Protein AF-A0A1Y2HLM2-F1 (afdb_monomer)

Secondary structure (DSSP, 8-state):
-HHHHGGGSHHHHHHHHHTT----HHHHHHHHHHTT-HHHHHIIIIIS-PPPPPGGG-SSGGG-HHHHHHHTT-HHHHHHHHSTTSGGG-S---BHHHHHHHHHH--HHHHHHHHHHHHTTPPPBS-TTHHHHHHHHHT-HHHHHHHHHHS-----HHHHHHHHHHHHHSSS-HHHHHHHHHHTT---TTHHHHHHHHT-HHHHHHHHHHHHHHHHHHHHHHTTTGGGS-TT-------HHHHSSS---HHHHHHHTT-HHHHHHHHH-GGG---TTHHHHHHHHHHHT-HHHHHHHHHHH---SSPEE-HHHHHHHHHTT-HHHHHHHHHTS---EE--HHHHHHHHHH-STTTHHHHHHIIIIIS-----GGGGTHHHHT---HHHHHHHHHTTS-S---HHHHHHHHHHTT-HHHHHHHHHH-HHHHHHHHTT--HHHHHHHHTT-HHHHHHHHHHHHHHT------THHHHTTTSS-SS-TTHHHHHHHHHHHS-S-----HHHHHHHHHHS-HHHHHHHHHTT---EEEHHHHHHHHHHH-THHHHHHHHT--EEE------------

Solvent-accessible surface area (backbone atoms only — not comparable to full-atom values): 31705 Å² total; per-residue (Å²): 112,75,74,61,58,67,67,68,33,52,78,51,51,49,56,42,48,76,70,68,56,82,76,58,52,53,66,55,49,31,53,39,34,35,65,42,32,45,68,43,51,50,37,37,49,78,70,66,60,52,75,68,53,49,58,86,73,54,96,51,85,84,70,36,42,64,60,47,11,60,77,53,67,12,56,61,22,50,52,53,42,31,42,75,86,39,46,89,48,42,77,64,68,59,40,28,64,61,49,16,50,38,45,67,72,42,56,76,65,45,38,51,48,52,10,42,37,30,36,34,46,52,69,50,60,67,79,74,49,51,34,52,36,26,22,29,18,48,30,37,48,61,36,54,50,13,37,59,69,27,44,93,81,81,76,56,68,69,60,42,36,52,38,51,47,31,19,69,74,31,88,27,58,38,65,66,39,52,55,50,36,57,74,68,65,51,39,56,75,58,53,62,38,50,26,24,48,74,46,39,59,70,54,45,54,51,44,65,75,44,40,74,60,45,56,51,35,32,50,60,72,52,52,77,68,55,76,82,57,69,93,81,61,88,64,73,93,63,58,62,78,70,70,71,58,88,60,77,34,43,58,52,39,6,55,77,64,65,22,63,74,45,38,54,48,45,72,74,42,48,64,74,51,73,64,68,65,48,64,65,53,45,23,51,30,27,33,73,48,40,53,69,57,54,56,49,50,56,57,31,70,49,97,66,96,62,68,42,84,37,44,65,24,51,34,34,12,37,30,62,44,21,58,70,41,54,50,35,54,77,73,69,58,84,60,51,80,38,67,57,68,48,57,44,53,41,26,11,47,60,19,65,82,82,41,25,62,62,38,39,50,33,58,74,72,66,63,82,61,87,77,64,42,80,76,33,20,58,50,62,26,68,48,90,48,62,65,36,54,55,48,39,52,74,64,68,53,74,56,51,69,53,66,69,57,21,52,40,44,24,27,32,73,35,37,54,66,50,50,46,49,42,54,75,76,42,44,68,60,54,48,62,59,39,62,88,31,29,62,57,53,20,46,9,40,46,53,37,12,49,62,24,54,54,48,54,54,52,48,26,62,74,72,71,48,69,88,40,65,48,40,57,26,48,29,50,54,57,78,84,66,104,67,64,65,65,55,42,49,54,35,52,48,47,51,74,70,64,78,59,85,86,46,59,49,45,58,26,56,55,39,40,66,75,64,48,53,75,67,56,48,51,55,53,59,71,69,65,60,80,51,47,43,32,66,69,52,50,52,56,48,33,74,77,72,38,67,65,59,59,58,52,45,64,76,62,68,56,56,83,44,97,56,88,88,76,81,79,76,84,75,91,123

Mean predicted aligned error: 15.72 Å

pLDDT: mean 78.57, std 15.57, range [25.48, 96.0]

Structure (mmCIF, N/CA/C/O backbone):
data_AF-A0A1Y2HLM2-F1
#
_entry.id   AF-A0A1Y2HLM2-F1
#
loop_
_atom_site.group_PDB
_atom_site.id
_atom_site.type_symbol
_atom_site.label_atom_id
_atom_site.label_alt_id
_atom_site.label_comp_id
_atom_site.label_asym_id
_atom_site.label_entity_id
_atom_site.label_seq_id
_atom_site.pdbx_PDB_ins_code
_atom_site.Cartn_x
_atom_site.Cartn_y
_atom_site.Cartn_z
_atom_site.occupancy
_atom_site.B_iso_or_equiv
_atom_site.auth_seq_id
_atom_site.auth_comp_id
_atom_site.auth_asym_id
_atom_site.auth_atom_id
_atom_site.pdbx_PDB_model_num
ATOM 1 N N . MET A 1 1 ? 30.822 10.020 -63.846 1.00 36.78 1 MET A N 1
ATOM 2 C CA . MET A 1 1 ? 31.088 10.535 -62.481 1.00 36.78 1 MET A CA 1
ATOM 3 C C . MET A 1 1 ? 32.554 10.895 -62.212 1.00 36.78 1 MET A C 1
ATOM 5 O O . MET A 1 1 ? 32.789 12.028 -61.815 1.00 36.78 1 MET A O 1
ATOM 9 N N . MET A 1 2 ? 33.554 10.031 -62.458 1.00 31.08 2 MET A N 1
ATOM 10 C CA . MET A 1 2 ? 34.974 10.340 -62.141 1.00 31.08 2 MET A CA 1
ATOM 11 C C . MET A 1 2 ? 35.539 11.618 -62.803 1.00 31.08 2 MET A C 1
ATOM 13 O O . MET A 1 2 ? 36.292 12.355 -62.174 1.00 31.08 2 MET A O 1
ATOM 17 N N . VAL A 1 3 ? 35.135 11.928 -64.041 1.00 37.78 3 VAL A N 1
ATOM 18 C CA . VAL A 1 3 ? 35.636 13.101 -64.792 1.00 37.78 3 VAL A CA 1
ATOM 19 C C . VAL A 1 3 ? 35.112 14.438 -64.240 1.00 37.78 3 VAL A C 1
ATOM 21 O O . VAL A 1 3 ? 35.795 15.453 -64.349 1.00 37.78 3 VAL A O 1
ATOM 24 N N . GLN A 1 4 ? 33.930 14.460 -63.609 1.00 48.47 4 GLN A N 1
ATOM 25 C CA . GLN A 1 4 ? 33.418 15.672 -62.954 1.00 48.47 4 GLN A CA 1
ATOM 26 C C . GLN A 1 4 ? 34.039 15.888 -61.566 1.00 48.47 4 GLN A C 1
ATOM 28 O O . GLN A 1 4 ? 34.384 17.023 -61.247 1.00 48.47 4 GLN A O 1
ATOM 33 N N . LYS A 1 5 ? 34.310 14.818 -60.795 1.00 48.88 5 LYS A N 1
ATOM 34 C CA . LYS A 1 5 ? 34.998 14.917 -59.489 1.00 48.88 5 LYS A CA 1
ATOM 35 C C . LYS A 1 5 ? 36.389 15.567 -59.602 1.00 48.88 5 LYS A C 1
ATOM 37 O O . LYS A 1 5 ? 36.749 16.389 -58.764 1.00 48.88 5 LYS A O 1
ATOM 42 N N . GLN A 1 6 ? 37.147 15.287 -60.668 1.00 50.09 6 GLN A N 1
ATOM 43 C CA . GLN A 1 6 ? 38.465 15.908 -60.893 1.00 50.09 6 GLN A CA 1
ATOM 44 C C . GLN A 1 6 ? 38.417 17.401 -61.262 1.00 50.09 6 GLN A C 1
ATOM 46 O O . GLN A 1 6 ? 39.395 18.108 -61.031 1.00 50.09 6 GLN A O 1
ATOM 51 N N . ARG A 1 7 ? 37.305 17.907 -61.817 1.00 56.66 7 ARG A N 1
ATOM 52 C CA . ARG A 1 7 ? 37.171 19.334 -62.170 1.00 56.66 7 ARG A CA 1
ATOM 53 C C . ARG A 1 7 ? 36.885 20.229 -60.964 1.00 56.66 7 ARG A C 1
ATOM 55 O O . ARG A 1 7 ? 37.097 21.425 -61.061 1.00 56.66 7 ARG A O 1
ATOM 62 N N . PHE A 1 8 ? 36.453 19.660 -59.844 1.00 62.75 8 PHE A N 1
ATOM 63 C CA . PHE A 1 8 ? 36.076 20.380 -58.624 1.00 62.75 8 PHE A CA 1
ATOM 64 C C . PHE A 1 8 ? 37.033 20.035 -57.466 1.00 62.75 8 PHE A C 1
ATOM 66 O O . PHE A 1 8 ? 36.611 19.672 -56.377 1.00 62.75 8 PHE A O 1
ATOM 73 N N . GLY A 1 9 ? 38.344 20.015 -57.733 1.00 75.75 9 GLY A N 1
ATOM 74 C CA . GLY A 1 9 ? 39.374 19.751 -56.720 1.00 75.75 9 GLY A CA 1
ATOM 75 C C . GLY A 1 9 ? 39.960 21.032 -56.110 1.00 75.75 9 GLY A C 1
ATOM 76 O O . GLY A 1 9 ? 39.905 22.081 -56.762 1.00 75.75 9 GLY A O 1
ATOM 77 N N . PRO A 1 10 ? 40.600 20.956 -54.925 1.00 81.00 10 PRO A N 1
ATOM 78 C CA . PRO A 1 10 ? 41.182 22.119 -54.241 1.00 81.00 10 PRO A CA 1
ATOM 79 C C . PRO A 1 10 ? 42.117 22.958 -55.125 1.00 81.00 10 PRO A C 1
ATOM 81 O O . PRO A 1 10 ? 42.065 24.182 -55.122 1.00 81.00 10 PRO A O 1
ATOM 84 N N . SER A 1 11 ? 42.924 22.309 -55.970 1.00 82.50 11 SER A N 1
ATOM 85 C CA . SER A 1 11 ? 43.868 22.980 -56.877 1.00 82.50 11 SER A CA 1
ATOM 86 C C . SER A 1 11 ? 43.202 23.788 -57.997 1.00 82.50 11 SER A C 1
ATOM 88 O O . SER A 1 11 ? 43.788 24.749 -58.496 1.00 82.50 11 SER A O 1
ATOM 90 N N . TYR A 1 12 ? 41.994 23.408 -58.416 1.00 83.25 12 TYR A N 1
ATOM 91 C CA . TYR A 1 12 ? 41.211 24.160 -59.396 1.00 83.25 12 TYR A CA 1
ATOM 92 C C . TYR A 1 12 ? 40.427 25.288 -58.722 1.00 83.25 12 TYR A C 1
ATOM 94 O O . TYR A 1 12 ? 40.421 26.411 -59.227 1.00 83.25 12 TYR A O 1
ATOM 102 N N . LEU A 1 13 ? 39.842 25.012 -57.553 1.00 83.62 13 LEU A N 1
ATOM 103 C CA . LEU A 1 13 ? 39.146 26.014 -56.748 1.00 83.62 13 LEU A CA 1
ATOM 104 C C . LEU A 1 13 ? 40.085 27.142 -56.305 1.00 83.62 13 LEU A C 1
ATOM 106 O O . LEU A 1 13 ? 39.709 28.306 -56.416 1.00 83.62 13 LEU A O 1
ATOM 110 N N . GLN A 1 14 ? 41.336 26.827 -55.948 1.00 84.81 14 GLN A N 1
ATOM 111 C CA . GLN A 1 14 ? 42.365 27.825 -55.644 1.00 84.81 14 GLN A CA 1
ATOM 112 C C . GLN A 1 14 ? 42.617 28.772 -56.821 1.00 84.81 14 GLN A C 1
ATOM 114 O O . GLN A 1 14 ? 42.636 29.982 -56.640 1.00 84.81 14 GLN A O 1
ATOM 119 N N . LYS A 1 15 ? 42.736 28.248 -58.049 1.00 85.50 15 LYS A N 1
ATOM 120 C CA . LYS A 1 15 ? 42.945 29.085 -59.243 1.00 85.50 15 LYS A CA 1
ATOM 121 C C . LYS A 1 15 ? 41.773 30.029 -59.501 1.00 85.50 15 LYS A C 1
ATOM 123 O O . LYS A 1 15 ? 41.987 31.164 -59.916 1.00 85.50 15 LYS A O 1
ATOM 128 N N . LEU A 1 16 ? 40.543 29.561 -59.281 1.00 84.06 16 LEU A N 1
ATOM 129 C CA . LEU A 1 16 ? 39.350 30.399 -59.400 1.00 84.06 16 LEU A CA 1
ATOM 130 C C . LEU A 1 16 ? 39.318 31.470 -58.305 1.00 84.06 16 LEU A C 1
ATOM 132 O O . LEU A 1 16 ? 39.086 32.640 -58.609 1.00 84.06 16 LEU A O 1
ATOM 136 N N . TYR A 1 17 ? 39.619 31.094 -57.064 1.00 84.81 17 TYR A N 1
ATOM 137 C CA . TYR A 1 17 ? 39.700 32.014 -55.934 1.00 84.81 17 TYR A CA 1
ATOM 138 C C . TYR A 1 17 ? 40.748 33.116 -56.166 1.00 84.81 17 TYR A C 1
ATOM 140 O O . TYR A 1 17 ? 40.424 34.300 -56.084 1.00 84.81 17 TYR A O 1
ATOM 148 N N . ASP A 1 18 ? 41.959 32.744 -56.590 1.00 86.50 18 ASP A N 1
ATOM 149 C CA . ASP A 1 18 ? 43.055 33.675 -56.898 1.00 86.50 18 ASP A CA 1
ATOM 150 C C . ASP A 1 18 ? 42.721 34.617 -58.070 1.00 86.50 18 ASP A C 1
ATOM 152 O O . ASP A 1 18 ? 43.225 35.737 -58.140 1.00 86.50 18 ASP A O 1
ATOM 156 N N . SER A 1 19 ? 41.841 34.192 -58.988 1.00 87.88 19 SER A N 1
ATOM 157 C CA . SER A 1 19 ? 41.355 35.023 -60.101 1.00 87.88 19 SER A CA 1
ATOM 158 C C . SER A 1 19 ? 40.288 36.054 -59.701 1.00 87.88 19 SER A C 1
ATOM 160 O O . SER A 1 19 ? 39.839 36.833 -60.542 1.00 87.88 19 SER A O 1
ATOM 162 N N . GLY A 1 20 ? 39.874 36.072 -58.429 1.00 83.62 20 GLY A N 1
ATOM 163 C CA . GLY A 1 20 ? 38.831 36.959 -57.910 1.00 83.62 20 GLY A CA 1
ATOM 164 C C . GLY A 1 20 ? 37.402 36.460 -58.150 1.00 83.62 20 GLY A C 1
ATOM 165 O O . GLY A 1 20 ? 36.456 37.244 -58.032 1.00 83.62 20 GLY A O 1
ATOM 166 N N . TYR A 1 21 ? 37.221 35.177 -58.491 1.00 83.06 21 TYR A N 1
ATOM 167 C CA . TYR A 1 21 ? 35.896 34.582 -58.660 1.00 83.06 21 TYR A CA 1
ATOM 168 C C . TYR A 1 21 ? 35.133 34.568 -57.328 1.00 83.06 21 TYR A C 1
ATOM 170 O O . TYR A 1 21 ? 35.653 34.126 -56.304 1.00 83.06 21 TYR A O 1
ATOM 178 N N . ARG A 1 22 ? 33.878 35.032 -57.338 1.00 79.81 22 ARG A N 1
ATOM 179 C CA . ARG A 1 22 ? 33.008 35.020 -56.155 1.00 79.81 22 ARG A CA 1
ATOM 180 C C . ARG A 1 22 ? 32.118 33.785 -56.172 1.00 79.81 22 ARG A C 1
ATOM 182 O O . ARG A 1 22 ? 31.247 33.663 -57.029 1.00 79.81 22 ARG A O 1
ATOM 189 N N . PHE A 1 23 ? 32.326 32.897 -55.207 1.00 80.62 23 PHE A N 1
ATOM 190 C CA . PHE A 1 23 ? 31.490 31.716 -55.023 1.00 80.62 23 PHE A CA 1
ATOM 191 C C . PHE A 1 23 ? 30.129 32.099 -54.433 1.00 80.62 23 PHE A C 1
ATOM 193 O O . PHE A 1 23 ? 30.050 32.901 -53.501 1.00 80.62 23 PHE A O 1
ATOM 200 N N . CYS A 1 24 ? 29.057 31.501 -54.956 1.00 78.50 24 CYS A N 1
ATOM 201 C CA . CYS A 1 24 ? 27.765 31.505 -54.278 1.00 78.50 24 CYS A CA 1
ATOM 202 C C . CYS A 1 24 ? 27.861 30.538 -53.094 1.00 78.50 24 CYS A C 1
ATOM 204 O O . CYS A 1 24 ? 27.893 29.326 -53.299 1.00 78.50 24 CYS A O 1
ATOM 206 N N . ILE A 1 25 ? 27.983 31.084 -51.881 1.00 75.88 25 ILE A N 1
ATOM 207 C CA . ILE A 1 25 ? 28.346 30.328 -50.674 1.00 75.88 25 ILE A CA 1
ATOM 208 C C . ILE A 1 25 ? 27.383 29.153 -50.438 1.00 75.88 25 ILE A C 1
ATOM 210 O O . ILE A 1 25 ? 27.857 28.030 -50.321 1.00 75.88 25 ILE A O 1
ATOM 214 N N . GLY A 1 26 ? 26.062 29.378 -50.489 1.00 72.19 26 GLY A N 1
ATOM 215 C CA . GLY A 1 26 ? 25.042 28.332 -50.304 1.00 72.19 26 GLY A CA 1
ATOM 216 C C . GLY A 1 26 ? 25.152 27.177 -51.304 1.00 72.19 26 GLY A C 1
ATOM 217 O O . GLY A 1 26 ? 25.399 26.035 -50.924 1.00 72.19 26 GLY A O 1
ATOM 218 N N . SER A 1 27 ? 25.030 27.464 -52.603 1.00 75.19 27 SER A N 1
ATOM 219 C CA . SER A 1 27 ? 25.010 26.420 -53.639 1.00 75.19 27 SER A CA 1
ATOM 220 C C . SER A 1 27 ? 26.347 25.691 -53.793 1.00 75.19 27 SER A C 1
ATOM 222 O O . SER A 1 27 ? 26.367 24.492 -54.058 1.00 75.19 27 SER A O 1
ATOM 224 N N . ALA A 1 28 ? 27.475 26.391 -53.647 1.00 78.31 28 ALA A N 1
ATOM 225 C CA . ALA A 1 28 ? 28.792 25.774 -53.793 1.00 78.31 28 ALA A CA 1
ATOM 226 C C . ALA A 1 28 ? 29.191 24.952 -52.559 1.00 78.31 28 ALA A C 1
ATOM 228 O O . ALA A 1 28 ? 29.819 23.907 -52.724 1.00 78.31 28 ALA A O 1
ATOM 229 N N . PHE A 1 29 ? 28.776 25.366 -51.356 1.00 79.38 29 PHE A N 1
ATOM 230 C CA . PHE A 1 29 ? 28.901 24.544 -50.155 1.00 79.38 29 PHE A CA 1
ATOM 231 C C . PHE A 1 29 ? 28.022 23.291 -50.260 1.00 79.38 29 PHE A C 1
ATOM 233 O O . PHE A 1 29 ? 28.541 22.183 -50.144 1.00 79.38 29 PHE A O 1
ATOM 240 N N . SER A 1 30 ? 26.736 23.439 -50.606 1.00 78.56 30 SER A N 1
ATOM 241 C CA . SER A 1 30 ? 25.818 22.305 -50.805 1.00 78.56 30 SER A CA 1
ATOM 242 C C . SER A 1 30 ? 26.346 21.306 -51.843 1.00 78.56 30 SER A C 1
ATOM 244 O O . SER A 1 30 ? 26.387 20.102 -51.592 1.00 78.56 30 SER A O 1
ATOM 246 N N . ALA A 1 31 ? 26.890 21.789 -52.964 1.00 81.19 31 ALA A N 1
ATOM 247 C CA . ALA A 1 31 ? 27.519 20.937 -53.974 1.00 81.19 31 ALA A CA 1
ATOM 248 C C . ALA A 1 31 ? 28.765 20.187 -53.460 1.00 81.19 31 ALA A C 1
ATOM 250 O O . ALA A 1 31 ? 29.015 19.056 -53.882 1.00 81.19 31 ALA A O 1
ATOM 251 N N . ALA A 1 32 ? 29.562 20.796 -52.576 1.00 81.81 32 ALA A N 1
ATOM 252 C CA . ALA A 1 32 ? 30.749 20.164 -52.000 1.00 81.81 32 ALA A CA 1
ATOM 253 C C . ALA A 1 32 ? 30.381 19.058 -50.999 1.00 81.81 32 ALA A C 1
ATOM 255 O O . ALA A 1 32 ? 30.968 17.975 -51.060 1.00 81.81 32 ALA A O 1
ATOM 256 N N . VAL A 1 33 ? 29.385 19.311 -50.141 1.00 82.19 33 VAL A N 1
ATOM 257 C CA . VAL A 1 33 ? 28.874 18.337 -49.164 1.00 82.19 33 VAL A CA 1
ATOM 258 C C . VAL A 1 33 ? 28.207 17.156 -49.884 1.00 82.19 33 VAL A C 1
ATOM 260 O O . VAL A 1 33 ? 28.621 16.017 -49.702 1.00 82.19 33 VAL A O 1
ATOM 263 N N . THR A 1 34 ? 27.259 17.411 -50.790 1.00 84.00 34 THR A N 1
ATOM 264 C CA . THR A 1 34 ? 26.536 16.360 -51.545 1.00 84.00 34 THR A CA 1
ATOM 265 C C . THR A 1 34 ? 27.439 15.533 -52.467 1.00 84.00 34 THR A C 1
ATOM 267 O O . THR A 1 34 ? 27.149 14.378 -52.767 1.00 84.00 34 THR A O 1
ATOM 270 N N . SER A 1 35 ? 28.577 16.083 -52.907 1.00 85.50 35 SER A N 1
ATOM 271 C CA . SER A 1 35 ? 29.555 15.351 -53.727 1.00 85.50 35 SER A CA 1
ATOM 272 C C . SER A 1 35 ? 30.485 14.425 -52.929 1.00 85.50 35 SER A C 1
ATOM 274 O O . SER A 1 35 ? 31.334 13.761 -53.545 1.00 85.50 35 SER A O 1
ATOM 276 N N . ASN A 1 36 ? 30.347 14.381 -51.598 1.00 86.94 36 ASN A N 1
ATOM 277 C CA . ASN A 1 36 ? 31.182 13.616 -50.674 1.00 86.94 36 ASN A CA 1
ATOM 278 C C . ASN A 1 36 ? 32.683 13.958 -50.811 1.00 86.94 36 ASN A C 1
ATOM 280 O O . ASN A 1 36 ? 33.512 13.110 -51.157 1.00 86.94 36 ASN A O 1
ATOM 284 N N . ARG A 1 37 ? 33.029 15.246 -50.677 1.00 84.94 37 ARG A N 1
ATOM 285 C CA . ARG A 1 37 ? 34.383 15.791 -50.903 1.00 84.94 37 ARG A CA 1
ATOM 286 C C . ARG A 1 37 ? 34.930 16.526 -49.680 1.00 84.94 37 ARG A C 1
ATOM 288 O O . ARG A 1 37 ? 35.036 17.750 -49.682 1.00 84.94 37 ARG A O 1
ATOM 295 N N . GLY A 1 38 ? 35.349 15.771 -48.663 1.00 81.19 38 GLY A N 1
ATOM 296 C CA . GLY A 1 38 ? 36.007 16.320 -47.467 1.00 81.19 38 GLY A CA 1
ATOM 297 C C . GLY A 1 38 ? 37.244 17.180 -47.770 1.00 81.19 38 GLY A C 1
ATOM 298 O O . GLY A 1 38 ? 37.432 18.220 -47.155 1.00 81.19 38 GLY A O 1
ATOM 299 N N . ASP A 1 39 ? 38.024 16.839 -48.801 1.00 83.69 39 ASP A N 1
ATOM 300 C CA . ASP A 1 39 ? 39.208 17.606 -49.227 1.00 83.69 39 ASP A CA 1
ATOM 301 C C . ASP A 1 39 ? 38.878 19.015 -49.753 1.00 83.69 39 ASP A C 1
ATOM 303 O O . ASP A 1 39 ? 39.675 19.947 -49.628 1.00 83.69 39 ASP A O 1
ATOM 307 N N . VAL A 1 40 ? 37.700 19.180 -50.358 1.00 85.00 40 VAL A N 1
ATOM 308 C CA . VAL A 1 40 ? 37.194 20.485 -50.801 1.00 85.00 40 VAL A CA 1
ATOM 309 C C . VAL A 1 40 ? 36.685 21.294 -49.613 1.00 85.00 40 VAL A C 1
ATOM 311 O O . VAL A 1 40 ? 36.894 22.505 -49.588 1.00 85.00 40 VAL A O 1
ATOM 314 N N . LEU A 1 41 ? 36.058 20.638 -48.634 1.00 83.88 41 LEU A N 1
ATOM 315 C CA . LEU A 1 41 ? 35.576 21.271 -47.406 1.00 83.88 41 LEU A CA 1
ATOM 316 C C . LEU A 1 41 ? 36.743 21.750 -46.520 1.00 83.88 41 LEU A C 1
ATOM 318 O O . LEU A 1 41 ? 36.715 22.888 -46.050 1.00 83.88 41 LEU A O 1
ATOM 322 N N . ASP A 1 42 ? 37.820 20.964 -46.406 1.00 84.75 42 ASP A N 1
ATOM 323 C CA . ASP A 1 42 ? 39.074 21.383 -45.759 1.00 84.75 42 ASP A CA 1
ATOM 324 C C . ASP A 1 42 ? 39.643 22.644 -46.427 1.00 84.75 42 ASP A C 1
ATOM 326 O O . ASP A 1 42 ? 39.943 23.639 -45.768 1.00 84.75 42 ASP A O 1
ATOM 330 N N . TRP A 1 43 ? 39.737 22.650 -47.762 1.00 87.56 43 TRP A N 1
ATOM 331 C CA . TRP A 1 43 ? 40.187 23.829 -48.507 1.00 87.56 43 TRP A CA 1
ATOM 332 C C . TRP A 1 43 ? 39.266 25.043 -48.292 1.00 87.56 43 TRP A C 1
ATOM 334 O O . TRP A 1 43 ? 39.751 26.164 -48.124 1.00 87.56 43 TRP A O 1
ATOM 344 N N . TRP A 1 44 ? 37.948 24.830 -48.277 1.00 86.00 44 TRP A N 1
ATOM 345 C CA . TRP A 1 44 ? 36.934 25.876 -48.114 1.00 86.00 44 TRP A CA 1
ATOM 346 C C . TRP A 1 44 ? 37.112 26.650 -46.805 1.00 86.00 44 TRP A C 1
ATOM 348 O O . TRP A 1 44 ? 37.081 27.886 -46.800 1.00 86.00 44 TRP A O 1
ATOM 358 N N . ILE A 1 45 ? 37.341 25.924 -45.709 1.00 81.12 45 ILE A N 1
ATOM 359 C CA . ILE A 1 45 ? 37.479 26.499 -44.371 1.00 81.12 45 ILE A CA 1
ATOM 360 C C . ILE A 1 45 ? 38.908 26.958 -44.089 1.00 81.12 45 ILE A C 1
ATOM 362 O O . ILE A 1 45 ? 39.116 28.117 -43.725 1.00 81.12 45 ILE A O 1
ATOM 366 N N . ASP A 1 46 ? 39.898 26.086 -44.274 1.00 82.44 46 ASP A N 1
ATOM 367 C CA . ASP A 1 46 ? 41.252 26.341 -43.776 1.00 82.44 46 ASP A CA 1
ATOM 368 C C . ASP A 1 46 ? 42.048 27.268 -44.701 1.00 82.44 46 ASP A C 1
ATOM 370 O O . ASP A 1 46 ? 42.874 28.064 -44.239 1.00 82.44 46 ASP A O 1
ATOM 374 N N . VAL A 1 47 ? 41.792 27.195 -46.011 1.00 83.50 47 VAL A N 1
ATOM 375 C CA . VAL A 1 47 ? 42.549 27.938 -47.028 1.00 83.50 47 VAL A CA 1
ATOM 376 C C . VAL A 1 47 ? 41.772 29.156 -47.511 1.00 83.50 47 VAL A C 1
ATOM 378 O O . VAL A 1 47 ? 42.271 30.279 -47.429 1.00 83.50 47 VAL A O 1
ATOM 381 N N . ALA A 1 48 ? 40.546 28.950 -47.997 1.00 82.94 48 ALA A N 1
ATOM 382 C CA . ALA A 1 48 ? 39.734 30.017 -48.574 1.00 82.94 48 ALA A CA 1
ATOM 383 C C . ALA A 1 48 ? 39.023 30.874 -47.511 1.00 82.94 48 ALA A C 1
ATOM 385 O O . ALA A 1 48 ? 38.635 32.004 -47.810 1.00 82.94 48 ALA A O 1
ATOM 386 N N . LYS A 1 49 ? 38.884 30.367 -46.273 1.00 83.69 49 LYS A N 1
ATOM 387 C CA . LYS A 1 49 ? 38.194 31.030 -45.148 1.00 83.69 49 LYS A CA 1
ATOM 388 C C . LYS A 1 49 ? 36.807 31.549 -45.532 1.00 83.69 49 LYS A C 1
ATOM 390 O O . LYS A 1 49 ? 36.391 32.631 -45.112 1.00 83.69 49 LYS A O 1
ATOM 395 N N . LEU A 1 50 ? 36.114 30.791 -46.377 1.00 80.94 50 LEU A N 1
ATOM 396 C CA . LEU A 1 50 ? 34.768 31.116 -46.820 1.00 80.94 50 LEU A CA 1
ATOM 397 C C . LEU A 1 50 ? 33.776 30.815 -45.690 1.00 80.94 50 LEU A C 1
ATOM 399 O O . LEU A 1 50 ? 33.968 29.886 -44.907 1.00 80.94 50 LEU A O 1
ATOM 403 N N . GLY A 1 51 ? 32.716 31.621 -45.594 1.00 70.94 51 GLY A N 1
ATOM 404 C CA . GLY A 1 51 ? 31.655 31.390 -44.615 1.00 70.94 51 GLY A CA 1
ATOM 405 C C . GLY A 1 51 ? 30.936 30.061 -44.861 1.00 70.94 51 GLY A C 1
ATOM 406 O O . GLY A 1 51 ? 30.875 29.585 -45.998 1.00 70.94 51 GLY A O 1
ATOM 407 N N . VAL A 1 52 ? 30.382 29.487 -43.795 1.00 72.12 52 VAL A N 1
ATOM 408 C CA . VAL A 1 52 ? 29.402 28.399 -43.890 1.00 72.12 52 VAL A CA 1
ATOM 409 C C . VAL A 1 52 ? 28.014 29.039 -43.989 1.00 72.12 52 VAL A C 1
ATOM 411 O O . VAL A 1 52 ? 27.767 30.025 -43.282 1.00 72.12 52 VAL A O 1
ATOM 414 N N . PRO A 1 53 ? 27.143 28.580 -44.904 1.00 68.56 53 PRO A N 1
ATOM 415 C CA . PRO A 1 53 ? 25.827 29.183 -45.070 1.00 68.56 53 PRO A CA 1
ATOM 416 C C . PRO A 1 53 ? 24.957 28.943 -43.828 1.00 68.56 53 PRO A C 1
ATOM 418 O O . PRO A 1 53 ? 25.017 27.871 -43.225 1.00 68.56 53 PRO A O 1
ATOM 421 N N . ARG A 1 54 ? 24.139 29.931 -43.455 1.00 63.09 54 ARG A N 1
ATOM 422 C CA . ARG A 1 54 ? 23.178 29.816 -42.346 1.00 63.09 54 ARG A CA 1
ATOM 423 C C . ARG A 1 54 ? 21.841 29.289 -42.855 1.00 63.09 54 ARG A C 1
ATOM 425 O O . ARG A 1 54 ? 21.519 29.445 -44.027 1.00 63.09 54 ARG A O 1
ATOM 432 N N . PHE A 1 55 ? 21.019 28.744 -41.961 1.00 54.56 55 PHE A N 1
ATOM 433 C CA . PHE A 1 55 ? 19.712 28.164 -42.298 1.00 54.56 55 PHE A CA 1
ATOM 434 C C . PHE A 1 55 ? 18.794 29.129 -43.085 1.00 54.56 55 PHE A C 1
ATOM 436 O O . PHE A 1 55 ? 18.089 28.730 -44.004 1.00 54.56 55 PHE A O 1
ATOM 443 N N . ARG A 1 56 ? 18.863 30.438 -42.802 1.00 53.06 56 ARG A N 1
ATOM 444 C CA . ARG A 1 56 ? 18.078 31.476 -43.506 1.00 53.06 56 ARG A CA 1
ATOM 445 C C . ARG A 1 56 ? 18.536 31.779 -44.941 1.00 53.06 56 ARG A C 1
ATOM 447 O O . ARG A 1 56 ? 17.896 32.594 -45.602 1.00 53.06 56 ARG A O 1
ATOM 454 N N . ASP A 1 57 ? 19.631 31.178 -45.401 1.00 55.53 57 ASP A N 1
ATOM 455 C CA . ASP A 1 57 ? 20.191 31.408 -46.737 1.00 55.53 57 ASP A CA 1
ATOM 456 C C . ASP A 1 57 ? 19.601 30.460 -47.806 1.00 55.53 57 ASP A C 1
ATOM 458 O O . ASP A 1 57 ? 19.960 30.573 -48.982 1.00 55.53 57 ASP A O 1
ATOM 462 N N . TYR A 1 58 ? 18.691 29.554 -47.421 1.00 61.62 58 TYR A N 1
ATOM 463 C CA . TYR A 1 58 ? 18.011 28.603 -48.309 1.00 61.62 58 TYR A CA 1
ATOM 464 C C . TYR A 1 58 ? 16.542 28.991 -48.530 1.00 61.62 58 TYR A C 1
ATOM 466 O O . TYR A 1 58 ? 15.897 29.563 -47.651 1.00 61.62 58 TYR A O 1
ATOM 474 N N . TYR A 1 59 ? 16.027 28.730 -49.736 1.00 54.88 59 TYR A N 1
ATOM 475 C CA . TYR A 1 59 ? 14.670 29.125 -50.137 1.00 54.88 59 TYR A CA 1
ATOM 476 C C . TYR A 1 59 ? 13.584 28.162 -49.628 1.00 54.88 59 TYR A C 1
ATOM 478 O O . TYR A 1 59 ? 12.439 28.595 -49.497 1.00 54.88 59 TYR A O 1
ATOM 486 N N . ASP A 1 60 ? 13.940 26.905 -49.335 1.00 61.44 60 ASP A N 1
ATOM 487 C CA . ASP A 1 60 ? 13.037 25.841 -48.882 1.00 61.44 60 ASP A CA 1
ATOM 488 C C . ASP A 1 60 ? 13.727 24.921 -47.850 1.00 61.44 60 ASP A C 1
ATOM 490 O O . ASP A 1 60 ? 14.952 24.780 -47.865 1.00 61.44 60 ASP A O 1
ATOM 494 N N . TRP A 1 61 ? 12.951 24.296 -46.959 1.00 57.44 61 TRP A N 1
ATOM 495 C CA . TRP A 1 61 ? 13.436 23.374 -45.912 1.00 57.44 61 TRP A CA 1
ATOM 496 C C . TRP A 1 61 ? 14.092 22.110 -46.505 1.00 57.44 61 TRP A C 1
ATOM 498 O O . TRP A 1 61 ? 15.042 21.559 -45.937 1.00 57.44 61 TRP A O 1
ATOM 508 N N . ASP A 1 62 ? 13.628 21.702 -47.688 1.00 61.91 62 ASP A N 1
ATOM 509 C CA . ASP A 1 62 ? 14.107 20.533 -48.434 1.00 61.91 62 ASP A CA 1
ATOM 510 C C . ASP A 1 62 ? 15.453 20.764 -49.151 1.00 61.91 62 ASP A C 1
ATOM 512 O O . ASP A 1 62 ? 16.116 19.806 -49.550 1.00 61.91 62 ASP A O 1
ATOM 516 N N . ASP A 1 63 ? 15.914 22.016 -49.265 1.00 67.38 63 ASP A N 1
ATOM 517 C CA . ASP A 1 63 ? 17.204 22.365 -49.884 1.00 67.38 63 ASP A CA 1
ATOM 518 C C . ASP A 1 63 ? 18.391 22.284 -48.899 1.00 67.38 63 ASP A C 1
ATOM 520 O O . ASP A 1 63 ? 19.514 22.699 -49.220 1.00 67.38 63 ASP A O 1
ATOM 524 N N . SER A 1 64 ? 18.160 21.739 -47.699 1.00 74.69 64 SER A N 1
ATOM 525 C CA . SER A 1 64 ? 19.186 21.516 -46.679 1.00 74.69 64 SER A CA 1
ATOM 526 C C . SER A 1 64 ? 20.379 20.729 -47.246 1.00 74.69 64 SER A C 1
ATOM 528 O O . SER A 1 64 ? 20.223 19.580 -47.676 1.00 74.69 64 SER A O 1
ATOM 530 N N . PRO A 1 65 ? 21.612 21.275 -47.194 1.00 76.38 65 PRO A N 1
ATOM 531 C CA . PRO A 1 65 ? 22.813 20.545 -47.594 1.00 76.38 65 PRO A CA 1
ATOM 532 C C . PRO A 1 65 ? 23.026 19.248 -46.819 1.00 76.38 65 PRO A C 1
ATOM 534 O O . PRO A 1 65 ? 23.646 18.331 -47.350 1.00 76.38 65 PRO A O 1
ATOM 537 N N . ILE A 1 66 ? 22.553 19.187 -45.569 1.00 80.19 66 ILE A N 1
ATOM 538 C CA . ILE A 1 66 ? 22.698 18.020 -44.698 1.00 80.19 66 ILE A CA 1
ATOM 539 C C . ILE A 1 66 ? 21.734 16.928 -45.162 1.00 80.19 66 ILE A C 1
ATOM 541 O O . ILE A 1 66 ? 22.181 15.815 -45.431 1.00 80.19 66 ILE A O 1
ATOM 545 N N . ARG A 1 67 ? 20.447 17.245 -45.368 1.00 80.12 67 ARG A N 1
ATOM 546 C CA . ARG A 1 67 ? 19.461 16.273 -45.881 1.00 80.12 67 ARG A CA 1
ATOM 547 C C . ARG A 1 67 ? 19.827 15.758 -47.266 1.00 80.12 67 ARG A C 1
ATOM 549 O O . ARG A 1 67 ? 19.815 14.553 -47.504 1.00 80.12 67 ARG A O 1
ATOM 556 N N . LEU A 1 68 ? 20.231 16.656 -48.165 1.00 80.81 68 LEU A N 1
ATOM 557 C CA . LEU A 1 68 ? 20.689 16.278 -49.501 1.00 80.81 68 LEU A CA 1
ATOM 558 C C . LEU A 1 68 ? 21.940 15.391 -49.444 1.00 80.81 68 LEU A C 1
ATOM 560 O O . LEU A 1 68 ? 22.104 14.503 -50.277 1.00 80.81 68 LEU A O 1
ATOM 564 N N . ALA A 1 69 ? 22.825 15.607 -48.469 1.00 85.06 69 ALA A N 1
ATOM 565 C CA . ALA A 1 69 ? 24.000 14.769 -48.266 1.00 85.06 69 ALA A CA 1
ATOM 566 C C . ALA A 1 69 ? 23.656 13.391 -47.688 1.00 85.06 69 ALA A C 1
ATOM 568 O O . ALA A 1 69 ? 24.265 12.412 -48.113 1.00 85.06 69 ALA A O 1
ATOM 569 N N . VAL A 1 70 ? 22.665 13.295 -46.794 1.00 85.12 70 VAL A N 1
ATOM 570 C CA . VAL A 1 70 ? 22.118 12.011 -46.318 1.00 85.12 70 VAL A CA 1
ATOM 571 C C . VAL A 1 70 ? 21.485 11.245 -47.484 1.00 85.12 70 VAL A C 1
ATOM 573 O O . VAL A 1 70 ? 21.849 10.097 -47.723 1.00 85.12 70 VAL A O 1
ATOM 576 N N . GLN A 1 71 ? 20.636 11.897 -48.288 1.00 83.75 71 GLN A N 1
ATOM 577 C CA . GLN A 1 71 ? 20.033 11.302 -49.493 1.00 83.75 71 GLN A CA 1
ATOM 578 C C . GLN A 1 71 ? 21.077 10.867 -50.534 1.00 83.75 71 GLN A C 1
ATOM 580 O O . GLN A 1 71 ? 20.864 9.904 -51.269 1.00 83.75 71 GLN A O 1
ATOM 585 N N . ALA A 1 72 ? 22.203 11.579 -50.616 1.00 85.31 72 ALA A N 1
ATOM 586 C CA . ALA A 1 72 ? 23.307 11.267 -51.520 1.00 85.31 72 ALA A CA 1
ATOM 587 C C . ALA A 1 72 ? 24.326 10.266 -50.940 1.00 85.31 72 ALA A C 1
ATOM 589 O O . ALA A 1 72 ? 25.336 10.005 -51.600 1.00 85.31 72 ALA A O 1
ATOM 590 N N . GLU A 1 73 ? 24.102 9.738 -49.729 1.00 87.12 73 GLU A N 1
ATOM 591 C CA . GLU A 1 73 ? 25.030 8.853 -49.006 1.00 87.12 73 GLU A CA 1
ATOM 592 C C . GLU A 1 73 ? 26.454 9.442 -48.890 1.00 87.12 73 GLU A C 1
ATOM 594 O O . GLU A 1 73 ? 27.474 8.752 -48.990 1.00 87.12 73 GLU A O 1
ATOM 599 N N . ALA A 1 74 ? 26.549 10.761 -48.706 1.00 87.00 74 ALA A N 1
ATOM 600 C CA . ALA A 1 74 ? 27.805 11.503 -48.661 1.00 87.00 74 ALA A CA 1
ATOM 601 C C . ALA A 1 74 ? 28.458 11.466 -47.265 1.00 87.00 74 ALA A C 1
ATOM 603 O O . ALA A 1 74 ? 28.761 12.499 -46.662 1.00 87.00 74 ALA A O 1
ATOM 604 N N . TRP A 1 75 ? 28.683 10.254 -46.750 1.00 86.56 75 TRP A N 1
ATOM 605 C CA . TRP A 1 75 ? 29.078 10.012 -45.361 1.00 86.56 75 TRP A CA 1
ATOM 606 C C . TRP A 1 75 ? 30.428 10.620 -44.954 1.00 86.56 75 TRP A C 1
ATOM 608 O O . TRP A 1 75 ? 30.591 10.988 -43.801 1.00 86.56 75 TRP A O 1
ATOM 618 N N . ASP A 1 76 ? 31.402 10.768 -45.859 1.00 84.50 76 ASP A N 1
ATOM 619 C CA . ASP A 1 76 ? 32.704 11.365 -45.505 1.00 84.50 76 ASP A CA 1
ATOM 620 C C . ASP A 1 76 ? 32.585 12.878 -45.288 1.00 84.50 76 ASP A C 1
ATOM 622 O O . ASP A 1 76 ? 33.259 13.447 -44.430 1.00 84.50 76 ASP A O 1
ATOM 626 N N . SER A 1 77 ? 31.720 13.538 -46.063 1.00 85.38 77 SER A N 1
ATOM 627 C CA . SER A 1 77 ? 31.380 14.949 -45.877 1.00 85.38 77 SER A CA 1
ATOM 628 C C . SER A 1 77 ? 30.524 15.170 -44.630 1.00 85.38 77 SER A C 1
ATOM 630 O O . SER A 1 77 ? 30.714 16.167 -43.936 1.00 85.38 77 SER A O 1
ATOM 632 N N . LEU A 1 78 ? 29.625 14.237 -44.320 1.00 84.50 78 LEU A N 1
ATOM 633 C CA . LEU A 1 78 ? 28.822 14.256 -43.099 1.00 84.50 78 LEU A CA 1
ATOM 634 C C . LEU A 1 78 ? 29.673 14.006 -41.839 1.00 84.50 78 LEU A C 1
ATOM 636 O O . LEU A 1 78 ? 29.600 14.783 -40.890 1.00 84.50 78 LEU A O 1
ATOM 640 N N . ASP A 1 79 ? 30.573 13.021 -41.857 1.00 84.44 79 ASP A N 1
ATOM 641 C CA . ASP A 1 79 ? 31.563 12.810 -40.793 1.00 84.44 79 ASP A CA 1
ATOM 642 C C . ASP A 1 79 ? 32.487 14.022 -40.640 1.00 84.44 79 ASP A C 1
ATOM 644 O O . ASP A 1 79 ? 32.919 14.350 -39.538 1.00 84.44 79 ASP A O 1
ATOM 648 N N . TRP A 1 80 ? 32.839 14.681 -41.750 1.00 83.88 80 TRP A N 1
ATOM 649 C CA . TRP A 1 80 ? 33.632 15.905 -41.713 1.00 83.88 80 TRP A CA 1
ATOM 650 C C . TRP A 1 80 ? 32.900 17.016 -40.951 1.00 83.88 80 TRP A C 1
ATOM 652 O O . TRP A 1 80 ? 33.524 17.669 -40.117 1.00 83.88 80 TRP A O 1
ATOM 662 N N . LEU A 1 81 ? 31.587 17.173 -41.162 1.00 78.00 81 LEU A N 1
ATOM 663 C CA . LEU A 1 81 ? 30.749 18.104 -40.396 1.00 78.00 81 LEU A CA 1
ATOM 664 C C . LEU A 1 81 ? 30.669 17.712 -38.913 1.00 78.00 81 LEU A C 1
ATOM 666 O O . LEU A 1 81 ? 30.774 18.584 -38.050 1.00 78.00 81 LEU A O 1
ATOM 670 N N . ALA A 1 82 ? 30.563 16.411 -38.626 1.00 74.75 82 ALA A N 1
ATOM 671 C CA . ALA A 1 82 ? 30.524 15.862 -37.272 1.00 74.75 82 ALA A CA 1
ATOM 672 C C . ALA A 1 82 ? 31.842 16.027 -36.488 1.00 74.75 82 ALA A C 1
ATOM 674 O O . ALA A 1 82 ? 31.876 15.923 -35.265 1.00 74.75 82 ALA A O 1
ATOM 675 N N . ARG A 1 83 ? 32.970 16.343 -37.137 1.00 74.81 83 ARG A N 1
ATOM 676 C CA . ARG A 1 83 ? 34.222 16.626 -36.414 1.00 74.81 83 ARG A CA 1
ATOM 677 C C . ARG A 1 83 ? 34.053 17.921 -35.615 1.00 74.81 83 ARG A C 1
ATOM 679 O O . ARG A 1 83 ? 33.891 18.992 -36.193 1.00 74.81 83 ARG A O 1
ATOM 686 N N . GLY A 1 84 ? 34.154 17.822 -34.284 1.00 57.84 84 GLY A N 1
ATOM 687 C CA . GLY A 1 84 ? 33.709 18.792 -33.261 1.00 57.84 84 GLY A CA 1
ATOM 688 C C . GLY A 1 84 ? 34.122 20.273 -33.364 1.00 57.84 84 GLY A C 1
ATOM 689 O O . GLY A 1 84 ? 33.743 21.066 -32.507 1.00 57.84 84 GLY A O 1
ATOM 690 N N . LYS A 1 85 ? 34.842 20.701 -34.404 1.00 62.78 85 LYS A N 1
ATOM 691 C CA . LYS A 1 85 ? 35.104 22.115 -34.717 1.00 62.78 85 LYS A CA 1
ATOM 692 C C . LYS A 1 85 ? 33.992 22.786 -35.530 1.00 62.78 85 LYS A C 1
ATOM 694 O O . LYS A 1 85 ? 33.956 24.014 -35.557 1.00 62.78 85 LYS A O 1
ATOM 699 N N . TYR A 1 86 ? 33.118 22.016 -36.184 1.00 64.38 86 TYR A N 1
ATOM 700 C CA . TYR A 1 86 ? 32.208 22.545 -37.208 1.00 64.38 86 TYR A CA 1
ATOM 701 C C . TYR A 1 86 ? 30.713 22.436 -36.862 1.00 64.38 86 TYR A C 1
ATOM 703 O O . TYR A 1 86 ? 29.890 23.001 -37.579 1.00 64.38 86 TYR A O 1
ATOM 711 N N . HIS A 1 87 ? 30.357 21.824 -35.725 1.00 59.19 87 HIS A N 1
ATOM 712 C CA . HIS A 1 87 ? 28.960 21.640 -35.300 1.00 59.19 87 HIS A CA 1
ATOM 713 C C . HIS A 1 87 ? 28.177 22.953 -35.123 1.00 59.19 87 HIS A C 1
ATOM 715 O O . HIS A 1 87 ? 27.011 23.028 -35.479 1.00 59.19 87 HIS A O 1
ATOM 721 N N . LYS A 1 88 ? 28.830 24.036 -34.672 1.00 59.94 88 LYS A N 1
ATOM 722 C CA . LYS A 1 88 ? 28.207 25.374 -34.534 1.00 59.94 88 LYS A CA 1
ATOM 723 C C . LYS A 1 88 ? 28.133 26.171 -35.839 1.00 59.94 88 LYS A C 1
ATOM 725 O O . LYS A 1 88 ? 27.777 27.347 -35.809 1.00 59.94 88 LYS A O 1
ATOM 730 N N . MET A 1 89 ? 28.594 25.605 -36.955 1.00 59.72 89 MET A N 1
ATOM 731 C CA . MET A 1 89 ? 28.687 26.334 -38.223 1.00 59.72 89 MET A CA 1
ATOM 732 C C . MET A 1 89 ? 27.440 26.193 -39.090 1.00 59.72 89 MET A C 1
ATOM 734 O O . MET A 1 89 ? 27.223 27.052 -39.942 1.00 59.72 89 MET A O 1
ATOM 738 N N . CYS A 1 90 ? 26.640 25.147 -38.876 1.00 61.41 90 CYS A N 1
ATOM 739 C CA . CYS A 1 90 ? 25.349 24.969 -39.527 1.00 61.41 90 CYS A CA 1
ATOM 740 C C . CYS A 1 90 ? 24.246 25.248 -38.500 1.00 61.41 90 CYS A C 1
ATOM 742 O O . CYS A 1 90 ? 24.224 24.629 -37.444 1.00 61.41 90 CYS A O 1
ATOM 744 N N . ASP A 1 91 ? 23.328 26.161 -38.823 1.00 58.66 91 ASP A N 1
ATOM 745 C CA . ASP A 1 91 ? 22.093 26.391 -38.047 1.00 58.66 91 ASP A CA 1
ATOM 746 C C . ASP A 1 91 ? 21.004 25.340 -38.386 1.00 58.66 91 ASP A C 1
ATOM 748 O O . ASP A 1 91 ? 19.838 25.517 -38.047 1.00 58.66 91 ASP A O 1
ATOM 752 N N . ASP A 1 9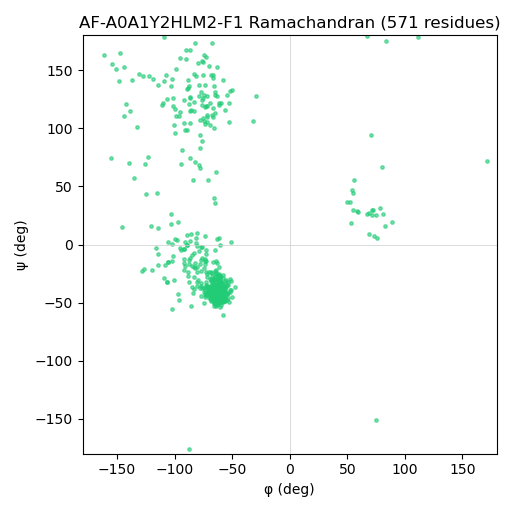2 ? 21.374 24.292 -39.126 1.00 65.75 92 ASP A N 1
ATOM 753 C CA . ASP A 1 92 ? 20.503 23.272 -39.706 1.00 65.75 92 ASP A CA 1
ATOM 754 C C . ASP A 1 92 ? 20.878 21.898 -39.139 1.00 65.75 92 ASP A C 1
ATOM 756 O O . ASP A 1 92 ? 22.063 21.619 -38.929 1.00 65.75 92 ASP A O 1
ATOM 760 N N . GLY A 1 93 ? 19.881 21.055 -38.891 1.00 73.56 93 GLY A N 1
ATOM 761 C CA . GLY A 1 93 ? 20.027 19.771 -38.211 1.00 73.56 93 GLY A CA 1
ATOM 762 C C . GLY A 1 93 ? 19.031 18.739 -38.729 1.00 73.56 93 GLY A C 1
ATOM 763 O O . GLY A 1 93 ? 18.066 19.073 -39.422 1.00 73.56 93 GLY A O 1
ATOM 764 N N . LEU A 1 94 ? 19.289 17.476 -38.398 1.00 80.00 94 LEU A N 1
ATOM 765 C CA . LEU A 1 94 ? 18.353 16.381 -38.646 1.00 80.00 94 LEU A CA 1
ATOM 766 C C . LEU A 1 94 ? 17.297 16.352 -37.535 1.00 80.00 94 LEU A C 1
ATOM 768 O O . LEU A 1 94 ? 17.601 16.681 -36.382 1.00 80.00 94 LEU A O 1
ATOM 772 N N . THR A 1 95 ? 16.064 16.000 -37.890 1.00 83.94 95 THR A N 1
ATOM 773 C CA . THR A 1 95 ? 14.995 15.790 -36.907 1.00 83.94 95 THR A CA 1
ATOM 774 C C . THR A 1 95 ? 15.199 14.473 -36.161 1.00 83.94 95 THR A C 1
ATOM 776 O O . THR A 1 95 ? 15.949 13.597 -36.603 1.00 83.94 95 THR A O 1
ATOM 779 N N . ASP A 1 96 ? 14.525 14.330 -35.021 1.00 86.12 96 ASP A N 1
ATOM 780 C CA . ASP A 1 96 ? 14.519 13.084 -34.250 1.00 86.12 96 ASP A CA 1
ATOM 781 C C . ASP A 1 96 ? 14.013 11.896 -35.094 1.00 86.12 96 ASP A C 1
ATOM 783 O O . ASP A 1 96 ? 14.657 10.849 -35.133 1.00 86.12 96 ASP A O 1
ATOM 787 N N . GLU A 1 97 ? 12.937 12.089 -35.868 1.00 86.12 97 GLU A N 1
ATOM 788 C CA . GLU A 1 97 ? 12.400 11.074 -36.789 1.00 86.12 97 GLU A CA 1
ATOM 789 C C . GLU A 1 97 ? 13.396 10.683 -37.893 1.00 86.12 97 GLU A C 1
ATOM 791 O O . GLU A 1 97 ? 13.585 9.497 -38.160 1.00 86.12 97 GLU A O 1
ATOM 796 N N . GLU A 1 98 ? 14.086 11.656 -38.505 1.00 87.38 98 GLU A N 1
ATOM 797 C CA . GLU A 1 98 ? 15.082 11.393 -39.555 1.00 87.38 98 GLU A CA 1
ATOM 798 C C . GLU A 1 98 ? 16.247 10.543 -39.025 1.00 87.38 98 GLU A C 1
ATOM 800 O O . GLU A 1 98 ? 16.727 9.632 -39.705 1.00 87.38 98 GLU A O 1
ATOM 805 N N . LEU A 1 99 ? 16.704 10.821 -37.801 1.00 89.31 99 LEU A N 1
ATOM 806 C CA . LEU A 1 99 ? 17.747 10.033 -37.148 1.00 89.31 99 LEU A CA 1
ATOM 807 C C . LEU A 1 99 ? 17.233 8.649 -36.733 1.00 89.31 99 LEU A C 1
ATOM 809 O O . LEU A 1 99 ? 17.936 7.659 -36.935 1.00 89.31 99 LEU A O 1
ATOM 813 N N . ALA A 1 100 ? 16.013 8.558 -36.203 1.00 90.69 100 ALA A N 1
ATOM 814 C CA . ALA A 1 100 ? 15.394 7.293 -35.822 1.00 90.69 100 ALA A CA 1
ATOM 815 C C . ALA A 1 100 ? 15.224 6.351 -37.027 1.00 90.69 100 ALA A C 1
ATOM 817 O O . ALA A 1 100 ? 15.551 5.166 -36.941 1.00 90.69 100 ALA A O 1
ATOM 818 N N . ASP A 1 101 ? 14.794 6.873 -38.177 1.00 90.56 101 ASP A N 1
ATOM 819 C CA . ASP A 1 101 ? 14.661 6.104 -39.417 1.00 90.56 101 ASP A CA 1
ATOM 820 C C . ASP A 1 101 ? 16.012 5.582 -39.917 1.00 90.56 101 ASP A C 1
ATOM 822 O O . ASP A 1 101 ? 16.114 4.424 -40.341 1.00 90.56 101 ASP A O 1
ATOM 826 N N . LEU A 1 102 ? 17.073 6.393 -39.817 1.00 91.06 102 LEU A N 1
ATOM 827 C CA . LEU A 1 102 ? 18.437 5.956 -40.127 1.00 91.06 102 LEU A CA 1
ATOM 828 C C . LEU A 1 102 ? 18.906 4.834 -39.197 1.00 91.06 102 LEU A C 1
ATOM 830 O O . LEU A 1 102 ? 19.618 3.942 -39.652 1.00 91.06 102 LEU A O 1
ATOM 834 N N . VAL A 1 103 ? 18.503 4.844 -37.926 1.00 92.75 103 VAL A N 1
ATOM 835 C CA . VAL A 1 103 ? 18.841 3.775 -36.977 1.00 92.75 103 VAL A CA 1
ATOM 836 C C . VAL A 1 103 ? 18.058 2.492 -37.266 1.00 92.75 103 VAL A C 1
ATOM 838 O O . VAL A 1 103 ? 18.646 1.413 -37.276 1.00 92.75 103 VAL A O 1
ATOM 841 N N . ARG A 1 104 ? 16.756 2.590 -37.561 1.00 92.38 104 ARG A N 1
ATOM 842 C CA . ARG A 1 104 ? 15.894 1.424 -37.841 1.00 92.38 104 ARG A CA 1
ATOM 843 C C . ARG A 1 104 ? 16.199 0.743 -39.171 1.00 92.38 104 ARG A C 1
ATOM 845 O O . ARG A 1 104 ? 16.091 -0.476 -39.278 1.00 92.38 104 ARG A O 1
ATOM 852 N N . THR A 1 105 ? 16.533 1.521 -40.200 1.00 87.62 105 THR A N 1
ATOM 853 C CA . THR A 1 105 ? 16.676 1.016 -41.579 1.00 87.62 105 THR A CA 1
ATOM 854 C C . THR A 1 105 ? 18.118 0.962 -42.073 1.00 87.62 105 THR A C 1
ATOM 856 O O . THR A 1 105 ? 18.401 0.295 -43.071 1.00 87.62 105 THR A O 1
ATOM 859 N N . GLY A 1 106 ? 19.024 1.672 -41.403 1.00 81.25 106 GLY A N 1
ATOM 860 C CA . GLY A 1 106 ? 20.402 1.832 -41.833 1.00 81.25 106 GLY A CA 1
ATOM 861 C C . GLY A 1 106 ? 21.276 0.609 -41.581 1.00 81.25 106 GLY A C 1
ATOM 862 O O . GLY A 1 106 ? 21.002 -0.235 -40.729 1.00 81.25 106 GLY A O 1
ATOM 863 N N . ASP A 1 107 ? 22.372 0.525 -42.334 1.00 85.81 107 ASP A N 1
ATOM 864 C CA . ASP A 1 107 ? 23.433 -0.435 -42.067 1.00 85.81 107 ASP A CA 1
ATOM 865 C C . ASP A 1 107 ? 24.453 0.138 -41.063 1.00 85.81 107 ASP A C 1
ATOM 867 O O . ASP A 1 107 ? 24.305 1.235 -40.514 1.00 85.81 107 ASP A O 1
ATOM 871 N N . LYS A 1 108 ? 25.521 -0.620 -40.802 1.00 86.94 108 LYS A N 1
ATOM 872 C CA . LYS A 1 108 ? 26.580 -0.243 -39.857 1.00 86.94 108 LYS A CA 1
ATOM 873 C C . LYS A 1 108 ? 27.139 1.167 -40.100 1.00 86.94 108 LYS A C 1
ATOM 875 O O . LYS A 1 108 ? 27.590 1.811 -39.155 1.00 86.94 108 LYS A O 1
ATOM 880 N N . ARG A 1 109 ? 27.162 1.648 -41.345 1.00 87.38 109 ARG A N 1
ATOM 881 C CA . ARG A 1 109 ? 27.689 2.971 -41.680 1.00 87.38 109 ARG A CA 1
ATOM 882 C C . ARG A 1 109 ? 26.752 4.089 -41.236 1.00 87.38 109 ARG A C 1
ATOM 884 O O . ARG A 1 109 ? 27.239 5.078 -40.691 1.00 87.38 109 ARG A O 1
ATOM 891 N N . GLN A 1 110 ? 25.449 3.932 -41.441 1.00 89.06 110 GLN A N 1
ATOM 892 C CA . GLN A 1 110 ? 24.432 4.880 -40.991 1.00 89.06 110 GLN A CA 1
ATOM 893 C C . GLN A 1 110 ? 24.433 4.970 -39.463 1.00 89.06 110 GLN A C 1
ATOM 895 O O . GLN A 1 110 ? 24.460 6.076 -38.934 1.00 89.06 110 GLN A O 1
ATOM 900 N N . LEU A 1 111 ? 24.527 3.836 -38.756 1.00 89.62 111 LEU A N 1
ATOM 901 C CA . LEU A 1 111 ? 24.648 3.821 -37.290 1.00 89.62 111 LEU A CA 1
ATOM 902 C C . LEU A 1 111 ? 25.892 4.574 -36.803 1.00 89.62 111 LEU A C 1
ATOM 904 O O . LEU A 1 111 ? 25.804 5.397 -35.896 1.00 89.62 111 LEU A O 1
ATOM 908 N N . GLN A 1 112 ? 27.045 4.357 -37.448 1.00 89.31 112 GLN A N 1
ATOM 909 C CA . GLN A 1 112 ? 28.270 5.107 -37.146 1.00 89.31 112 GLN A CA 1
ATOM 910 C C . GLN A 1 112 ? 28.108 6.608 -37.382 1.00 89.31 112 GLN A C 1
ATOM 912 O O . GLN A 1 112 ? 28.621 7.401 -36.597 1.00 89.31 112 GLN A O 1
ATOM 917 N N . PHE A 1 113 ? 27.423 6.999 -38.458 1.00 89.50 113 PHE A N 1
ATOM 918 C CA . PHE A 1 113 ? 27.134 8.401 -38.726 1.00 89.50 113 PHE A CA 1
ATOM 919 C C . PHE A 1 113 ? 26.252 8.999 -37.626 1.00 89.50 113 PHE A C 1
ATOM 921 O O . PHE A 1 113 ? 26.630 10.022 -37.066 1.00 89.50 113 PHE A O 1
ATOM 928 N N . VAL A 1 114 ? 25.136 8.352 -37.270 1.00 89.50 114 VAL A N 1
ATOM 929 C CA . VAL A 1 114 ? 24.234 8.836 -36.212 1.00 89.50 114 VAL A CA 1
ATOM 930 C C . VAL A 1 114 ? 24.976 8.940 -34.875 1.00 89.50 114 VAL A C 1
ATOM 932 O O . VAL A 1 114 ? 24.901 9.973 -34.217 1.00 89.50 114 VAL A O 1
ATOM 935 N N . ALA A 1 115 ? 25.777 7.935 -34.511 1.00 90.31 115 ALA A N 1
ATOM 936 C CA . ALA A 1 115 ? 26.607 7.964 -33.307 1.00 90.31 115 ALA A CA 1
ATOM 937 C C . ALA A 1 115 ? 27.587 9.151 -33.294 1.00 90.31 115 ALA A C 1
ATOM 939 O O . ALA A 1 115 ? 27.678 9.876 -32.306 1.00 90.31 115 ALA A O 1
ATOM 940 N N . LEU A 1 116 ? 28.300 9.385 -34.403 1.00 88.44 116 LEU A N 1
ATOM 941 C CA . LEU A 1 116 ? 29.210 10.528 -34.542 1.00 88.44 116 LEU A CA 1
ATOM 942 C C . LEU A 1 116 ? 28.467 11.866 -34.513 1.00 88.44 116 LEU A C 1
ATOM 944 O O . LEU A 1 116 ? 28.986 12.840 -33.971 1.00 88.44 116 LEU A O 1
ATOM 948 N N . TRP A 1 117 ? 27.275 11.916 -35.104 1.00 86.88 117 TRP A N 1
ATOM 949 C CA . TRP A 1 117 ? 26.433 13.104 -35.156 1.00 86.88 117 TRP A CA 1
ATOM 950 C C . TRP A 1 117 ? 25.984 13.531 -33.758 1.00 86.88 117 TRP A C 1
ATOM 952 O O . TRP A 1 117 ? 26.139 14.699 -33.398 1.00 86.88 117 TRP A O 1
ATOM 962 N N . LEU A 1 118 ? 25.516 12.577 -32.949 1.00 87.31 118 LEU A N 1
ATOM 963 C CA . LEU A 1 118 ? 25.130 12.814 -31.559 1.00 87.31 118 LEU A CA 1
ATOM 964 C C . LEU A 1 118 ? 26.348 13.149 -30.684 1.00 87.31 118 LEU A C 1
ATOM 966 O O . LEU A 1 118 ? 26.324 14.151 -29.977 1.00 87.31 118 LEU A O 1
ATOM 970 N N . ALA A 1 119 ? 27.465 12.422 -30.825 1.00 87.19 119 ALA A N 1
ATOM 971 C CA . ALA A 1 119 ? 28.698 12.683 -30.062 1.00 87.19 119 ALA A CA 1
ATOM 972 C C . ALA A 1 119 ? 29.281 14.080 -30.305 1.00 87.19 119 ALA A C 1
ATOM 974 O O . ALA A 1 119 ? 29.980 14.645 -29.465 1.00 87.19 119 ALA A O 1
ATOM 975 N N . ALA A 1 120 ? 29.010 14.653 -31.475 1.00 82.88 120 ALA A N 1
ATOM 976 C CA . ALA A 1 120 ? 29.440 15.994 -31.829 1.00 82.88 120 ALA A CA 1
ATOM 977 C C . ALA A 1 120 ? 28.574 17.108 -31.208 1.00 82.88 120 ALA A C 1
ATOM 979 O O . ALA A 1 120 ? 28.923 18.283 -31.357 1.00 82.88 120 ALA A O 1
ATOM 980 N N . GLY A 1 121 ? 27.479 16.759 -30.522 1.00 76.69 121 GLY A N 1
ATOM 981 C CA . GLY A 1 121 ? 26.577 17.692 -29.849 1.00 76.69 121 GLY A CA 1
ATOM 982 C C . GLY A 1 121 ? 25.709 18.505 -30.813 1.00 76.69 121 GLY A C 1
ATOM 983 O O . GLY A 1 121 ? 25.382 19.660 -30.522 1.00 76.69 121 GLY A O 1
ATOM 984 N N . PHE A 1 122 ? 25.374 17.958 -31.990 1.00 75.31 122 PHE A N 1
ATOM 985 C CA . PHE A 1 122 ? 24.403 18.602 -32.879 1.00 75.31 122 PHE A CA 1
ATOM 986 C C . PHE A 1 122 ? 23.032 18.625 -32.203 1.00 75.31 122 PHE A C 1
ATOM 988 O O . PHE A 1 122 ? 22.538 17.597 -31.750 1.00 75.31 122 PHE A O 1
ATOM 995 N N . GLY A 1 123 ? 22.406 19.802 -32.143 1.00 64.31 123 GLY A N 1
ATOM 996 C CA . GLY A 1 123 ? 21.051 19.922 -31.616 1.00 64.31 123 GLY A CA 1
ATOM 997 C C . GLY A 1 123 ? 20.081 19.110 -32.469 1.00 64.31 123 GLY A C 1
ATOM 998 O O . GLY A 1 123 ? 19.970 19.357 -33.669 1.00 64.31 123 GLY A O 1
ATOM 999 N N . VAL A 1 124 ? 19.388 18.157 -31.850 1.00 63.25 124 VAL A N 1
ATOM 1000 C CA . VAL A 1 124 ? 18.238 17.495 -32.465 1.00 63.25 124 VAL A CA 1
ATOM 1001 C C . VAL A 1 124 ? 17.072 18.473 -32.383 1.00 63.25 124 VAL A C 1
ATOM 1003 O O . VAL A 1 124 ? 16.778 19.028 -31.321 1.00 63.25 124 VAL A O 1
ATOM 1006 N N . LEU A 1 125 ? 16.471 18.776 -33.531 1.00 53.28 125 LEU A N 1
ATOM 1007 C CA . LEU A 1 125 ? 15.252 19.571 -33.582 1.00 53.28 125 LEU A CA 1
ATOM 1008 C C . LEU A 1 125 ? 14.149 18.690 -32.976 1.00 53.28 125 LEU A C 1
ATOM 1010 O O . LEU A 1 125 ? 13.730 17.771 -33.667 1.00 53.28 125 LEU A O 1
ATOM 1014 N N . GLU A 1 126 ? 13.756 18.958 -31.716 1.00 59.50 126 GLU A N 1
ATOM 1015 C CA . GLU A 1 126 ? 12.759 18.250 -30.862 1.00 59.50 126 GLU A CA 1
ATOM 1016 C C . GLU A 1 126 ? 13.361 17.490 -29.655 1.00 59.50 126 GLU A C 1
ATOM 1018 O O . GLU A 1 126 ? 14.562 17.544 -29.394 1.00 59.50 126 GLU A O 1
ATOM 1023 N N . TYR A 1 127 ? 12.498 16.868 -28.839 1.00 70.00 127 TYR A N 1
ATOM 1024 C CA . TYR A 1 127 ? 12.888 16.033 -27.697 1.00 70.00 127 TYR A CA 1
ATOM 1025 C C . TYR A 1 127 ? 13.455 14.707 -28.226 1.00 70.00 127 TYR A C 1
ATOM 1027 O O . TYR A 1 127 ? 12.747 13.988 -28.921 1.00 70.00 127 TYR A O 1
ATOM 1035 N N . ILE A 1 128 ? 14.723 14.407 -27.916 1.00 76.19 128 ILE A N 1
ATOM 1036 C CA . ILE A 1 128 ? 15.534 13.300 -28.470 1.00 76.19 128 ILE A CA 1
ATOM 1037 C C . ILE A 1 128 ? 15.088 11.904 -27.988 1.00 76.19 128 ILE A C 1
ATOM 1039 O O . ILE A 1 128 ? 15.846 11.150 -27.385 1.00 76.19 128 ILE A O 1
ATOM 1043 N N . LYS A 1 129 ? 13.819 11.559 -28.193 1.00 85.38 129 LYS A N 1
ATOM 1044 C CA . LYS A 1 129 ? 13.225 10.311 -27.706 1.00 85.38 129 LYS A CA 1
ATOM 1045 C C . LYS A 1 129 ? 13.237 9.226 -28.774 1.00 85.38 129 LYS A C 1
ATOM 1047 O O . LYS A 1 129 ? 13.665 8.113 -28.490 1.00 85.38 129 LYS A O 1
ATOM 1052 N N . GLY A 1 130 ? 12.813 9.540 -29.993 1.00 88.31 130 GLY A N 1
ATOM 1053 C CA . GLY A 1 130 ? 12.625 8.574 -31.069 1.00 88.31 130 GLY A CA 1
ATOM 1054 C C . GLY A 1 130 ? 13.928 7.948 -31.553 1.00 88.31 130 GLY A C 1
ATOM 1055 O O . GLY A 1 130 ? 13.961 6.743 -31.799 1.00 88.31 130 GLY A O 1
ATOM 1056 N N . VAL A 1 131 ? 15.022 8.713 -31.646 1.00 90.00 131 VAL A N 1
ATOM 1057 C CA . VAL A 1 131 ? 16.335 8.147 -32.012 1.00 90.00 131 VAL A CA 1
ATOM 1058 C C . VAL A 1 131 ? 16.885 7.213 -30.931 1.00 90.00 131 VAL A C 1
ATOM 1060 O O . VAL A 1 131 ? 17.506 6.199 -31.253 1.00 90.00 131 VAL A O 1
ATOM 1063 N N . ILE A 1 132 ? 16.636 7.518 -29.654 1.00 90.94 132 ILE A N 1
ATOM 1064 C CA . ILE A 1 132 ? 17.078 6.697 -28.517 1.00 90.94 132 ILE A CA 1
ATOM 1065 C C . ILE A 1 132 ? 16.229 5.432 -28.413 1.00 90.94 132 ILE A C 1
ATOM 1067 O O . ILE A 1 132 ? 16.781 4.345 -28.241 1.00 90.94 132 ILE A O 1
ATOM 1071 N N . GLU A 1 133 ? 14.918 5.548 -28.617 1.00 92.56 133 GLU A N 1
ATOM 1072 C CA . GLU A 1 133 ? 14.002 4.414 -28.728 1.00 92.56 133 GLU A CA 1
ATOM 1073 C C . GLU A 1 133 ? 14.428 3.488 -29.871 1.00 92.56 133 GLU A C 1
ATOM 1075 O O . GLU A 1 133 ? 14.644 2.299 -29.648 1.00 92.56 133 GLU A O 1
ATOM 1080 N N . ALA A 1 134 ? 14.682 4.034 -31.066 1.00 92.81 134 ALA A N 1
ATOM 1081 C CA . ALA A 1 134 ? 15.188 3.272 -32.206 1.00 92.81 134 ALA A CA 1
ATOM 1082 C C . ALA A 1 134 ? 16.538 2.596 -31.911 1.00 92.81 134 ALA A C 1
ATOM 1084 O O . ALA A 1 134 ? 16.768 1.454 -32.312 1.00 92.81 134 ALA A O 1
ATOM 1085 N N . ALA A 1 135 ? 17.445 3.273 -31.199 1.00 93.50 135 ALA A N 1
ATOM 1086 C CA . ALA A 1 135 ? 18.729 2.695 -30.815 1.00 93.50 135 ALA A CA 1
ATOM 1087 C C . ALA A 1 135 ? 18.560 1.528 -29.833 1.00 93.50 135 ALA A C 1
ATOM 1089 O O . ALA A 1 135 ? 19.248 0.513 -29.974 1.00 93.50 135 ALA A O 1
ATOM 1090 N N . CYS A 1 136 ? 17.616 1.634 -28.895 1.00 93.88 136 CYS A N 1
ATOM 1091 C CA . CYS A 1 136 ? 17.236 0.547 -28.000 1.00 93.88 136 CYS A CA 1
ATOM 1092 C C . CYS A 1 136 ? 16.619 -0.623 -28.785 1.00 93.88 136 CYS A C 1
ATOM 1094 O O . CYS A 1 136 ? 17.103 -1.747 -28.665 1.00 93.88 136 CYS A O 1
ATOM 1096 N N . GLU A 1 137 ? 15.637 -0.360 -29.655 1.00 93.75 137 GLU A N 1
ATOM 1097 C CA . GLU A 1 137 ? 14.965 -1.364 -30.497 1.00 93.75 137 GLU A CA 1
ATOM 1098 C C . GLU A 1 137 ? 15.944 -2.162 -31.372 1.00 93.75 137 GLU A C 1
ATOM 1100 O O . GLU A 1 137 ? 15.787 -3.372 -31.558 1.00 93.75 137 GLU A O 1
ATOM 1105 N N . MET A 1 138 ? 16.948 -1.485 -31.935 1.00 93.31 138 MET A N 1
ATOM 1106 C CA . MET A 1 138 ? 17.901 -2.069 -32.884 1.00 93.31 138 MET A CA 1
ATOM 1107 C C . MET A 1 138 ? 19.187 -2.579 -32.232 1.00 93.31 138 MET A C 1
ATOM 1109 O O . MET A 1 138 ? 20.010 -3.206 -32.903 1.00 93.31 138 MET A O 1
ATOM 1113 N N . GLY A 1 139 ? 19.366 -2.372 -30.927 1.00 92.31 139 GLY A N 1
ATOM 1114 C CA . GLY A 1 139 ? 20.569 -2.793 -30.213 1.00 92.31 139 GLY A CA 1
ATOM 1115 C C . GLY A 1 139 ? 21.819 -1.968 -30.544 1.00 92.31 139 GLY A C 1
ATOM 1116 O O . GLY A 1 139 ? 22.937 -2.479 -30.449 1.00 92.31 139 GLY A O 1
ATOM 1117 N N . ALA A 1 140 ? 21.647 -0.716 -30.975 1.00 93.12 140 ALA A N 1
ATOM 1118 C CA . ALA A 1 140 ? 22.711 0.159 -31.465 1.00 93.12 140 ALA A CA 1
ATOM 1119 C C . ALA A 1 140 ? 23.398 0.924 -30.318 1.00 93.12 140 ALA A C 1
ATOM 1121 O O . ALA A 1 140 ? 23.210 2.129 -30.137 1.00 93.12 140 ALA A O 1
ATOM 1122 N N . VAL A 1 141 ? 24.225 0.219 -29.541 1.00 93.88 141 VAL A N 1
ATOM 1123 C CA . VAL A 1 141 ? 24.939 0.780 -28.377 1.00 93.88 141 VAL A CA 1
ATOM 1124 C C . VAL A 1 141 ? 25.842 1.958 -28.756 1.00 93.88 141 VAL A C 1
ATOM 1126 O O . VAL A 1 141 ? 25.984 2.899 -27.981 1.00 93.88 141 VAL A O 1
ATOM 1129 N N . GLU A 1 142 ? 26.429 1.959 -29.955 1.00 93.00 142 GLU A N 1
ATOM 1130 C CA . GLU A 1 142 ? 27.237 3.081 -30.442 1.00 93.00 142 GLU A CA 1
ATOM 1131 C C . GLU A 1 142 ? 26.454 4.397 -30.529 1.00 93.00 142 GLU A C 1
ATOM 1133 O O . GLU A 1 142 ? 27.019 5.456 -30.259 1.00 93.00 142 GLU A O 1
ATOM 1138 N N . VAL A 1 143 ? 25.162 4.338 -30.868 1.00 92.12 143 VAL A N 1
ATOM 1139 C CA . VAL A 1 143 ? 24.292 5.517 -30.963 1.00 92.12 143 VAL A CA 1
ATOM 1140 C C . VAL A 1 143 ? 23.974 6.043 -29.566 1.00 92.12 143 VAL A C 1
ATOM 1142 O O . VAL A 1 143 ? 24.096 7.243 -29.328 1.00 92.12 143 VAL A O 1
ATOM 1145 N N . LEU A 1 144 ? 23.663 5.142 -28.627 1.00 91.44 144 LEU A N 1
ATOM 1146 C CA . LEU A 1 144 ? 23.436 5.482 -27.218 1.00 91.44 144 LEU A CA 1
ATOM 1147 C C . LEU A 1 144 ? 24.681 6.113 -26.577 1.00 91.44 144 LEU A C 1
ATOM 1149 O O . LEU A 1 144 ? 24.581 7.131 -25.895 1.00 91.44 144 LEU A O 1
ATOM 1153 N N . GLN A 1 145 ? 25.866 5.555 -26.844 1.00 91.62 145 GLN A N 1
ATOM 1154 C CA . GLN A 1 145 ? 27.121 6.117 -26.347 1.00 91.62 145 GLN A CA 1
ATOM 1155 C C . GLN A 1 145 ? 27.400 7.494 -26.951 1.00 91.62 145 GLN A C 1
ATOM 1157 O O . GLN A 1 145 ? 27.756 8.415 -26.221 1.00 91.62 145 GLN A O 1
ATOM 1162 N N . GLY A 1 146 ? 27.209 7.653 -28.265 1.00 88.38 146 GLY A N 1
ATOM 1163 C CA . GLY A 1 146 ? 27.394 8.945 -28.922 1.00 88.38 146 GLY A CA 1
ATOM 1164 C C . GLY A 1 146 ? 26.472 10.018 -28.348 1.00 88.38 146 GLY A C 1
ATOM 1165 O O . GLY A 1 146 ? 26.880 11.157 -28.159 1.00 88.38 146 GLY A O 1
ATOM 1166 N N . TRP A 1 147 ? 25.248 9.649 -27.989 1.00 88.12 147 TRP A N 1
ATOM 1167 C CA . TRP A 1 147 ? 24.333 10.556 -27.314 1.00 88.12 147 TRP A CA 1
ATOM 1168 C C . TRP A 1 147 ? 24.843 11.026 -25.943 1.00 88.12 147 TRP A C 1
ATOM 1170 O O . TRP A 1 147 ? 24.916 12.235 -25.724 1.00 88.12 147 TRP A O 1
ATOM 1180 N N . VAL A 1 148 ? 25.269 10.113 -25.065 1.00 87.44 148 VAL A N 1
ATOM 1181 C CA . VAL A 1 148 ? 25.838 10.474 -23.749 1.00 87.44 148 VAL A CA 1
ATOM 1182 C C . VAL A 1 148 ? 27.118 11.307 -23.883 1.00 87.44 148 VAL A C 1
ATOM 1184 O O . VAL A 1 148 ? 27.353 12.212 -23.087 1.00 87.44 148 VAL A O 1
ATOM 1187 N N . ASP A 1 149 ? 27.939 11.043 -24.901 1.00 87.06 149 ASP A N 1
ATOM 1188 C CA . ASP A 1 149 ? 29.192 11.773 -25.123 1.00 87.06 149 ASP A CA 1
ATOM 1189 C C . ASP A 1 149 ? 28.967 13.243 -25.533 1.00 87.06 149 ASP A C 1
ATOM 1191 O O . ASP A 1 149 ? 29.810 14.100 -25.252 1.00 87.06 149 ASP A O 1
ATOM 1195 N N . GLY A 1 150 ? 27.865 13.534 -26.232 1.00 81.31 150 GLY A N 1
ATOM 1196 C CA . GLY A 1 150 ? 27.601 14.846 -26.831 1.00 81.31 150 GLY A CA 1
ATOM 1197 C C . GLY A 1 150 ? 26.554 15.705 -26.121 1.00 81.31 150 GLY A C 1
ATOM 1198 O O . GLY A 1 150 ? 26.483 16.907 -26.394 1.00 81.31 150 GLY A O 1
ATOM 1199 N N . HIS A 1 151 ? 25.746 15.122 -25.232 1.00 81.56 151 HIS A N 1
ATOM 1200 C CA . HIS A 1 151 ? 24.585 15.779 -24.630 1.00 81.56 151 HIS A CA 1
ATOM 1201 C C . HIS A 1 151 ? 24.554 15.626 -23.105 1.00 81.56 151 HIS A C 1
ATOM 1203 O O . HIS A 1 151 ? 24.928 14.590 -22.565 1.00 81.56 151 HIS A O 1
ATOM 1209 N N . ASP A 1 152 ? 24.044 16.648 -22.409 1.00 76.25 152 ASP A N 1
ATOM 1210 C CA . ASP A 1 152 ? 23.685 16.521 -20.994 1.00 76.25 152 ASP A CA 1
ATOM 1211 C C . ASP A 1 152 ? 22.424 15.653 -20.893 1.00 76.25 152 ASP A C 1
ATOM 1213 O O . ASP A 1 152 ? 21.323 16.079 -21.249 1.00 76.25 152 ASP A O 1
ATOM 1217 N N . VAL A 1 153 ? 22.606 14.409 -20.454 1.00 74.06 153 VAL A N 1
ATOM 1218 C CA . VAL A 1 153 ? 21.539 13.412 -20.376 1.00 74.06 153 VAL A CA 1
ATOM 1219 C C . VAL A 1 153 ? 20.813 13.511 -19.041 1.00 74.06 153 VAL A C 1
ATOM 1221 O O . VAL A 1 153 ? 21.404 13.328 -17.978 1.00 74.06 153 VAL A O 1
ATOM 1224 N N . TRP A 1 154 ? 19.507 13.751 -19.109 1.00 70.00 154 TRP A N 1
ATOM 1225 C CA . TRP A 1 154 ? 18.600 13.603 -17.980 1.00 70.00 154 TRP A CA 1
ATOM 1226 C C . TRP A 1 154 ? 17.273 13.034 -18.483 1.00 70.00 154 TRP A C 1
ATOM 1228 O O . TRP A 1 154 ? 16.630 13.638 -19.342 1.00 70.00 154 TRP A O 1
ATOM 1238 N N . PHE A 1 155 ? 16.880 11.873 -17.962 1.00 70.88 155 PHE A N 1
ATOM 1239 C CA . PHE A 1 155 ? 15.570 11.281 -18.210 1.00 70.88 155 PHE A CA 1
ATOM 1240 C C . PHE A 1 155 ? 14.838 11.063 -16.896 1.00 70.88 155 PHE A C 1
ATOM 1242 O O . PHE A 1 155 ? 15.440 10.714 -15.881 1.00 70.88 155 PHE A O 1
ATOM 1249 N N . GLU A 1 156 ? 13.524 11.238 -16.955 1.00 75.56 156 GLU A N 1
ATOM 1250 C CA . GLU A 1 156 ? 12.630 10.816 -15.888 1.00 75.56 156 GLU A CA 1
ATOM 1251 C C . GLU A 1 156 ? 12.598 9.278 -15.829 1.00 75.56 156 GLU A C 1
ATOM 1253 O O . GLU A 1 156 ? 12.685 8.630 -16.883 1.00 75.56 156 GLU A O 1
ATOM 1258 N N . PRO A 1 157 ? 12.462 8.678 -14.632 1.00 75.44 157 PRO A N 1
ATOM 1259 C CA . PRO A 1 157 ? 12.445 7.224 -14.471 1.00 75.44 157 PRO A CA 1
ATOM 1260 C C . PRO A 1 157 ? 11.415 6.495 -15.353 1.00 75.44 157 PRO A C 1
ATOM 1262 O O . PRO A 1 157 ? 11.694 5.403 -15.845 1.00 75.44 157 PRO A O 1
ATOM 1265 N N . ASP A 1 158 ? 10.276 7.123 -15.649 1.00 75.50 158 ASP A N 1
ATOM 1266 C CA . ASP A 1 158 ? 9.262 6.564 -16.553 1.00 75.50 158 ASP A CA 1
ATOM 1267 C C . ASP A 1 158 ? 9.774 6.444 -17.994 1.00 75.50 158 ASP A C 1
ATOM 1269 O O . ASP A 1 158 ? 9.604 5.419 -18.652 1.00 75.50 158 ASP A O 1
ATOM 1273 N N . THR A 1 159 ? 10.472 7.473 -18.488 1.00 81.06 159 THR A N 1
ATOM 1274 C CA . THR A 1 159 ? 11.059 7.437 -19.838 1.00 81.06 159 THR A CA 1
ATOM 1275 C C . THR A 1 159 ? 12.192 6.418 -19.903 1.00 81.06 159 THR A C 1
ATOM 1277 O O . THR A 1 159 ? 12.369 5.735 -20.911 1.00 81.06 159 THR A O 1
ATOM 1280 N N . MET A 1 160 ? 12.948 6.279 -18.812 1.00 84.06 160 MET A N 1
ATOM 1281 C CA . MET A 1 160 ? 13.969 5.247 -18.679 1.00 84.06 160 MET A CA 1
ATOM 1282 C C . MET A 1 160 ? 13.384 3.837 -18.827 1.00 84.06 160 MET A C 1
ATOM 1284 O O . MET A 1 160 ? 13.980 3.012 -19.526 1.00 84.06 160 MET A O 1
ATOM 1288 N N . ASP A 1 161 ? 12.230 3.571 -18.218 1.00 84.31 161 ASP A N 1
ATOM 1289 C CA . ASP A 1 161 ? 11.553 2.278 -18.299 1.00 84.31 161 ASP A CA 1
ATOM 1290 C C . ASP A 1 161 ? 10.947 2.013 -19.690 1.00 84.31 161 ASP A C 1
ATOM 1292 O O . ASP A 1 161 ? 11.071 0.903 -20.213 1.00 84.31 161 ASP A O 1
ATOM 1296 N N . GLU A 1 162 ? 10.401 3.038 -20.359 1.00 85.75 162 GLU A N 1
ATOM 1297 C CA . GLU A 1 162 ? 9.949 2.936 -21.757 1.00 85.75 162 GLU A CA 1
ATOM 1298 C C . GLU A 1 162 ? 11.085 2.501 -22.702 1.00 85.75 162 GLU A C 1
ATOM 1300 O O . GLU A 1 162 ? 10.893 1.625 -23.549 1.00 85.75 162 GLU A O 1
ATOM 1305 N N . MET A 1 163 ? 12.293 3.053 -22.535 1.00 89.56 163 MET A N 1
ATOM 1306 C CA . MET A 1 163 ? 13.461 2.656 -23.336 1.00 89.56 163 MET A CA 1
ATOM 1307 C C . MET A 1 163 ? 13.904 1.217 -23.040 1.00 89.56 163 MET A C 1
ATOM 1309 O O . MET A 1 163 ? 14.325 0.494 -23.948 1.00 89.56 163 MET A O 1
ATOM 1313 N N . CYS A 1 164 ? 13.763 0.761 -21.790 1.00 89.25 164 CYS A N 1
ATOM 1314 C CA . CYS A 1 164 ? 13.988 -0.642 -21.436 1.00 89.25 164 CYS A CA 1
ATOM 1315 C C . CYS A 1 164 ? 12.985 -1.551 -22.151 1.00 89.25 164 CYS A C 1
ATOM 1317 O O . CYS A 1 164 ? 13.372 -2.571 -22.725 1.00 89.25 164 CYS A O 1
ATOM 1319 N N . ALA A 1 165 ? 11.708 -1.163 -22.181 1.00 89.00 165 ALA A N 1
ATOM 1320 C CA . ALA A 1 165 ? 10.681 -1.886 -22.919 1.00 89.00 165 ALA A CA 1
ATOM 1321 C C . ALA A 1 165 ? 11.011 -1.950 -24.420 1.00 89.00 165 ALA A C 1
ATOM 1323 O O . ALA A 1 165 ? 10.893 -3.019 -25.024 1.00 89.00 165 ALA A O 1
ATOM 1324 N N . ALA A 1 166 ? 11.460 -0.844 -25.017 1.00 91.44 166 ALA A N 1
ATOM 1325 C CA . ALA A 1 166 ? 11.866 -0.785 -26.421 1.00 91.44 166 ALA A CA 1
ATOM 1326 C C . ALA A 1 166 ? 13.049 -1.723 -26.720 1.00 91.44 166 ALA A C 1
ATOM 1328 O O . ALA A 1 166 ? 13.008 -2.480 -27.691 1.00 91.44 166 ALA A O 1
ATOM 1329 N N . ALA A 1 167 ? 14.059 -1.760 -25.843 1.00 93.00 167 ALA A N 1
ATOM 1330 C CA . ALA A 1 167 ? 15.197 -2.670 -25.976 1.00 93.00 167 ALA A CA 1
ATOM 1331 C C . ALA A 1 167 ? 14.785 -4.150 -25.921 1.00 93.00 167 ALA A C 1
ATOM 1333 O O . ALA A 1 167 ? 15.316 -4.976 -26.663 1.00 93.00 167 ALA A O 1
ATOM 1334 N N . VAL A 1 168 ? 13.834 -4.497 -25.048 1.00 91.44 168 VAL A N 1
ATOM 1335 C CA . VAL A 1 168 ? 13.389 -5.885 -24.851 1.00 91.44 168 VAL A CA 1
ATOM 1336 C C . VAL A 1 168 ? 12.438 -6.360 -25.953 1.00 91.44 168 VAL A C 1
ATOM 1338 O O . VAL A 1 168 ? 12.514 -7.519 -26.357 1.00 91.44 168 VAL A O 1
ATOM 1341 N N . ASN A 1 169 ? 11.556 -5.487 -26.445 1.00 89.56 169 ASN A N 1
ATOM 1342 C CA . ASN A 1 169 ? 10.611 -5.805 -27.525 1.00 89.56 169 ASN A CA 1
ATOM 1343 C C . ASN A 1 169 ? 11.214 -5.627 -28.933 1.00 89.56 169 ASN A C 1
ATOM 1345 O O . ASN A 1 169 ? 10.580 -5.995 -29.925 1.00 89.56 169 ASN A O 1
ATOM 1349 N N . GLY A 1 170 ? 12.409 -5.040 -29.017 1.00 89.06 170 GLY A N 1
ATOM 1350 C CA . GLY A 1 170 ? 13.112 -4.720 -30.251 1.00 89.06 170 GLY A CA 1
ATOM 1351 C C . GLY A 1 170 ? 13.593 -5.929 -31.059 1.00 89.06 170 GLY A C 1
ATOM 1352 O O . GLY A 1 170 ? 13.511 -7.084 -30.644 1.00 89.06 170 GLY A O 1
ATOM 1353 N N . GLN A 1 171 ? 14.120 -5.649 -32.253 1.00 86.00 171 GLN A N 1
ATOM 1354 C CA . GLN A 1 171 ? 14.684 -6.659 -33.160 1.00 86.00 171 GLN A CA 1
ATOM 1355 C C . GLN A 1 171 ? 16.192 -6.873 -32.954 1.00 86.00 171 GLN A C 1
ATOM 1357 O O . GLN A 1 171 ? 16.758 -7.845 -33.462 1.00 86.00 171 GLN A O 1
ATOM 1362 N N . GLY A 1 172 ? 16.850 -5.947 -32.259 1.00 85.88 172 GLY A N 1
ATOM 1363 C CA . GLY A 1 172 ? 18.283 -5.950 -32.018 1.00 85.88 172 GLY A CA 1
ATOM 1364 C C . GLY A 1 172 ? 18.742 -6.840 -30.862 1.00 85.88 172 GLY A C 1
ATOM 1365 O O . GLY A 1 172 ? 17.940 -7.400 -30.114 1.00 85.88 172 GLY A O 1
ATOM 1366 N N . PRO A 1 173 ? 20.066 -6.983 -30.681 1.00 88.44 173 PRO A N 1
ATOM 1367 C CA . PRO A 1 173 ? 20.622 -7.665 -29.521 1.00 88.44 173 PRO A CA 1
ATOM 1368 C C . PRO A 1 173 ? 20.361 -6.857 -28.239 1.00 88.44 173 PRO A C 1
ATOM 1370 O O . PRO A 1 173 ? 20.965 -5.810 -28.020 1.00 88.44 173 PRO A O 1
ATOM 1373 N N . VAL A 1 174 ? 19.505 -7.385 -27.361 1.00 91.88 174 VAL A N 1
ATOM 1374 C CA . VAL A 1 174 ? 19.123 -6.732 -26.096 1.00 91.88 174 VAL A CA 1
ATOM 1375 C C . VAL A 1 174 ? 20.258 -6.698 -25.060 1.00 91.88 174 VAL A C 1
ATOM 1377 O O . VAL A 1 174 ? 20.433 -5.704 -24.361 1.00 91.88 174 VAL A O 1
ATOM 1380 N N . ALA A 1 175 ? 21.077 -7.753 -24.966 1.00 91.25 175 ALA A N 1
ATOM 1381 C CA . ALA A 1 175 ? 22.079 -7.876 -23.900 1.00 91.25 175 ALA A CA 1
ATOM 1382 C C . ALA A 1 175 ? 23.131 -6.741 -23.888 1.00 91.25 175 ALA A C 1
ATOM 1384 O O . ALA A 1 175 ? 23.356 -6.180 -22.817 1.00 91.25 175 ALA A O 1
ATOM 1385 N N . PRO A 1 176 ? 23.730 -6.330 -25.028 1.00 92.94 176 PRO A N 1
ATOM 1386 C CA . PRO A 1 176 ? 24.640 -5.183 -25.062 1.00 92.94 176 PRO A CA 1
ATOM 1387 C C . PRO A 1 176 ? 23.995 -3.863 -24.623 1.00 92.94 176 PRO A C 1
ATOM 1389 O O . PRO A 1 176 ? 24.655 -3.057 -23.973 1.00 92.94 176 PRO A O 1
ATOM 1392 N N . VAL A 1 177 ? 22.717 -3.644 -24.956 1.00 94.00 177 VAL A N 1
ATOM 1393 C CA . VAL A 1 177 ? 21.982 -2.435 -24.550 1.00 94.00 177 VAL A CA 1
ATOM 1394 C C . VAL A 1 177 ? 21.778 -2.418 -23.043 1.00 94.00 177 VAL A C 1
ATOM 1396 O O . VAL A 1 177 ? 22.070 -1.414 -22.405 1.00 94.00 177 VAL A O 1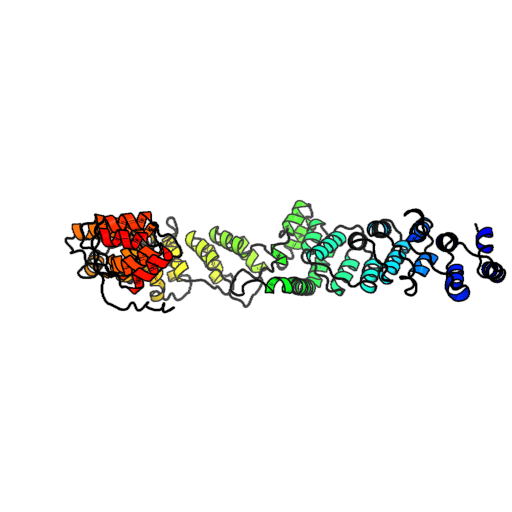
ATOM 1399 N N . LEU A 1 178 ? 21.355 -3.538 -22.456 1.00 94.06 178 LEU A N 1
ATOM 1400 C CA . LEU A 1 178 ? 21.146 -3.632 -21.011 1.00 94.06 178 LEU A CA 1
ATOM 1401 C C . LEU A 1 178 ? 22.452 -3.550 -20.217 1.00 94.06 178 LEU A C 1
ATOM 1403 O O . LEU A 1 178 ? 22.485 -2.939 -19.153 1.00 94.06 178 LEU A O 1
ATOM 1407 N N . GLU A 1 179 ? 23.544 -4.124 -20.729 1.00 94.25 179 GLU A N 1
ATOM 1408 C CA . GLU A 1 179 ? 24.876 -3.936 -20.142 1.00 94.25 179 GLU A CA 1
ATOM 1409 C C . GLU A 1 179 ? 25.293 -2.465 -20.179 1.00 94.25 179 GLU A C 1
ATOM 1411 O O . GLU A 1 179 ? 25.833 -1.947 -19.201 1.00 94.25 179 GLU A O 1
ATOM 1416 N N . TRP A 1 180 ? 25.022 -1.777 -21.288 1.00 94.12 180 TRP A N 1
ATOM 1417 C CA . TRP A 1 180 ? 25.289 -0.352 -21.406 1.00 94.12 180 TRP A CA 1
ATOM 1418 C C . TRP A 1 180 ? 24.424 0.475 -20.442 1.00 94.12 180 TRP A C 1
ATOM 1420 O O . TRP A 1 180 ? 24.969 1.308 -19.721 1.00 94.12 180 TRP A O 1
ATOM 1430 N N . MET A 1 181 ? 23.119 0.200 -20.351 1.00 93.00 181 MET A N 1
ATOM 1431 C CA . MET A 1 181 ? 22.190 0.850 -19.415 1.00 93.00 181 MET A CA 1
ATOM 1432 C C . MET A 1 181 ? 22.650 0.674 -17.961 1.00 93.00 181 MET A C 1
ATOM 1434 O O . MET A 1 181 ? 22.806 1.653 -17.234 1.00 93.00 181 MET A O 1
ATOM 1438 N N . LEU A 1 182 ? 22.982 -0.557 -17.562 1.00 91.94 182 LEU A N 1
ATOM 1439 C CA . LEU A 1 182 ? 23.458 -0.878 -16.214 1.00 91.94 182 LEU A CA 1
ATOM 1440 C C . LEU A 1 182 ? 24.752 -0.128 -15.847 1.00 91.94 182 LEU A C 1
ATOM 1442 O O . LEU A 1 182 ? 24.912 0.319 -14.708 1.00 91.94 182 LEU A O 1
ATOM 1446 N N . ASN A 1 183 ? 25.676 0.013 -16.803 1.00 92.38 183 ASN A N 1
ATOM 1447 C CA . ASN A 1 183 ? 26.943 0.728 -16.614 1.00 92.38 183 ASN A CA 1
ATOM 1448 C C . ASN A 1 183 ? 26.776 2.253 -16.535 1.00 92.38 183 ASN A C 1
ATOM 1450 O O . ASN A 1 183 ? 27.630 2.915 -15.952 1.00 92.38 183 ASN A O 1
ATOM 1454 N N . ASN A 1 184 ? 25.695 2.795 -17.101 1.00 89.12 184 ASN A N 1
ATOM 1455 C CA . ASN A 1 184 ? 25.357 4.220 -17.058 1.00 89.12 184 ASN A CA 1
ATOM 1456 C C . ASN A 1 184 ? 24.348 4.554 -15.941 1.00 89.12 184 ASN A C 1
ATOM 1458 O O . ASN A 1 184 ? 23.709 5.598 -15.990 1.00 89.12 184 ASN A O 1
ATOM 1462 N N . GLU A 1 185 ? 24.205 3.675 -14.941 1.00 88.50 185 GLU A N 1
ATOM 1463 C CA . GLU A 1 185 ? 23.316 3.866 -13.780 1.00 88.50 185 GLU A CA 1
ATOM 1464 C C . GLU A 1 185 ? 21.832 4.062 -14.141 1.00 88.50 185 GLU A C 1
ATOM 1466 O O . GLU A 1 185 ? 21.071 4.688 -13.407 1.00 88.50 185 GLU A O 1
ATOM 1471 N N . TRP A 1 186 ? 21.405 3.486 -15.265 1.00 87.38 186 TRP A N 1
ATOM 1472 C CA . TRP A 1 186 ? 20.033 3.573 -15.752 1.00 87.38 186 TRP A CA 1
ATOM 1473 C C . TRP A 1 186 ? 19.102 2.660 -14.941 1.00 87.38 186 TRP A C 1
ATOM 1475 O O . TRP A 1 186 ? 19.335 1.453 -14.833 1.00 87.38 186 TRP A O 1
ATOM 1485 N N . ALA A 1 187 ? 18.020 3.214 -14.389 1.00 85.25 187 ALA A N 1
ATOM 1486 C CA . ALA A 1 187 ? 17.051 2.450 -13.606 1.00 85.25 187 ALA A CA 1
ATOM 1487 C C . ALA A 1 187 ? 16.162 1.569 -14.503 1.00 85.25 187 ALA A C 1
ATOM 1489 O O . ALA A 1 187 ? 15.552 2.057 -15.449 1.00 85.25 187 ALA A O 1
ATOM 1490 N N . MET A 1 188 ? 16.068 0.273 -14.184 1.00 86.06 188 MET A N 1
ATOM 1491 C CA . MET A 1 188 ? 15.324 -0.724 -14.971 1.00 86.06 188 MET A CA 1
ATOM 1492 C C . MET A 1 188 ? 14.305 -1.482 -14.095 1.00 86.06 188 MET A C 1
ATOM 1494 O O . MET A 1 188 ? 14.524 -2.661 -13.791 1.00 86.06 188 MET A O 1
ATOM 1498 N N . PRO A 1 189 ? 13.223 -0.827 -13.632 1.00 79.25 189 PRO A N 1
ATOM 1499 C CA . PRO A 1 189 ? 12.296 -1.411 -12.660 1.00 79.25 189 PRO A CA 1
ATOM 1500 C C . PRO A 1 189 ? 11.546 -2.636 -13.209 1.00 79.25 189 PRO A C 1
ATOM 1502 O O . PRO A 1 189 ? 11.489 -3.661 -12.529 1.00 79.25 189 PRO A O 1
ATOM 1505 N N . ASN A 1 190 ? 11.071 -2.593 -14.461 1.00 81.88 190 ASN A N 1
ATOM 1506 C CA . ASN A 1 190 ? 10.157 -3.613 -15.000 1.00 81.88 190 ASN A CA 1
ATOM 1507 C C . ASN A 1 190 ? 10.826 -4.629 -15.936 1.00 81.88 190 ASN A C 1
ATOM 1509 O O . ASN A 1 190 ? 10.164 -5.352 -16.683 1.00 81.88 190 ASN A O 1
ATOM 1513 N N . LEU A 1 191 ? 12.158 -4.743 -15.890 1.00 86.75 191 LEU A N 1
ATOM 1514 C CA . LEU A 1 191 ? 12.909 -5.602 -16.812 1.00 86.75 191 LEU A CA 1
ATOM 1515 C C . LEU A 1 191 ? 12.463 -7.075 -16.765 1.00 86.75 191 LEU A C 1
ATOM 1517 O O . LEU A 1 191 ? 12.365 -7.730 -17.804 1.00 86.75 191 LEU A O 1
ATOM 1521 N N . ALA A 1 192 ? 12.168 -7.593 -15.570 1.00 85.75 192 ALA A N 1
ATOM 1522 C CA . ALA A 1 192 ? 11.685 -8.961 -15.388 1.00 85.75 192 ALA A CA 1
ATOM 1523 C C . ALA A 1 192 ? 10.282 -9.175 -15.985 1.00 85.75 192 ALA A C 1
ATOM 1525 O O . ALA A 1 192 ? 9.998 -10.246 -16.530 1.00 85.75 192 ALA A O 1
ATOM 1526 N N . GLU A 1 193 ? 9.423 -8.157 -15.934 1.00 84.19 193 GLU A N 1
ATOM 1527 C CA . GLU A 1 193 ? 8.080 -8.189 -16.516 1.00 84.19 193 GLU A CA 1
ATOM 1528 C C . GLU A 1 193 ? 8.156 -8.189 -18.040 1.00 84.19 193 GLU A C 1
ATOM 1530 O O . GLU A 1 193 ? 7.549 -9.045 -18.689 1.00 84.19 193 GLU A O 1
ATOM 1535 N N . TYR A 1 194 ? 8.983 -7.311 -18.617 1.00 88.12 194 TYR A N 1
ATOM 1536 C CA . TYR A 1 194 ? 9.227 -7.275 -20.059 1.00 88.12 194 TYR A CA 1
ATOM 1537 C C . TYR A 1 194 ? 9.810 -8.595 -20.567 1.00 88.12 194 TYR A C 1
ATOM 1539 O O . TYR A 1 194 ? 9.321 -9.151 -21.553 1.00 88.12 194 TYR A O 1
ATOM 1547 N N . ALA A 1 195 ? 10.791 -9.158 -19.856 1.00 89.38 195 ALA A N 1
ATOM 1548 C CA . ALA A 1 195 ? 11.353 -10.464 -20.185 1.00 89.38 195 ALA A CA 1
ATOM 1549 C C . ALA A 1 195 ? 10.297 -11.581 -20.132 1.00 89.38 195 ALA A C 1
ATOM 1551 O O . ALA A 1 195 ? 10.282 -12.465 -20.992 1.00 89.38 195 ALA A O 1
ATOM 1552 N N . SER A 1 196 ? 9.388 -11.515 -19.155 1.00 88.06 196 SER A N 1
ATOM 1553 C CA . SER A 1 196 ? 8.314 -12.496 -18.983 1.00 88.06 196 SER A CA 1
ATOM 1554 C C . SER A 1 196 ? 7.236 -12.391 -20.056 1.00 88.06 196 SER A C 1
ATOM 1556 O O . SER A 1 196 ? 6.774 -13.412 -20.560 1.00 88.06 196 SER A O 1
ATOM 1558 N N . LYS A 1 197 ? 6.886 -11.165 -20.453 1.00 88.38 197 LYS A N 1
ATOM 1559 C CA . LYS A 1 197 ? 5.930 -10.871 -21.523 1.00 88.38 197 LYS A CA 1
ATOM 1560 C C . LYS A 1 197 ? 6.421 -11.340 -22.893 1.00 88.38 197 LYS A C 1
ATOM 1562 O O . LYS A 1 197 ? 5.620 -11.849 -23.664 1.00 88.38 197 LYS A O 1
ATOM 1567 N N . VAL A 1 198 ? 7.714 -11.171 -23.187 1.00 90.12 198 VAL A N 1
ATOM 1568 C CA . VAL A 1 198 ? 8.334 -11.589 -24.464 1.00 90.12 198 VAL A CA 1
ATOM 1569 C C . VAL A 1 198 ? 8.728 -13.073 -24.462 1.00 90.12 198 VAL A C 1
ATOM 1571 O O . VAL A 1 198 ? 8.934 -13.674 -25.517 1.00 90.12 198 VAL A O 1
ATOM 1574 N N . GLY A 1 199 ? 8.855 -13.685 -23.282 1.00 90.75 199 GLY A N 1
ATOM 1575 C CA . GLY A 1 199 ? 9.255 -15.083 -23.150 1.00 90.75 199 GLY A CA 1
ATOM 1576 C C . GLY A 1 199 ? 10.769 -15.303 -23.249 1.00 90.75 199 GLY A C 1
ATOM 1577 O O . GLY A 1 199 ? 11.204 -16.383 -23.659 1.00 90.75 199 GLY A O 1
ATOM 1578 N N . ASN A 1 200 ? 11.586 -14.300 -22.912 1.00 90.75 200 ASN A N 1
ATOM 1579 C CA . ASN A 1 200 ? 13.040 -14.350 -23.069 1.00 90.75 200 ASN A CA 1
ATOM 1580 C C . ASN A 1 200 ? 13.737 -14.897 -21.807 1.00 90.75 200 ASN A C 1
ATOM 1582 O O . ASN A 1 200 ? 13.998 -14.172 -20.847 1.00 90.75 200 ASN A O 1
ATOM 1586 N N . LEU A 1 201 ? 14.076 -16.190 -21.834 1.00 91.00 201 LEU A N 1
ATOM 1587 C CA . LEU A 1 201 ? 14.751 -16.882 -20.729 1.00 91.00 201 LEU A CA 1
ATOM 1588 C C . LEU A 1 201 ? 16.184 -16.376 -20.489 1.00 91.00 201 LEU A C 1
ATOM 1590 O O . LEU A 1 201 ? 16.615 -16.252 -19.346 1.00 91.00 201 LEU A O 1
ATOM 1594 N N . GLU A 1 202 ? 16.928 -16.084 -21.559 1.00 90.75 202 GLU A N 1
ATOM 1595 C CA . GLU A 1 202 ? 18.315 -15.611 -21.453 1.00 90.75 202 GLU A CA 1
ATOM 1596 C C . GLU A 1 202 ? 18.375 -14.254 -20.749 1.00 90.75 202 GLU A C 1
ATOM 1598 O O . GLU A 1 202 ? 19.260 -14.006 -19.927 1.00 90.75 202 GLU A O 1
ATOM 1603 N N . LEU A 1 203 ? 17.383 -13.404 -21.018 1.00 91.50 203 LEU A N 1
ATOM 1604 C CA . LEU A 1 203 ? 17.220 -12.130 -20.341 1.00 91.50 203 LEU A CA 1
ATOM 1605 C C . LEU A 1 203 ? 16.885 -12.300 -18.852 1.00 91.50 203 LEU A C 1
ATOM 1607 O O . LEU A 1 203 ? 17.453 -11.589 -18.028 1.00 91.50 203 LEU A O 1
ATOM 1611 N N . LEU A 1 204 ? 16.024 -13.255 -18.484 1.00 90.31 204 LEU A N 1
ATOM 1612 C CA . LEU A 1 204 ? 15.728 -13.546 -17.074 1.00 90.31 204 LEU A CA 1
ATOM 1613 C C . LEU A 1 204 ? 16.957 -14.061 -16.313 1.00 90.31 204 LEU A C 1
ATOM 1615 O O . LEU A 1 204 ? 17.188 -13.653 -15.175 1.00 90.31 204 LEU A O 1
ATOM 1619 N N . GLU A 1 205 ? 17.790 -14.894 -16.941 1.00 91.88 205 GLU A N 1
ATOM 1620 C CA . GLU A 1 205 ? 19.066 -15.334 -16.359 1.00 91.88 205 GLU A CA 1
ATOM 1621 C C . GLU A 1 205 ? 20.049 -14.168 -16.181 1.00 91.88 205 GLU A C 1
ATOM 1623 O O . GLU A 1 205 ? 20.703 -14.039 -15.139 1.00 91.88 205 GLU A O 1
ATOM 1628 N N . TRP A 1 206 ? 20.129 -13.273 -17.170 1.00 93.62 206 TRP A N 1
ATOM 1629 C CA . TRP A 1 206 ? 20.936 -12.059 -17.063 1.00 93.62 206 TRP A CA 1
ATOM 1630 C C . TRP A 1 206 ? 20.420 -11.134 -15.955 1.00 93.62 206 TRP A C 1
ATOM 1632 O O . TRP A 1 206 ? 21.206 -10.666 -15.129 1.00 93.62 206 TRP A O 1
ATOM 1642 N N . TRP A 1 207 ? 19.106 -10.914 -15.882 1.00 90.88 207 TRP A N 1
ATOM 1643 C CA . TRP A 1 207 ? 18.474 -10.115 -14.836 1.00 90.88 207 TRP A CA 1
ATOM 1644 C C . TRP A 1 207 ? 18.753 -10.710 -13.455 1.00 90.88 207 TRP A C 1
ATOM 1646 O O . TRP A 1 207 ? 19.246 -10.007 -12.576 1.00 90.88 207 TRP A O 1
ATOM 1656 N N . LYS A 1 208 ? 18.561 -12.023 -13.279 1.00 88.62 208 LYS A N 1
ATOM 1657 C CA . LYS A 1 208 ? 18.852 -12.735 -12.026 1.00 88.62 208 LYS A CA 1
ATOM 1658 C C . LYS A 1 208 ? 20.294 -12.517 -11.567 1.00 88.62 208 LYS A C 1
ATOM 1660 O O . LYS A 1 208 ? 20.533 -12.279 -10.384 1.00 88.62 208 LYS A O 1
ATOM 1665 N N . LYS A 1 209 ? 21.260 -12.570 -12.488 1.00 92.44 209 LYS A N 1
ATOM 1666 C CA . LYS A 1 209 ? 22.683 -12.343 -12.189 1.00 92.44 209 LYS A CA 1
ATOM 1667 C C . LYS A 1 209 ? 22.972 -10.908 -11.729 1.00 92.44 209 LYS A C 1
ATOM 1669 O O . LYS A 1 209 ? 23.845 -10.719 -10.885 1.00 92.44 209 LYS A O 1
ATOM 1674 N N . ASN A 1 210 ? 22.257 -9.920 -12.268 1.00 89.94 210 ASN A N 1
ATOM 1675 C CA . ASN A 1 210 ? 22.494 -8.493 -12.016 1.00 89.94 210 ASN A CA 1
ATOM 1676 C C . ASN A 1 210 ? 21.493 -7.858 -11.029 1.00 89.94 210 ASN A C 1
ATOM 1678 O O . ASN A 1 210 ? 21.617 -6.675 -10.713 1.00 89.94 210 ASN A O 1
ATOM 1682 N N . LYS A 1 211 ? 20.540 -8.633 -10.492 1.00 84.56 211 LYS A N 1
ATOM 1683 C CA . LYS A 1 211 ? 19.405 -8.146 -9.691 1.00 84.56 211 LYS A CA 1
ATOM 1684 C C . LYS A 1 211 ? 19.804 -7.197 -8.560 1.00 84.56 211 LYS A C 1
ATOM 1686 O O . LYS A 1 211 ? 19.190 -6.156 -8.393 1.00 84.56 211 LYS A O 1
ATOM 1691 N N . VAL A 1 212 ? 20.851 -7.528 -7.803 1.00 81.62 212 VAL A N 1
ATOM 1692 C CA . VAL A 1 212 ? 21.299 -6.711 -6.657 1.00 81.62 212 VAL A CA 1
ATOM 1693 C C . VAL A 1 212 ? 21.706 -5.300 -7.088 1.00 81.62 212 VAL A C 1
ATOM 1695 O O . VAL A 1 212 ? 21.411 -4.336 -6.386 1.00 81.62 212 VAL A O 1
ATOM 1698 N N . GLN A 1 213 ? 22.383 -5.178 -8.232 1.00 86.00 213 GLN A N 1
ATOM 1699 C CA . GLN A 1 213 ? 22.809 -3.888 -8.767 1.00 86.00 213 GLN A CA 1
ATOM 1700 C C . GLN A 1 213 ? 21.619 -3.107 -9.330 1.00 86.00 213 GLN A C 1
ATOM 1702 O O . GLN A 1 213 ? 21.501 -1.917 -9.049 1.00 86.00 213 GLN A O 1
ATOM 1707 N N . ILE A 1 214 ? 20.724 -3.786 -10.055 1.00 84.56 214 ILE A N 1
ATOM 1708 C CA . ILE A 1 214 ? 19.497 -3.190 -10.600 1.00 84.56 214 ILE A CA 1
ATOM 1709 C C . ILE A 1 214 ? 18.633 -2.642 -9.460 1.00 84.56 214 ILE A C 1
ATOM 1711 O O . ILE A 1 214 ? 18.319 -1.459 -9.452 1.00 84.56 214 ILE A O 1
ATOM 1715 N N . ASP A 1 215 ? 18.340 -3.454 -8.440 1.00 79.62 215 ASP A N 1
ATOM 1716 C CA . ASP A 1 215 ? 17.546 -3.035 -7.279 1.00 79.62 215 ASP A CA 1
ATOM 1717 C C . ASP A 1 215 ? 18.162 -1.809 -6.576 1.00 79.62 215 ASP A C 1
ATOM 1719 O O . ASP A 1 215 ? 17.436 -0.950 -6.082 1.00 79.62 215 ASP A O 1
ATOM 1723 N N . ALA A 1 216 ? 19.495 -1.719 -6.499 1.00 78.25 216 ALA A N 1
ATOM 1724 C CA . ALA A 1 216 ? 20.178 -0.584 -5.880 1.00 78.25 216 ALA A CA 1
ATOM 1725 C C . ALA A 1 216 ? 20.058 0.703 -6.713 1.00 78.25 216 ALA A C 1
ATOM 1727 O O . ALA A 1 216 ? 19.819 1.766 -6.142 1.00 78.25 216 ALA A O 1
ATOM 1728 N N . GLN A 1 217 ? 20.197 0.609 -8.038 1.00 83.31 217 GLN A N 1
ATOM 1729 C CA . GLN A 1 217 ? 20.045 1.747 -8.952 1.00 83.31 217 GLN A CA 1
ATOM 1730 C C . GLN A 1 217 ? 18.602 2.239 -8.997 1.00 83.31 217 GLN A C 1
ATOM 1732 O O . GLN A 1 217 ? 18.363 3.440 -8.914 1.00 83.31 217 GLN A O 1
ATOM 1737 N N . VAL A 1 218 ? 17.635 1.319 -9.035 1.00 80.38 218 VAL A N 1
ATOM 1738 C CA . VAL A 1 218 ? 16.222 1.689 -8.985 1.00 80.38 218 VAL A CA 1
ATOM 1739 C C . VAL A 1 218 ? 15.903 2.369 -7.648 1.00 80.38 218 VAL A C 1
ATOM 1741 O O . VAL A 1 218 ? 15.350 3.460 -7.642 1.00 80.38 218 VAL A O 1
ATOM 1744 N N . ARG A 1 219 ? 16.367 1.848 -6.503 1.00 75.25 219 ARG A N 1
ATOM 1745 C CA . ARG A 1 219 ? 16.215 2.573 -5.223 1.00 75.25 219 ARG A CA 1
ATOM 1746 C C . ARG A 1 219 ? 16.803 3.983 -5.267 1.00 75.25 219 ARG A C 1
ATOM 1748 O O . ARG A 1 219 ? 16.184 4.900 -4.747 1.00 75.25 219 ARG A O 1
ATOM 1755 N N . ALA A 1 220 ? 17.979 4.166 -5.863 1.00 80.56 220 ALA A N 1
ATOM 1756 C CA . ALA A 1 220 ? 18.611 5.479 -5.952 1.00 80.56 220 ALA A CA 1
ATOM 1757 C C . ALA A 1 220 ? 17.816 6.462 -6.830 1.00 80.56 220 ALA A C 1
ATOM 1759 O O . ALA A 1 220 ? 17.673 7.618 -6.446 1.00 80.56 220 ALA A O 1
ATOM 1760 N N . ALA A 1 221 ? 17.276 6.003 -7.962 1.00 75.06 221 ALA A N 1
ATOM 1761 C CA . ALA A 1 221 ? 16.530 6.843 -8.899 1.00 75.06 221 ALA A CA 1
ATOM 1762 C C . ALA A 1 221 ? 15.189 7.346 -8.338 1.00 75.06 221 ALA A C 1
ATOM 1764 O O . ALA A 1 221 ? 14.768 8.451 -8.665 1.00 75.06 221 ALA A O 1
ATOM 1765 N N . TYR A 1 222 ? 14.542 6.557 -7.477 1.00 68.62 222 TYR A N 1
ATOM 1766 C CA . TYR A 1 222 ? 13.219 6.876 -6.931 1.00 68.62 222 TYR A CA 1
ATOM 1767 C C . TYR A 1 222 ? 13.251 7.433 -5.487 1.00 68.62 222 TYR A C 1
ATOM 1769 O O . TYR A 1 222 ? 12.258 7.980 -5.021 1.00 68.62 222 TYR A O 1
ATOM 1777 N N . MET A 1 223 ? 14.395 7.393 -4.787 1.00 61.66 223 MET A N 1
ATOM 1778 C CA . MET A 1 223 ? 14.570 7.972 -3.436 1.00 61.66 223 MET A CA 1
ATOM 1779 C C . MET A 1 223 ? 14.331 9.491 -3.354 1.00 61.66 223 MET A C 1
ATOM 1781 O O . MET A 1 223 ? 13.981 10.001 -2.289 1.00 61.66 223 MET A O 1
ATOM 1785 N N . ASP A 1 224 ? 14.535 10.237 -4.443 1.00 53.41 224 ASP A N 1
ATOM 1786 C CA . ASP A 1 224 ? 14.293 11.687 -4.452 1.00 53.41 224 ASP A CA 1
ATOM 1787 C C . ASP A 1 224 ? 12.789 12.039 -4.469 1.00 53.41 224 ASP A C 1
ATOM 1789 O O . ASP A 1 224 ? 12.436 13.156 -4.093 1.00 53.41 224 ASP A O 1
ATOM 1793 N N . GLN A 1 225 ? 11.905 11.091 -4.820 1.00 51.50 225 GLN A N 1
ATOM 1794 C CA . GLN A 1 225 ? 10.444 11.264 -4.784 1.00 51.50 225 GLN A CA 1
ATOM 1795 C C . GLN A 1 225 ? 9.849 11.021 -3.378 1.00 51.50 225 GLN A C 1
ATOM 1797 O O . GLN A 1 225 ? 8.883 11.678 -3.000 1.00 51.50 225 GLN A O 1
ATOM 1802 N N . GLU A 1 226 ? 10.479 10.184 -2.541 1.00 47.44 226 GLU A N 1
ATOM 1803 C CA . GLU A 1 226 ? 9.992 9.827 -1.190 1.00 47.44 226 GLU A CA 1
ATOM 1804 C C . GLU A 1 226 ? 10.159 10.945 -0.133 1.00 47.44 226 GLU A C 1
ATOM 1806 O O . GLU A 1 226 ? 9.568 10.884 0.945 1.00 47.44 226 GLU A O 1
ATOM 1811 N N . ARG A 1 227 ? 10.949 12.000 -0.396 1.00 47.22 227 ARG A N 1
ATOM 1812 C CA . ARG A 1 227 ? 11.212 13.071 0.595 1.00 47.22 227 ARG A CA 1
ATOM 1813 C C . ARG A 1 227 ? 10.036 14.019 0.862 1.00 47.22 227 ARG A C 1
ATOM 1815 O O . ARG A 1 227 ? 10.143 14.827 1.786 1.00 47.22 227 ARG A O 1
ATOM 1822 N N . GLU A 1 228 ? 8.945 13.939 0.102 1.00 45.72 228 GLU A N 1
ATOM 1823 C CA . GLU A 1 228 ? 7.724 14.727 0.345 1.00 45.72 228 GLU A CA 1
ATOM 1824 C C . GLU A 1 228 ? 6.646 13.983 1.162 1.00 45.72 228 GLU A C 1
ATOM 1826 O O . GLU A 1 228 ? 5.640 14.597 1.521 1.00 45.72 228 GLU A O 1
ATOM 1831 N N . LEU A 1 229 ? 6.855 12.708 1.524 1.00 45.72 229 LEU A N 1
ATOM 1832 C CA . LEU A 1 229 ? 5.877 11.900 2.264 1.00 45.72 229 LEU A CA 1
ATOM 1833 C C . LEU A 1 229 ? 6.208 11.767 3.763 1.00 45.72 229 LEU A C 1
ATOM 1835 O O . LEU A 1 229 ? 7.362 11.700 4.185 1.00 45.72 229 LEU A O 1
ATOM 1839 N N . ASP A 1 230 ? 5.146 11.786 4.573 1.00 39.88 230 ASP A N 1
ATOM 1840 C CA . ASP A 1 230 ? 5.158 11.816 6.039 1.00 39.88 230 ASP A CA 1
ATOM 1841 C C . ASP A 1 230 ? 5.883 10.589 6.644 1.00 39.88 230 ASP A C 1
ATOM 1843 O O . ASP A 1 230 ? 5.448 9.455 6.422 1.00 39.88 230 ASP A O 1
ATOM 1847 N N . PRO A 1 231 ? 6.942 10.776 7.461 1.00 39.16 231 PRO A N 1
ATOM 1848 C CA . PRO A 1 231 ? 7.678 9.683 8.102 1.00 39.16 231 PRO A CA 1
ATOM 1849 C C . PRO A 1 231 ? 6.860 8.869 9.124 1.00 39.16 231 PRO A C 1
ATOM 1851 O O . PRO A 1 231 ? 7.386 7.897 9.664 1.00 39.16 231 PRO A O 1
ATOM 1854 N N . ALA A 1 232 ? 5.614 9.257 9.424 1.00 38.53 232 ALA A N 1
ATOM 1855 C CA . ALA A 1 232 ? 4.700 8.522 10.302 1.00 38.53 232 ALA A CA 1
ATOM 1856 C C . ALA A 1 232 ? 3.782 7.519 9.572 1.00 38.53 232 ALA A C 1
ATOM 1858 O O . ALA A 1 232 ? 3.021 6.799 10.222 1.00 38.53 232 ALA A O 1
ATOM 1859 N N . SER A 1 233 ? 3.831 7.455 8.239 1.00 40.44 233 SER A N 1
ATOM 1860 C CA . SER A 1 233 ? 3.098 6.455 7.466 1.00 40.44 233 SER A CA 1
ATOM 1861 C C . SER A 1 233 ? 3.830 5.112 7.526 1.00 40.44 233 SER A C 1
ATOM 1863 O O . SER A 1 233 ? 4.700 4.836 6.705 1.00 40.44 233 SER A O 1
ATOM 1865 N N . ASP A 1 234 ? 3.434 4.248 8.464 1.00 36.28 234 ASP A N 1
ATOM 1866 C CA . ASP A 1 234 ? 3.736 2.803 8.481 1.00 36.28 234 ASP A CA 1
ATOM 1867 C C . ASP A 1 234 ? 3.046 2.063 7.298 1.00 36.28 234 ASP A C 1
ATOM 1869 O O . ASP A 1 234 ? 2.512 0.962 7.451 1.00 36.28 234 ASP A O 1
ATOM 1873 N N . MET A 1 235 ? 3.017 2.660 6.100 1.00 34.28 235 MET A N 1
ATOM 1874 C CA . MET A 1 235 ? 2.740 1.920 4.874 1.00 34.28 235 MET A CA 1
ATOM 1875 C C . MET A 1 235 ? 4.013 1.187 4.466 1.00 34.28 235 MET A C 1
ATOM 1877 O O . MET A 1 235 ? 5.104 1.748 4.419 1.00 34.28 235 MET A O 1
ATOM 1881 N N . GLU A 1 236 ? 3.831 -0.110 4.255 1.00 42.00 236 GLU A N 1
ATOM 1882 C CA . GLU A 1 236 ? 4.784 -1.092 3.764 1.00 42.00 236 GLU A CA 1
ATOM 1883 C C . GLU A 1 236 ? 5.831 -0.458 2.828 1.00 42.00 236 GLU A C 1
ATOM 1885 O O . GLU A 1 236 ? 5.476 0.200 1.854 1.00 42.00 236 GLU A O 1
ATOM 1890 N N . LEU A 1 237 ? 7.122 -0.689 3.107 1.00 33.78 237 LEU A N 1
ATOM 1891 C CA . LEU A 1 237 ? 8.249 -0.463 2.188 1.00 33.78 237 LEU A CA 1
ATOM 1892 C C . LEU A 1 237 ? 8.111 -1.400 0.967 1.00 33.78 237 LEU A C 1
ATOM 1894 O O . LEU A 1 237 ? 8.929 -2.289 0.733 1.00 33.78 237 LEU A O 1
ATOM 1898 N N . VAL A 1 238 ? 7.036 -1.235 0.204 1.00 42.19 238 VAL A N 1
ATOM 1899 C CA . VAL A 1 238 ? 6.981 -1.552 -1.212 1.00 42.19 238 VAL A CA 1
ATOM 1900 C C . VAL A 1 238 ? 7.358 -0.231 -1.852 1.00 42.19 238 VAL A C 1
ATOM 1902 O O . VAL A 1 238 ? 6.560 0.700 -1.786 1.00 42.19 238 VAL A O 1
ATOM 1905 N N . PRO A 1 239 ? 8.587 -0.087 -2.366 1.00 41.50 239 PRO A N 1
ATOM 1906 C CA . PRO A 1 239 ? 8.956 1.163 -3.001 1.00 41.50 239 PRO A CA 1
ATOM 1907 C C . PRO A 1 239 ? 7.891 1.502 -4.051 1.00 41.50 239 PRO A C 1
ATOM 1909 O O . PRO A 1 239 ? 7.514 0.605 -4.805 1.00 41.50 239 PRO A O 1
ATOM 1912 N N . GLU A 1 240 ? 7.374 2.733 -4.077 1.00 37.88 240 GLU A N 1
ATOM 1913 C CA . GLU A 1 240 ? 6.258 3.129 -4.961 1.00 37.88 240 GLU A CA 1
ATOM 1914 C C . GLU A 1 240 ? 6.525 2.752 -6.433 1.00 37.88 240 GLU A C 1
ATOM 1916 O O . GLU A 1 240 ? 5.623 2.327 -7.150 1.00 37.88 240 GLU A O 1
ATOM 1921 N N . TRP A 1 241 ? 7.795 2.726 -6.852 1.00 47.84 241 TRP A N 1
ATOM 1922 C CA . TRP A 1 241 ? 8.238 2.264 -8.176 1.00 47.84 241 TRP A CA 1
ATOM 1923 C C . TRP A 1 241 ? 7.994 0.784 -8.494 1.00 47.84 241 TRP A C 1
ATOM 1925 O O . TRP A 1 241 ? 8.113 0.375 -9.646 1.00 47.84 241 TRP A O 1
ATOM 1935 N N . LEU A 1 242 ? 7.688 -0.029 -7.487 1.00 44.97 242 LEU A N 1
ATOM 1936 C CA . LEU A 1 242 ? 7.380 -1.449 -7.611 1.00 44.97 242 LEU A CA 1
ATOM 1937 C C . LEU A 1 242 ? 5.875 -1.743 -7.445 1.00 44.97 242 LEU A C 1
ATOM 1939 O O . LEU A 1 242 ? 5.443 -2.846 -7.776 1.00 44.97 242 LEU A O 1
ATOM 1943 N N . SER A 1 243 ? 5.079 -0.798 -6.918 1.00 41.44 243 SER A N 1
ATOM 1944 C CA . SER A 1 243 ? 3.623 -0.948 -6.740 1.00 41.44 243 SER A CA 1
ATOM 1945 C C . SER A 1 243 ? 2.797 -0.135 -7.743 1.00 41.44 243 SER A C 1
ATOM 1947 O O . SER A 1 243 ? 1.733 -0.600 -8.152 1.00 41.44 243 SER A O 1
ATOM 1949 N N . GLU A 1 244 ? 3.275 1.033 -8.185 1.00 40.06 244 GLU A N 1
ATOM 1950 C CA . GLU A 1 244 ? 2.517 1.912 -9.086 1.00 40.06 244 GLU A CA 1
ATOM 1951 C C . GLU A 1 244 ? 2.730 1.598 -10.574 1.00 40.06 244 GLU A C 1
ATOM 1953 O O . GLU A 1 244 ? 1.842 1.858 -11.398 1.00 40.06 244 GLU A O 1
ATOM 1958 N N . VAL A 1 245 ? 3.850 0.966 -10.946 1.00 43.34 245 VAL A N 1
ATOM 1959 C CA . VAL A 1 245 ? 4.106 0.606 -12.345 1.00 43.34 245 VAL A CA 1
ATOM 1960 C C . VAL A 1 245 ? 3.544 -0.787 -12.640 1.00 43.34 245 VAL A C 1
ATOM 1962 O O . VAL A 1 245 ? 4.112 -1.818 -12.305 1.00 43.34 245 VAL A O 1
ATOM 1965 N N . LYS A 1 246 ? 2.348 -0.783 -13.236 1.00 47.62 246 LYS A N 1
ATOM 1966 C CA . LYS A 1 246 ? 1.596 -1.922 -13.797 1.00 47.62 246 LYS A CA 1
ATOM 1967 C C . LYS A 1 246 ? 2.529 -3.014 -14.366 1.00 47.62 246 LYS A C 1
ATOM 1969 O O . LYS A 1 246 ? 3.053 -2.829 -15.456 1.00 47.62 246 LYS A O 1
ATOM 1974 N N . HIS A 1 247 ? 2.698 -4.160 -13.709 1.00 44.56 247 HIS A N 1
ATOM 1975 C CA . HIS A 1 247 ? 2.041 -5.435 -14.033 1.00 44.56 247 HIS A CA 1
ATOM 1976 C C . HIS A 1 247 ? 2.685 -6.526 -13.165 1.00 44.56 247 HIS A C 1
ATOM 1978 O O . HIS A 1 247 ? 3.394 -7.398 -13.665 1.00 44.56 247 HIS A O 1
ATOM 1984 N N . GLY A 1 248 ? 2.378 -6.505 -11.865 1.00 50.44 248 GLY A N 1
ATOM 1985 C CA . GLY A 1 248 ? 2.955 -7.369 -10.830 1.00 50.44 248 GLY A CA 1
ATOM 1986 C C . GLY A 1 248 ? 2.680 -8.880 -10.928 1.00 50.44 248 GLY A C 1
ATOM 1987 O O . GLY A 1 248 ? 2.535 -9.572 -9.923 1.00 50.44 248 GLY A O 1
ATOM 1988 N N . TYR A 1 249 ? 2.629 -9.428 -12.132 1.00 66.50 249 TYR A N 1
ATOM 1989 C CA . TYR A 1 249 ? 2.446 -10.834 -12.390 1.00 66.50 249 TYR A CA 1
ATOM 1990 C C . TYR A 1 249 ? 3.357 -11.263 -13.539 1.00 66.50 249 TYR A C 1
ATOM 1992 O O . TYR A 1 249 ? 2.883 -11.611 -14.613 1.00 66.50 249 TYR A O 1
ATOM 2000 N N . CYS A 1 250 ? 4.678 -11.306 -13.322 1.00 74.25 250 CYS A N 1
ATOM 2001 C CA . CYS A 1 250 ? 5.610 -11.949 -14.265 1.00 74.25 250 CYS A CA 1
ATOM 2002 C C . CYS A 1 250 ? 5.111 -13.350 -14.686 1.00 74.25 250 CYS A C 1
ATOM 2004 O O . CYS A 1 250 ? 5.209 -13.737 -15.849 1.00 74.25 250 CYS A O 1
ATOM 2006 N N . LEU A 1 251 ? 4.501 -14.083 -13.745 1.00 71.25 251 LEU A N 1
ATOM 2007 C CA . LEU A 1 251 ? 3.838 -15.361 -14.004 1.00 71.25 251 LEU A CA 1
ATOM 2008 C C . LEU A 1 251 ? 2.593 -15.239 -14.891 1.00 71.25 251 LEU A C 1
ATOM 2010 O O . LEU A 1 251 ? 2.443 -16.046 -15.808 1.00 71.25 251 LEU A O 1
ATOM 2014 N N . ASP A 1 252 ? 1.704 -14.275 -14.640 1.00 70.56 252 ASP A N 1
ATOM 2015 C CA . ASP A 1 252 ? 0.483 -14.142 -15.442 1.00 70.56 252 ASP A CA 1
ATOM 2016 C C . ASP A 1 252 ? 0.793 -13.561 -16.819 1.00 70.56 252 ASP A C 1
ATOM 2018 O O . ASP A 1 252 ? 0.290 -14.086 -17.801 1.00 70.56 252 ASP A O 1
ATOM 2022 N N . LEU A 1 253 ? 1.726 -12.611 -16.932 1.00 77.81 253 LEU A N 1
ATOM 2023 C CA . LEU A 1 253 ? 2.255 -12.133 -18.211 1.00 77.81 253 LEU A CA 1
ATOM 2024 C C . LEU A 1 253 ? 2.831 -13.286 -19.039 1.00 77.81 253 LEU A C 1
ATOM 2026 O O . LEU A 1 253 ? 2.500 -13.419 -20.218 1.00 77.81 253 LEU A O 1
ATOM 2030 N N . ALA A 1 254 ? 3.649 -14.153 -18.434 1.00 81.25 254 ALA A N 1
ATOM 2031 C CA . ALA A 1 254 ? 4.184 -15.321 -19.127 1.00 81.25 254 ALA A CA 1
ATOM 2032 C C . ALA A 1 254 ? 3.070 -16.292 -19.556 1.00 81.25 254 ALA A C 1
ATOM 2034 O O . ALA A 1 254 ? 3.115 -16.829 -20.662 1.00 81.25 254 ALA A O 1
ATOM 2035 N N . ARG A 1 255 ? 2.040 -16.500 -18.724 1.00 77.44 255 ARG A N 1
ATOM 2036 C CA . ARG A 1 255 ? 0.891 -17.366 -19.047 1.00 77.44 255 ARG A CA 1
ATOM 2037 C C . ARG A 1 255 ? 0.010 -16.795 -20.151 1.00 77.44 255 ARG A C 1
ATOM 2039 O O . ARG A 1 255 ? -0.309 -17.515 -21.093 1.00 77.44 255 ARG A O 1
ATOM 2046 N N . GLU A 1 256 ? -0.372 -15.528 -20.047 1.00 80.31 256 GLU A N 1
ATOM 2047 C CA . GLU A 1 256 ? -1.223 -14.821 -21.007 1.00 80.31 256 GLU A CA 1
ATOM 2048 C C . GLU A 1 256 ? -0.590 -14.781 -22.400 1.00 80.31 256 GLU A C 1
ATOM 2050 O O . GLU A 1 256 ? -1.299 -14.897 -23.399 1.00 80.31 256 GLU A O 1
ATOM 2055 N N . ASN A 1 257 ? 0.743 -14.700 -22.471 1.00 83.62 257 ASN A N 1
ATOM 2056 C CA . ASN A 1 257 ? 1.498 -14.720 -23.727 1.00 83.62 257 ASN A CA 1
ATOM 2057 C C . ASN A 1 257 ? 1.936 -16.137 -24.165 1.00 83.62 257 ASN A C 1
ATOM 2059 O O . ASN A 1 257 ? 2.567 -16.298 -25.208 1.00 83.62 257 ASN A O 1
ATOM 2063 N N . GLY A 1 258 ? 1.564 -17.188 -23.422 1.00 87.25 258 GLY A N 1
ATOM 2064 C CA . GLY A 1 258 ? 1.800 -18.586 -23.807 1.00 87.25 258 GLY A CA 1
ATOM 2065 C C . GLY A 1 258 ? 3.249 -19.066 -23.651 1.00 87.25 258 GLY A C 1
ATOM 2066 O O . GLY A 1 258 ? 3.677 -19.988 -24.345 1.00 87.25 258 GLY A O 1
ATOM 2067 N N . HIS A 1 259 ? 4.021 -18.457 -22.754 1.00 90.62 259 HIS A N 1
ATOM 2068 C CA . HIS A 1 259 ? 5.429 -18.768 -22.503 1.00 90.62 259 HIS A CA 1
ATOM 2069 C C . HIS A 1 259 ? 5.602 -19.758 -21.343 1.00 90.62 259 HIS A C 1
ATOM 2071 O O . HIS A 1 259 ? 6.115 -19.415 -20.276 1.00 90.62 259 HIS A O 1
ATOM 2077 N N . GLU A 1 260 ? 5.196 -21.014 -21.557 1.00 86.75 260 GLU A N 1
ATOM 2078 C CA . GLU A 1 260 ? 5.274 -22.084 -20.543 1.00 86.75 260 GLU A CA 1
ATOM 2079 C C . GLU A 1 260 ? 6.695 -22.290 -19.991 1.00 86.75 260 GLU A C 1
ATOM 2081 O O . GLU A 1 260 ? 6.872 -22.485 -18.793 1.00 86.75 260 GLU A O 1
ATOM 2086 N N . HIS A 1 261 ? 7.727 -22.153 -20.828 1.00 87.94 261 HIS A N 1
ATOM 2087 C CA . HIS A 1 261 ? 9.127 -22.282 -20.410 1.00 87.94 261 HIS A CA 1
ATOM 2088 C C . HIS A 1 261 ? 9.572 -21.184 -19.434 1.00 87.94 261 HIS A C 1
ATOM 2090 O O . HIS A 1 261 ? 10.419 -21.433 -18.578 1.00 87.94 261 HIS A O 1
ATOM 2096 N N . VAL A 1 262 ? 9.003 -19.980 -19.534 1.00 86.81 262 VAL A N 1
ATOM 2097 C CA . VAL A 1 262 ? 9.245 -18.897 -18.569 1.00 86.81 262 VAL A CA 1
ATOM 2098 C C . VAL A 1 262 ? 8.453 -19.121 -17.286 1.00 86.81 262 VAL A C 1
ATOM 2100 O O . VAL A 1 262 ? 8.967 -18.858 -16.201 1.00 86.81 262 VAL A O 1
ATOM 2103 N N . VAL A 1 263 ? 7.238 -19.668 -17.379 1.00 79.44 263 VAL A N 1
ATOM 2104 C CA . VAL A 1 263 ? 6.474 -20.087 -16.194 1.00 79.44 263 VAL A CA 1
ATOM 2105 C C . VAL A 1 263 ? 7.260 -21.134 -15.405 1.00 79.44 263 VAL A C 1
ATOM 2107 O O . VAL A 1 263 ? 7.438 -20.972 -14.201 1.00 79.44 263 VAL A O 1
ATOM 2110 N N . ASP A 1 264 ? 7.794 -22.158 -16.071 1.00 80.62 264 ASP A N 1
ATOM 2111 C CA . ASP A 1 264 ? 8.631 -23.182 -15.438 1.00 80.62 264 ASP A CA 1
ATOM 2112 C C . ASP A 1 264 ? 9.880 -22.580 -14.785 1.00 80.62 264 ASP A C 1
ATOM 2114 O O . ASP A 1 264 ? 10.265 -22.988 -13.687 1.00 80.62 264 ASP A O 1
ATOM 2118 N N . TRP A 1 265 ? 10.495 -21.584 -15.427 1.00 87.25 265 TRP A N 1
ATOM 2119 C CA . TRP A 1 265 ? 11.638 -20.872 -14.865 1.00 87.25 265 TRP A CA 1
ATOM 2120 C C . TRP A 1 265 ? 11.268 -20.109 -13.594 1.00 87.25 265 TRP A C 1
ATOM 2122 O O . TRP A 1 265 ? 11.939 -20.266 -12.575 1.00 87.25 265 TRP A O 1
ATOM 2132 N N . TRP A 1 266 ? 10.178 -19.340 -13.603 1.00 81.50 266 TRP A N 1
ATOM 2133 C CA . TRP A 1 266 ? 9.704 -18.644 -12.406 1.00 81.50 266 TRP A CA 1
ATOM 2134 C C . TRP A 1 266 ? 9.333 -19.622 -11.293 1.00 81.50 266 TRP A C 1
ATOM 2136 O O . TRP A 1 266 ? 9.693 -19.395 -10.142 1.00 81.50 266 TRP A O 1
ATOM 2146 N N . MET A 1 267 ? 8.713 -20.758 -11.626 1.00 73.75 267 MET A N 1
ATOM 2147 C CA . MET A 1 267 ? 8.393 -21.826 -10.671 1.00 73.75 267 MET A CA 1
ATOM 2148 C C . MET A 1 267 ? 9.635 -22.482 -10.047 1.00 73.75 267 MET A C 1
ATOM 2150 O O . MET A 1 267 ? 9.550 -23.028 -8.947 1.00 73.75 267 MET A O 1
ATOM 2154 N N . GLN A 1 268 ? 10.788 -22.427 -10.717 1.00 77.88 268 GLN A N 1
ATOM 2155 C CA . GLN A 1 268 ? 12.077 -22.873 -10.174 1.00 77.88 268 GLN A CA 1
ATOM 2156 C C . GLN A 1 268 ? 12.811 -21.780 -9.384 1.00 77.88 268 GLN A C 1
ATOM 2158 O O . GLN A 1 268 ? 13.714 -22.104 -8.619 1.00 77.88 268 GLN A O 1
ATOM 2163 N N . ASN A 1 269 ? 12.427 -20.512 -9.553 1.00 76.12 269 ASN A N 1
ATOM 2164 C CA . ASN A 1 269 ? 13.075 -19.336 -8.968 1.00 76.12 269 ASN A CA 1
ATOM 2165 C C . ASN A 1 269 ? 12.072 -18.490 -8.167 1.00 76.12 269 ASN A C 1
ATOM 2167 O O . ASN A 1 269 ? 12.035 -17.264 -8.280 1.00 76.12 269 ASN A O 1
ATOM 2171 N N . LEU A 1 270 ? 11.229 -19.152 -7.372 1.00 68.25 270 LEU A N 1
ATOM 2172 C CA . LEU A 1 270 ? 10.125 -18.511 -6.653 1.00 68.25 270 LEU A CA 1
ATOM 2173 C C . LEU A 1 270 ? 10.600 -17.446 -5.659 1.00 68.25 270 LEU A C 1
ATOM 2175 O O . LEU A 1 270 ? 9.857 -16.508 -5.389 1.00 68.25 270 LEU A O 1
ATOM 2179 N N . GLU A 1 271 ? 11.829 -17.546 -5.143 1.00 68.50 271 GLU A N 1
ATOM 2180 C CA . GLU A 1 271 ? 12.419 -16.514 -4.283 1.00 68.50 271 GLU A CA 1
ATOM 2181 C C . GLU A 1 271 ? 12.621 -15.157 -4.978 1.00 68.50 271 GLU A C 1
ATOM 2183 O O . GLU A 1 271 ? 12.840 -14.153 -4.308 1.00 68.50 271 GLU A O 1
ATOM 2188 N N . LEU A 1 272 ? 12.570 -15.115 -6.313 1.00 71.38 272 LEU A N 1
ATOM 2189 C CA . LEU A 1 272 ? 12.722 -13.888 -7.095 1.00 71.38 272 LEU A CA 1
ATOM 2190 C C . LEU A 1 272 ? 11.385 -13.198 -7.385 1.00 71.38 272 LEU A C 1
ATOM 2192 O O . LEU A 1 272 ? 11.392 -12.062 -7.858 1.00 71.38 272 LEU A O 1
ATOM 2196 N N . LEU A 1 273 ? 10.257 -13.873 -7.137 1.00 66.69 273 LEU A N 1
ATOM 2197 C CA . LEU A 1 273 ? 8.933 -13.303 -7.348 1.00 66.69 273 LEU A CA 1
ATOM 2198 C C . LEU A 1 273 ? 8.606 -12.336 -6.219 1.00 66.69 273 LEU A C 1
ATOM 2200 O O . LEU A 1 273 ? 8.505 -12.726 -5.054 1.00 66.69 273 LEU A O 1
ATOM 2204 N N . VAL A 1 274 ? 8.377 -11.080 -6.588 1.00 63.41 274 VAL A N 1
ATOM 2205 C CA . VAL A 1 274 ? 7.726 -10.136 -5.688 1.00 63.41 274 VAL A CA 1
ATOM 2206 C C . VAL A 1 274 ? 6.228 -10.412 -5.714 1.00 63.41 274 VAL A C 1
ATOM 2208 O O . VAL A 1 274 ? 5.662 -10.680 -6.772 1.00 63.41 274 VAL A O 1
ATOM 2211 N N . ILE A 1 275 ? 5.5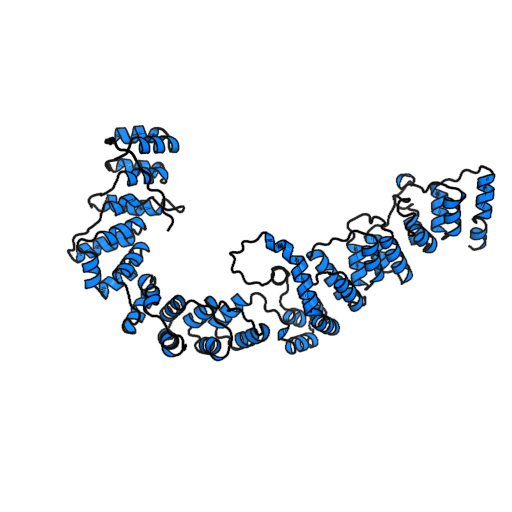95 -10.391 -4.543 1.00 58.78 275 ILE A N 1
ATOM 2212 C CA . ILE A 1 275 ? 4.145 -10.514 -4.403 1.00 58.78 275 ILE A CA 1
ATOM 2213 C C . ILE A 1 275 ? 3.617 -9.090 -4.186 1.00 58.78 275 ILE A C 1
ATOM 2215 O O . ILE A 1 275 ? 3.783 -8.568 -3.084 1.00 58.78 275 ILE A O 1
ATOM 2219 N N . PRO A 1 276 ? 3.019 -8.442 -5.201 1.00 50.25 276 PRO A N 1
ATOM 2220 C CA . PRO A 1 276 ? 2.418 -7.121 -5.035 1.00 50.25 276 PRO A CA 1
ATOM 2221 C C . PRO A 1 276 ? 1.211 -7.212 -4.104 1.00 50.25 276 PRO A C 1
ATOM 2223 O O . PRO A 1 276 ? 0.485 -8.216 -4.147 1.00 50.25 276 PRO A O 1
ATOM 2226 N N . GLU A 1 277 ? 0.988 -6.161 -3.308 1.00 55.53 277 GLU A N 1
ATOM 2227 C CA . GLU A 1 277 ? -0.070 -6.101 -2.280 1.00 55.53 277 GLU A CA 1
ATOM 2228 C C . GLU A 1 277 ? 0.040 -7.279 -1.299 1.00 55.53 277 GLU A C 1
ATOM 2230 O O . GLU A 1 277 ? -0.932 -7.977 -0.989 1.00 55.53 277 GLU A O 1
ATOM 2235 N N . SER A 1 278 ? 1.274 -7.562 -0.869 1.00 66.75 278 SER A N 1
ATOM 2236 C CA . SER A 1 278 ? 1.588 -8.754 -0.087 1.00 66.75 278 SER A CA 1
ATOM 2237 C C . SER A 1 278 ? 0.792 -8.794 1.219 1.00 66.75 278 SER A C 1
ATOM 2239 O O . SER A 1 278 ? 0.229 -9.840 1.535 1.00 66.75 278 SER A O 1
ATOM 2241 N N . VAL A 1 279 ? 0.646 -7.658 1.911 1.00 70.25 279 VAL A N 1
ATOM 2242 C CA . VAL A 1 279 ? -0.105 -7.566 3.170 1.00 70.25 279 VAL A CA 1
ATOM 2243 C C . VAL A 1 279 ? -1.585 -7.874 2.979 1.00 70.25 279 VAL A C 1
ATOM 2245 O O . VAL A 1 279 ? -2.092 -8.765 3.653 1.00 70.25 279 VAL A O 1
ATOM 2248 N N . GLU A 1 280 ? -2.279 -7.235 2.032 1.00 71.94 280 GLU A N 1
ATOM 2249 C CA . GLU A 1 280 ? -3.722 -7.465 1.848 1.00 71.94 280 GLU A CA 1
ATOM 2250 C C . GLU A 1 280 ? -4.028 -8.914 1.448 1.00 71.94 280 GLU A C 1
ATOM 2252 O O . GLU A 1 280 ? -4.980 -9.527 1.941 1.00 71.94 280 GLU A O 1
ATOM 2257 N N . LYS A 1 281 ? -3.185 -9.504 0.592 1.00 74.75 281 LYS A N 1
ATOM 2258 C CA . LYS A 1 281 ? -3.321 -10.909 0.188 1.00 74.75 281 LYS A CA 1
ATOM 2259 C C . LYS A 1 281 ? -2.994 -11.866 1.326 1.00 74.75 281 LYS A C 1
ATOM 2261 O O . LYS A 1 281 ? -3.658 -12.892 1.452 1.00 74.75 281 LYS A O 1
ATOM 2266 N N . VAL A 1 282 ? -2.001 -11.555 2.159 1.00 83.06 282 VAL A N 1
ATOM 2267 C CA . VAL A 1 282 ? -1.670 -12.339 3.359 1.00 83.06 282 VAL A CA 1
ATOM 2268 C C . VAL A 1 282 ? -2.784 -12.248 4.393 1.00 83.06 282 VAL A C 1
ATOM 2270 O O . VAL A 1 282 ? -3.129 -13.271 4.989 1.00 83.06 282 VAL A O 1
ATOM 2273 N N . ASP A 1 283 ? -3.377 -11.072 4.575 1.00 86.75 283 ASP A N 1
ATOM 2274 C CA . ASP A 1 283 ? -4.516 -10.856 5.459 1.00 86.75 283 ASP A CA 1
ATOM 2275 C C . ASP A 1 283 ? -5.700 -11.719 5.010 1.00 86.75 283 ASP A C 1
ATOM 2277 O O . ASP A 1 283 ? -6.187 -12.554 5.777 1.00 86.75 283 ASP A O 1
ATOM 2281 N N . ALA A 1 284 ? -6.084 -11.607 3.734 1.00 83.75 284 ALA A N 1
ATOM 2282 C CA . ALA A 1 284 ? -7.173 -1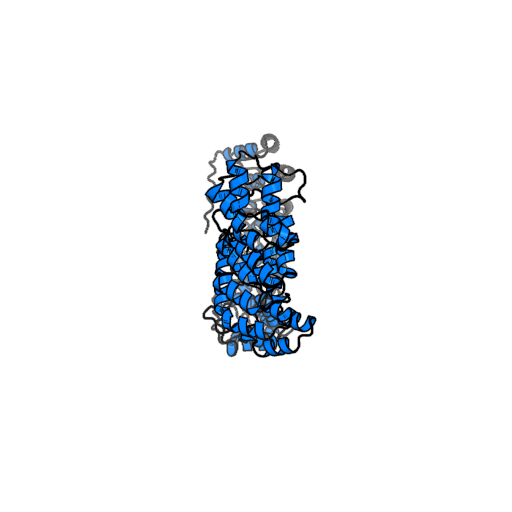2.382 3.148 1.00 83.75 284 ALA A CA 1
ATOM 2283 C C . ALA A 1 284 ? -6.904 -13.897 3.188 1.00 83.75 284 ALA A C 1
ATOM 2285 O O . ALA A 1 284 ? -7.771 -14.671 3.598 1.00 83.75 284 ALA A O 1
ATOM 2286 N N . ALA A 1 285 ? -5.696 -14.336 2.822 1.00 87.44 285 ALA A N 1
ATOM 2287 C CA . ALA A 1 285 ? -5.294 -15.740 2.898 1.00 87.44 285 ALA A CA 1
ATOM 2288 C C . ALA A 1 285 ? -5.341 -16.267 4.339 1.00 87.44 285 ALA A C 1
ATOM 2290 O O . ALA A 1 285 ? -5.772 -17.399 4.578 1.00 87.44 285 ALA A O 1
ATOM 2291 N N . SER A 1 286 ? -4.954 -15.436 5.311 1.00 92.25 286 SER A N 1
ATOM 2292 C CA . SER A 1 286 ? -5.035 -15.775 6.732 1.00 92.25 286 SER A CA 1
ATOM 2293 C C . SER A 1 286 ? -6.483 -15.925 7.193 1.00 92.25 286 SER A C 1
ATOM 2295 O O . SER A 1 286 ? -6.795 -16.887 7.896 1.00 92.25 286 SER A O 1
ATOM 2297 N N . GLY A 1 287 ? -7.385 -15.047 6.747 1.00 90.19 287 GLY A N 1
ATOM 2298 C CA . GLY A 1 287 ? -8.822 -15.154 7.002 1.00 90.19 287 GLY A CA 1
ATOM 2299 C C . GLY A 1 287 ? -9.490 -16.359 6.330 1.00 90.19 287 GLY A C 1
ATOM 2300 O O . GLY A 1 287 ? -10.378 -16.982 6.922 1.00 90.19 287 GLY A O 1
ATOM 2301 N N . ASN A 1 288 ? -9.063 -16.720 5.120 1.00 88.81 288 ASN A N 1
ATOM 2302 C CA . ASN A 1 288 ? -9.645 -17.815 4.337 1.00 88.81 288 ASN A CA 1
ATOM 2303 C C . ASN A 1 288 ? -9.113 -19.200 4.723 1.00 88.81 288 ASN A C 1
ATOM 2305 O O . ASN A 1 288 ? -9.775 -20.203 4.453 1.00 88.81 288 ASN A O 1
ATOM 2309 N N . GLY A 1 289 ? -7.954 -19.269 5.381 1.00 89.12 289 GLY A N 1
ATOM 2310 C CA . GLY A 1 289 ? -7.305 -20.540 5.699 1.00 89.12 289 GLY A CA 1
ATOM 2311 C C . GLY A 1 289 ? -6.359 -21.044 4.603 1.00 89.12 289 GLY A C 1
ATOM 2312 O O . GLY A 1 289 ? -6.035 -22.233 4.582 1.00 89.12 289 GLY A O 1
ATOM 2313 N N . ASP A 1 290 ? -5.902 -20.168 3.702 1.00 87.56 290 ASP A N 1
ATOM 2314 C CA . ASP A 1 290 ? -5.088 -20.507 2.527 1.00 87.56 290 ASP A CA 1
ATOM 2315 C C . ASP A 1 290 ? -3.616 -20.756 2.904 1.00 87.56 290 ASP A C 1
ATOM 2317 O O . ASP A 1 290 ? -2.688 -20.038 2.524 1.00 87.56 290 ASP A O 1
ATOM 2321 N N . LEU A 1 291 ? -3.390 -21.823 3.669 1.00 87.44 291 LEU A N 1
ATOM 2322 C CA . LEU A 1 291 ? -2.089 -22.166 4.240 1.00 87.44 291 LEU A CA 1
ATOM 2323 C C . LEU A 1 291 ? -0.993 -22.368 3.181 1.00 87.44 291 LEU A C 1
ATOM 2325 O O . LEU A 1 291 ? 0.169 -22.041 3.419 1.00 87.44 291 LEU A O 1
ATOM 2329 N N . GLU A 1 292 ? -1.349 -22.898 2.011 1.00 80.06 292 GLU A N 1
ATOM 2330 C CA . GLU A 1 292 ? -0.401 -23.098 0.911 1.00 80.06 292 GLU A CA 1
ATOM 2331 C C . GLU A 1 292 ? 0.125 -21.768 0.362 1.00 80.06 292 GLU A C 1
ATOM 2333 O O . GLU A 1 292 ? 1.327 -21.645 0.111 1.00 80.06 292 GLU A O 1
ATOM 2338 N N . PHE A 1 293 ? -0.742 -20.753 0.255 1.00 80.38 293 PHE A N 1
ATOM 2339 C CA . PHE A 1 293 ? -0.335 -19.404 -0.130 1.00 80.38 293 PHE A CA 1
ATOM 2340 C C . PHE A 1 293 ? 0.555 -18.772 0.942 1.00 80.38 293 PHE A C 1
ATOM 2342 O O . PHE A 1 293 ? 1.615 -18.250 0.619 1.00 80.38 293 PHE A O 1
ATOM 2349 N N . LEU A 1 294 ? 0.195 -18.882 2.223 1.00 82.50 294 LEU A N 1
ATOM 2350 C CA . LEU A 1 294 ? 1.001 -18.326 3.317 1.00 82.50 294 LEU A CA 1
ATOM 2351 C C . LEU A 1 294 ? 2.399 -18.959 3.397 1.00 82.50 294 LEU A C 1
ATOM 2353 O O . LEU A 1 294 ? 3.407 -18.262 3.530 1.00 82.50 294 LEU A O 1
ATOM 2357 N N . LYS A 1 295 ? 2.488 -20.285 3.235 1.00 83.81 295 LYS A N 1
ATOM 2358 C CA . LYS A 1 295 ? 3.767 -21.006 3.143 1.00 83.81 295 LYS A CA 1
ATOM 2359 C C . LYS A 1 295 ? 4.581 -20.569 1.932 1.00 83.81 295 LYS A C 1
ATOM 2361 O O . LYS A 1 295 ? 5.804 -20.503 2.020 1.00 83.81 295 LYS A O 1
ATOM 2366 N N . PHE A 1 296 ? 3.922 -20.327 0.804 1.00 74.75 296 PHE A N 1
ATOM 2367 C CA . PHE A 1 296 ? 4.556 -19.809 -0.401 1.00 74.75 296 PHE A CA 1
ATOM 2368 C C . PHE A 1 296 ? 5.109 -18.399 -0.180 1.00 74.75 296 PHE A C 1
ATOM 2370 O O . PHE A 1 296 ? 6.308 -18.194 -0.354 1.00 74.75 296 PHE A O 1
ATOM 2377 N N . TRP A 1 297 ? 4.279 -17.480 0.311 1.00 79.62 297 TRP A N 1
ATOM 2378 C CA . TRP A 1 297 ? 4.661 -16.111 0.644 1.00 79.62 297 TRP A CA 1
ATOM 2379 C C . TRP A 1 297 ? 5.857 -16.066 1.601 1.00 79.62 297 TRP A C 1
ATOM 2381 O O . TRP A 1 297 ? 6.833 -15.368 1.334 1.00 79.62 297 TRP A O 1
ATOM 2391 N N . ASN A 1 298 ? 5.851 -16.884 2.658 1.00 77.31 298 ASN A N 1
ATOM 2392 C CA . ASN A 1 298 ? 6.945 -16.906 3.629 1.00 77.31 298 ASN A CA 1
ATOM 2393 C C . ASN A 1 298 ? 8.274 -17.407 3.027 1.00 77.31 298 ASN A C 1
ATOM 2395 O O . ASN A 1 298 ? 9.346 -16.979 3.450 1.00 77.31 298 ASN A O 1
ATOM 2399 N N . ARG A 1 299 ? 8.225 -18.288 2.014 1.00 73.56 299 ARG A N 1
ATOM 2400 C CA . ARG A 1 299 ? 9.426 -18.684 1.255 1.00 73.56 299 ARG A CA 1
ATOM 2401 C C . ARG A 1 299 ? 9.946 -17.539 0.386 1.00 73.56 299 ARG A C 1
ATOM 2403 O O . ARG A 1 299 ? 11.155 -17.340 0.349 1.00 73.56 299 ARG A O 1
ATOM 2410 N N . CYS A 1 300 ? 9.055 -16.800 -0.277 1.00 66.88 300 CYS A N 1
ATOM 2411 C CA . CYS A 1 300 ? 9.411 -15.678 -1.152 1.00 66.88 300 CYS A CA 1
ATOM 2412 C C . CYS A 1 300 ? 9.967 -14.476 -0.375 1.00 66.88 300 CYS A C 1
ATOM 2414 O O . CYS A 1 300 ? 10.939 -13.868 -0.808 1.00 66.88 300 CYS A O 1
ATOM 2416 N N . ARG A 1 301 ? 9.405 -14.166 0.803 1.00 69.69 301 ARG A N 1
ATOM 2417 C CA . ARG A 1 301 ? 9.874 -13.070 1.673 1.00 69.69 301 ARG A CA 1
ATOM 2418 C C . ARG A 1 301 ? 11.330 -13.247 2.115 1.00 69.69 301 ARG A C 1
ATOM 2420 O O . ARG A 1 301 ? 12.048 -12.266 2.296 1.00 69.69 301 ARG A O 1
ATOM 2427 N N . GLY A 1 302 ? 11.758 -14.493 2.318 1.00 62.34 302 GLY A N 1
ATOM 2428 C CA . GLY A 1 302 ? 13.070 -14.805 2.871 1.00 62.34 302 GLY A CA 1
ATOM 2429 C C . GLY A 1 302 ? 13.231 -14.379 4.343 1.00 62.34 302 GLY A C 1
ATOM 2430 O O . GLY A 1 302 ? 12.307 -13.857 4.975 1.00 62.34 302 GLY A O 1
ATOM 2431 N N . PRO A 1 303 ? 14.407 -14.635 4.942 1.00 65.75 303 PRO A N 1
ATOM 2432 C CA . PRO A 1 303 ? 14.664 -14.296 6.335 1.00 65.75 303 PRO A CA 1
ATOM 2433 C C . PRO A 1 303 ? 14.845 -12.781 6.497 1.00 65.75 303 PRO A C 1
ATOM 2435 O O . PRO A 1 303 ? 15.796 -12.204 5.973 1.00 65.75 303 PRO A O 1
ATOM 2438 N N . SER A 1 304 ? 13.969 -12.144 7.277 1.00 65.06 304 SER A N 1
ATOM 2439 C CA . SER A 1 304 ? 14.102 -10.735 7.663 1.00 65.06 304 SER A CA 1
ATOM 2440 C C . SER A 1 304 ? 14.336 -10.605 9.172 1.00 65.06 304 SER A C 1
ATOM 2442 O O . SER A 1 304 ? 13.674 -11.298 9.949 1.00 65.06 304 SER A O 1
ATOM 2444 N N . PRO A 1 305 ? 15.257 -9.725 9.613 1.00 66.94 305 PRO A N 1
ATOM 2445 C CA . PRO A 1 305 ? 15.463 -9.436 11.028 1.00 66.94 305 PRO A CA 1
ATOM 2446 C C . PRO A 1 305 ? 14.377 -8.523 11.623 1.00 66.94 305 PRO A C 1
ATOM 2448 O O . PRO A 1 305 ? 14.338 -8.366 12.840 1.00 66.94 305 PRO A O 1
ATOM 2451 N N . GLN A 1 306 ? 13.530 -7.901 10.794 1.00 72.88 306 GLN A N 1
ATOM 2452 C CA . GLN A 1 306 ? 12.458 -7.013 11.247 1.00 72.88 306 GLN A CA 1
ATOM 2453 C C . GLN A 1 306 ? 11.209 -7.797 11.662 1.00 72.88 306 GLN A C 1
ATOM 2455 O O . GLN A 1 306 ? 10.872 -8.830 11.067 1.00 72.88 306 GLN A O 1
ATOM 2460 N N . GLN A 1 307 ? 10.507 -7.266 12.667 1.00 78.12 307 GLN A N 1
ATOM 2461 C CA . GLN A 1 307 ? 9.196 -7.772 13.057 1.00 78.12 307 GLN A CA 1
ATOM 2462 C C . GLN A 1 307 ? 8.193 -7.528 11.928 1.00 78.12 307 GLN A C 1
ATOM 2464 O O . GLN A 1 307 ? 8.183 -6.461 11.321 1.00 78.12 307 GLN A O 1
ATOM 2469 N N . TYR A 1 308 ? 7.378 -8.535 11.638 1.00 81.88 308 TYR A N 1
ATOM 2470 C CA . TYR A 1 308 ? 6.299 -8.440 10.668 1.00 81.88 308 TYR A CA 1
ATOM 2471 C C . TYR A 1 308 ? 5.019 -8.032 11.393 1.00 81.88 308 TYR A C 1
ATOM 2473 O O . TYR A 1 308 ? 4.626 -8.698 12.357 1.00 81.88 308 TYR A O 1
ATOM 2481 N N . ASP A 1 309 ? 4.399 -6.943 10.942 1.00 85.25 309 ASP A N 1
ATOM 2482 C CA . ASP A 1 309 ? 3.094 -6.528 11.442 1.00 85.25 309 ASP A CA 1
ATOM 2483 C C . ASP A 1 309 ? 2.031 -7.490 10.908 1.00 85.25 309 ASP A C 1
ATOM 2485 O O . ASP A 1 309 ? 1.772 -7.567 9.710 1.00 85.25 309 ASP A O 1
ATOM 2489 N N . CYS A 1 310 ? 1.487 -8.300 11.807 1.00 87.56 310 CYS A N 1
ATOM 2490 C CA . CYS A 1 310 ? 0.531 -9.356 11.489 1.00 87.56 310 CYS A CA 1
ATOM 2491 C C . CYS A 1 310 ? -0.794 -9.158 12.216 1.00 87.56 310 CYS A C 1
ATOM 2493 O O . CYS A 1 310 ? -1.589 -10.094 12.286 1.00 87.56 310 CYS A O 1
ATOM 2495 N N . ASP A 1 311 ? -1.043 -7.960 12.754 1.00 91.19 311 ASP A N 1
ATOM 2496 C CA . ASP A 1 311 ? -2.235 -7.682 13.549 1.00 91.19 311 ASP A CA 1
ATOM 2497 C C . ASP A 1 311 ? -3.516 -7.961 12.749 1.00 91.19 311 ASP A C 1
ATOM 2499 O O . ASP A 1 311 ? -4.366 -8.741 13.179 1.00 91.19 311 ASP A O 1
ATOM 2503 N N . LYS A 1 312 ? -3.610 -7.446 11.517 1.00 90.00 312 LYS A N 1
ATOM 2504 C CA . LYS A 1 312 ? -4.758 -7.694 10.630 1.00 90.00 312 LYS A CA 1
ATOM 2505 C C . LYS A 1 312 ? -4.867 -9.160 10.201 1.00 90.00 312 LYS A C 1
ATOM 2507 O O . LYS A 1 312 ? -5.941 -9.748 10.343 1.00 90.00 312 LYS A O 1
ATOM 2512 N N . ALA A 1 313 ? -3.775 -9.770 9.739 1.00 92.25 313 ALA A N 1
ATOM 2513 C CA . ALA A 1 313 ? -3.737 -11.179 9.346 1.00 92.25 313 ALA A CA 1
ATOM 2514 C C . ALA A 1 313 ? -4.219 -12.114 10.465 1.00 92.25 313 ALA A C 1
ATOM 2516 O O . ALA A 1 313 ? -5.064 -12.989 10.241 1.00 92.25 313 ALA A O 1
ATOM 2517 N N . LEU A 1 314 ? -3.721 -11.912 11.688 1.00 95.06 314 LEU A N 1
ATOM 2518 C CA . LEU A 1 314 ? -4.110 -12.704 12.850 1.00 95.06 314 LEU A CA 1
ATOM 2519 C C . LEU A 1 314 ? -5.532 -12.377 13.315 1.00 95.06 314 LEU A C 1
ATOM 2521 O O . LEU A 1 314 ? -6.252 -13.308 13.682 1.00 95.06 314 LEU A O 1
ATOM 2525 N N . CYS A 1 315 ? -5.982 -11.118 13.235 1.00 94.38 315 CYS A N 1
ATOM 2526 C CA . CYS A 1 315 ? -7.379 -10.744 13.485 1.00 94.38 315 CYS A CA 1
ATOM 252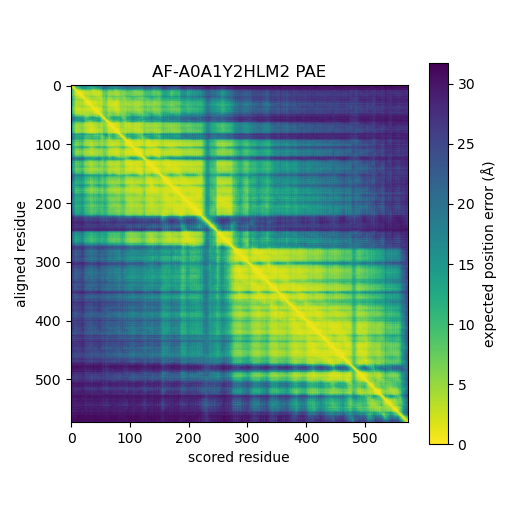7 C C . CYS A 1 315 ? -8.333 -11.516 12.564 1.00 94.38 315 CYS A C 1
ATOM 2529 O O . CYS A 1 315 ? -9.316 -12.092 13.038 1.00 94.38 315 CYS A O 1
ATOM 2531 N N . GLN A 1 316 ? -8.049 -11.567 11.258 1.00 93.75 316 GLN A N 1
ATOM 2532 C CA . GLN A 1 316 ? -8.897 -12.267 10.290 1.00 93.75 316 GLN A CA 1
ATOM 2533 C C . GLN A 1 316 ? -8.880 -13.785 10.503 1.00 93.75 316 GLN A C 1
ATOM 2535 O O . GLN A 1 316 ? -9.943 -14.407 10.560 1.00 93.75 316 GLN A O 1
ATOM 2540 N N . ALA A 1 317 ? -7.697 -14.380 10.697 1.00 95.12 317 ALA A N 1
ATOM 2541 C CA . ALA A 1 317 ? -7.571 -15.804 11.009 1.00 95.12 317 ALA A CA 1
ATOM 2542 C C . ALA A 1 317 ? -8.330 -16.175 12.294 1.00 95.12 317 ALA A C 1
ATOM 2544 O O . ALA A 1 317 ? -9.033 -17.185 12.340 1.00 95.12 317 ALA A O 1
ATOM 2545 N N . THR A 1 318 ? -8.232 -15.332 13.324 1.00 95.19 318 THR A N 1
ATOM 2546 C CA . THR A 1 318 ? -8.920 -15.501 14.610 1.00 95.19 318 THR A CA 1
ATOM 2547 C C . THR A 1 318 ? -10.434 -15.384 14.450 1.00 95.19 318 THR A C 1
ATOM 2549 O O . THR A 1 318 ? -11.168 -16.279 14.864 1.00 95.19 318 THR A O 1
ATOM 2552 N N . THR A 1 319 ? -10.915 -14.326 13.795 1.00 92.62 319 THR A N 1
ATOM 2553 C CA . THR A 1 319 ? -12.352 -14.066 13.610 1.00 92.62 319 THR A CA 1
ATOM 2554 C C . THR A 1 319 ? -13.035 -15.196 12.836 1.00 92.62 319 THR A C 1
ATOM 2556 O O . THR A 1 319 ? -14.141 -15.608 13.195 1.00 92.62 319 THR A O 1
ATOM 2559 N N . ASN A 1 320 ? -12.353 -15.759 11.833 1.00 92.00 320 ASN A N 1
ATOM 2560 C CA . ASN A 1 320 ? -12.872 -16.845 10.997 1.00 92.00 320 ASN A CA 1
ATOM 2561 C C . ASN A 1 320 ? -12.577 -18.253 11.545 1.00 92.00 320 ASN A C 1
ATOM 2563 O O . ASN A 1 320 ? -12.978 -19.248 10.942 1.00 92.00 320 ASN A O 1
ATOM 2567 N N . GLY A 1 321 ? -11.887 -18.366 12.682 1.00 92.69 321 GLY A N 1
ATOM 2568 C CA . GLY A 1 321 ? -11.594 -19.647 13.322 1.00 92.69 321 GLY A CA 1
ATOM 2569 C C . GLY A 1 321 ? -10.570 -20.524 12.603 1.00 92.69 321 GLY A C 1
ATOM 2570 O O . GLY A 1 321 ? -10.613 -21.751 12.714 1.00 92.69 321 GLY A O 1
ATOM 2571 N N . GLN A 1 322 ? -9.621 -19.913 11.897 1.00 94.50 322 GLN A N 1
ATOM 2572 C CA . GLN A 1 322 ? -8.576 -20.595 11.134 1.00 94.50 322 GLN A CA 1
ATOM 2573 C C . GLN A 1 322 ? -7.433 -21.086 12.037 1.00 94.50 322 GLN A C 1
ATOM 2575 O O . GLN A 1 322 ? -6.298 -20.613 11.970 1.00 94.50 322 GLN A O 1
ATOM 2580 N N . LEU A 1 323 ? -7.714 -22.079 12.887 1.00 94.12 323 LEU A N 1
ATOM 2581 C CA . LEU A 1 323 ? -6.747 -22.610 13.860 1.00 94.12 323 LEU A CA 1
ATOM 2582 C C . LEU A 1 323 ? -5.455 -23.133 13.213 1.00 94.12 323 LEU A C 1
ATOM 2584 O O . LEU A 1 323 ? -4.380 -22.958 13.778 1.00 94.12 323 LEU A O 1
ATOM 2588 N N . ALA A 1 324 ? -5.544 -23.746 12.028 1.00 93.75 324 ALA A N 1
ATOM 2589 C CA . ALA A 1 324 ? -4.374 -24.253 11.307 1.00 93.75 324 ALA A CA 1
ATOM 2590 C C . ALA A 1 324 ? -3.432 -23.125 10.851 1.00 93.75 324 ALA A C 1
ATOM 2592 O O . ALA A 1 324 ? -2.214 -23.292 10.876 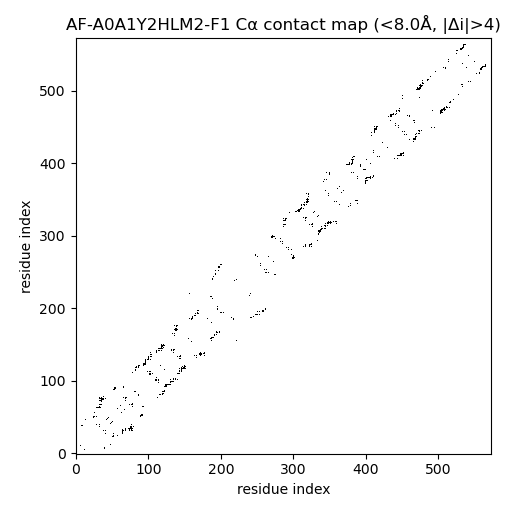1.00 93.75 324 ALA A O 1
ATOM 2593 N N . VAL A 1 325 ? -3.990 -21.970 10.472 1.00 95.00 325 VAL A N 1
ATOM 2594 C CA . VAL A 1 325 ? -3.216 -20.776 10.109 1.00 95.00 325 VAL A CA 1
ATOM 2595 C C . VAL A 1 325 ? -2.535 -20.188 11.339 1.00 95.00 325 VAL A C 1
ATOM 2597 O O . VAL A 1 325 ? -1.340 -19.909 11.290 1.00 95.00 325 VAL A O 1
ATOM 2600 N N . LEU A 1 326 ? -3.256 -20.061 12.458 1.00 94.38 326 LEU A N 1
ATOM 2601 C CA . LEU A 1 326 ? -2.676 -19.604 13.726 1.00 94.38 326 LEU A CA 1
ATOM 2602 C C . LEU A 1 326 ? -1.539 -20.529 14.184 1.00 94.38 326 LEU A C 1
ATOM 2604 O O . LEU A 1 326 ? -0.459 -20.078 14.556 1.00 94.38 326 LEU A O 1
ATOM 2608 N N . GLU A 1 327 ? -1.737 -21.843 14.098 1.00 94.19 327 GLU A N 1
ATOM 2609 C CA . GLU A 1 327 ? -0.717 -22.818 14.475 1.00 94.19 327 GLU A CA 1
ATOM 2610 C C . GLU A 1 327 ? 0.529 -22.729 13.581 1.00 94.19 327 GLU A C 1
ATOM 2612 O O . GLU A 1 327 ? 1.652 -22.790 14.086 1.00 94.19 327 GLU A O 1
ATOM 2617 N N . TRP A 1 328 ? 0.347 -22.488 12.281 1.00 94.62 328 TRP A N 1
ATOM 2618 C CA . TRP A 1 328 ? 1.448 -22.239 11.355 1.00 94.62 328 TRP A CA 1
ATOM 2619 C C . TRP A 1 328 ? 2.204 -20.941 11.665 1.00 94.62 328 TRP A C 1
ATOM 2621 O O . TRP A 1 328 ? 3.433 -20.976 11.764 1.00 94.62 328 TRP A O 1
ATOM 2631 N N . TRP A 1 329 ? 1.499 -19.822 11.880 1.00 92.50 329 TRP A N 1
ATOM 2632 C CA . TRP A 1 329 ? 2.121 -18.534 12.210 1.00 92.50 329 TRP A CA 1
ATOM 2633 C C . TRP A 1 329 ? 3.048 -18.648 13.423 1.00 92.50 329 TRP A C 1
ATOM 2635 O O . TRP A 1 329 ? 4.167 -18.147 13.381 1.00 92.50 329 TRP A O 1
ATOM 2645 N N . PHE A 1 330 ? 2.636 -19.366 14.468 1.00 91.44 330 PHE A N 1
ATOM 2646 C CA . PHE A 1 330 ? 3.400 -19.448 15.715 1.00 91.44 330 PHE A CA 1
ATOM 2647 C C . PHE A 1 330 ? 4.447 -20.570 15.758 1.00 91.44 330 PHE A C 1
ATOM 2649 O O . PHE A 1 330 ? 5.438 -20.438 16.476 1.00 91.44 330 PHE A O 1
ATOM 2656 N N . LYS A 1 331 ? 4.263 -21.675 15.019 1.00 89.62 331 LYS A N 1
ATOM 2657 C CA . LYS A 1 331 ? 5.170 -22.841 15.092 1.00 89.62 331 LYS A CA 1
ATOM 2658 C C . LYS A 1 331 ? 6.085 -23.013 13.883 1.00 89.62 331 LYS A C 1
ATOM 2660 O O . LYS A 1 331 ? 7.192 -23.521 14.046 1.00 89.62 331 LYS A O 1
ATOM 2665 N N . GLU A 1 332 ? 5.631 -22.629 12.693 1.00 89.31 332 GLU A N 1
ATOM 2666 C CA . GLU A 1 332 ? 6.286 -22.967 11.419 1.00 89.31 332 GLU A CA 1
ATOM 2667 C C . GLU A 1 332 ? 6.736 -21.742 10.612 1.00 89.31 332 GLU A C 1
ATOM 2669 O O . GLU A 1 332 ? 7.625 -21.869 9.772 1.00 89.31 332 GLU A O 1
ATOM 2674 N N . SER A 1 333 ? 6.156 -20.556 10.837 1.00 86.00 333 SER A N 1
ATOM 2675 C CA . SER A 1 333 ? 6.507 -19.364 10.050 1.00 86.00 333 SER A CA 1
ATOM 2676 C C . SER A 1 333 ? 7.950 -18.904 10.291 1.00 86.00 333 SER A C 1
ATOM 2678 O O . SER A 1 333 ? 8.585 -18.365 9.388 1.00 86.00 333 SER A O 1
ATOM 2680 N N . HIS A 1 334 ? 8.482 -19.119 11.500 1.00 85.38 334 HIS A N 1
ATOM 2681 C CA . HIS A 1 334 ? 9.769 -18.577 11.955 1.00 85.38 334 HIS A CA 1
ATOM 2682 C C . HIS A 1 334 ? 9.895 -17.044 11.807 1.00 85.38 334 HIS A C 1
ATOM 2684 O O . HIS A 1 334 ? 11.002 -16.505 11.846 1.00 85.38 334 HIS A O 1
ATOM 2690 N N . VAL A 1 335 ? 8.770 -16.337 11.666 1.00 84.00 335 VAL A N 1
ATOM 2691 C CA . VAL A 1 335 ? 8.703 -14.876 11.570 1.00 84.00 335 VAL A CA 1
ATOM 2692 C C . VAL A 1 335 ? 8.597 -14.274 12.971 1.00 84.00 335 VAL A C 1
ATOM 2694 O O . VAL A 1 335 ? 7.915 -14.815 13.838 1.00 84.00 335 VAL A O 1
ATOM 2697 N N . GLN A 1 336 ? 9.259 -13.138 13.208 1.00 84.62 336 GLN A N 1
ATOM 2698 C CA . GLN A 1 336 ? 9.026 -12.357 14.424 1.00 84.62 336 GLN A CA 1
ATOM 2699 C C . GLN A 1 336 ? 7.699 -11.604 14.290 1.00 84.62 336 GLN A C 1
ATOM 2701 O O . GLN A 1 336 ? 7.600 -10.681 13.486 1.00 84.62 336 GLN A O 1
ATOM 2706 N N . LEU A 1 337 ? 6.688 -12.024 15.046 1.00 88.62 337 LEU A N 1
ATOM 2707 C CA . LEU A 1 337 ? 5.321 -11.508 14.956 1.00 88.62 337 LEU A CA 1
ATOM 2708 C C . LEU A 1 337 ? 5.142 -10.259 15.829 1.00 88.62 337 LEU A C 1
ATOM 2710 O O . LEU A 1 337 ? 5.427 -10.304 17.026 1.00 88.62 337 LEU A O 1
ATOM 2714 N N . LYS A 1 338 ? 4.635 -9.172 15.241 1.00 90.56 338 LYS A N 1
ATOM 2715 C CA . LYS A 1 338 ? 4.138 -7.982 15.946 1.00 90.56 338 LYS A CA 1
ATOM 2716 C C . LYS A 1 338 ? 2.617 -7.934 15.794 1.00 90.56 338 LYS A C 1
ATOM 2718 O O . LYS A 1 338 ? 2.122 -7.942 14.670 1.00 90.56 338 LYS A O 1
ATOM 2723 N N . PHE A 1 339 ? 1.901 -7.933 16.914 1.00 92.06 339 PHE A N 1
ATOM 2724 C CA . PHE A 1 339 ? 0.437 -7.874 16.989 1.00 92.06 339 PHE A CA 1
ATOM 2725 C C . PHE A 1 339 ? 0.004 -7.436 18.394 1.00 92.06 339 PHE A C 1
ATOM 2727 O O . PHE A 1 339 ? 0.790 -7.527 19.343 1.00 92.06 339 PHE A O 1
ATOM 2734 N N . ASP A 1 340 ? -1.247 -7.007 18.533 1.00 91.38 340 ASP A N 1
ATOM 2735 C CA . ASP A 1 340 ? -1.862 -6.663 19.812 1.00 91.38 340 ASP A CA 1
ATOM 2736 C C . ASP A 1 340 ? -2.737 -7.812 20.344 1.00 91.38 340 ASP A C 1
ATOM 2738 O O . ASP A 1 340 ? -3.755 -8.192 19.762 1.00 91.38 340 ASP A O 1
ATOM 2742 N N . ILE A 1 341 ? -2.354 -8.362 21.500 1.00 90.75 341 ILE A N 1
ATOM 2743 C CA . ILE A 1 341 ? -3.084 -9.451 22.160 1.00 90.75 341 ILE A CA 1
ATOM 2744 C C . ILE A 1 341 ? -4.501 -9.045 22.592 1.00 90.75 341 ILE A C 1
ATOM 2746 O O . ILE A 1 341 ? -5.398 -9.891 22.584 1.00 90.75 341 ILE A O 1
ATOM 2750 N N . VAL A 1 342 ? -4.725 -7.771 22.930 1.00 91.31 342 VAL A N 1
ATOM 2751 C CA . VAL A 1 342 ? -6.044 -7.253 23.324 1.00 91.31 342 VAL A CA 1
ATOM 2752 C C . VAL A 1 342 ? -6.999 -7.355 22.133 1.00 91.31 342 VAL A C 1
ATOM 2754 O O . VAL A 1 342 ? -8.099 -7.901 22.257 1.00 91.31 342 VAL A O 1
ATOM 2757 N N . ASN A 1 343 ? -6.536 -6.953 20.945 1.00 91.62 343 ASN A N 1
ATOM 2758 C CA . ASN A 1 343 ? -7.277 -7.125 19.697 1.00 91.62 343 ASN A CA 1
ATOM 2759 C C . ASN A 1 343 ? -7.531 -8.600 19.364 1.00 91.62 343 ASN A C 1
ATOM 2761 O O . ASN A 1 343 ? -8.654 -8.943 18.995 1.00 91.62 343 ASN A O 1
ATOM 2765 N N . MET A 1 344 ? -6.550 -9.490 19.556 1.00 93.69 344 MET A N 1
ATOM 2766 C CA . MET A 1 344 ? -6.740 -10.925 19.294 1.00 93.69 344 MET A CA 1
ATOM 2767 C C . MET A 1 344 ? -7.838 -11.537 20.167 1.00 93.69 344 MET A C 1
ATOM 2769 O O . MET A 1 344 ? -8.686 -12.276 19.664 1.00 93.69 344 MET A O 1
ATOM 2773 N N . LEU A 1 345 ? -7.865 -11.220 21.464 1.00 92.31 345 LEU A N 1
ATOM 2774 C CA . LEU A 1 345 ? -8.900 -11.722 22.372 1.00 92.31 345 LEU A CA 1
ATOM 2775 C C . LEU A 1 345 ? -10.279 -11.147 22.043 1.00 92.31 345 LEU A C 1
ATOM 2777 O O . LEU A 1 345 ? -11.264 -11.891 22.054 1.00 92.31 345 LEU A O 1
ATOM 2781 N N . ARG A 1 346 ? -10.350 -9.860 21.682 1.00 92.69 346 ARG A N 1
ATOM 2782 C CA . ARG A 1 346 ? -11.583 -9.231 21.195 1.00 92.69 346 ARG A CA 1
ATOM 2783 C C . ARG A 1 346 ? -12.105 -9.936 19.942 1.00 92.69 346 ARG A C 1
ATOM 2785 O O . ARG A 1 346 ? -13.266 -10.334 19.914 1.00 92.69 346 ARG A O 1
ATOM 2792 N N . CYS A 1 347 ? -11.252 -10.185 18.947 1.00 93.06 347 CYS A N 1
ATOM 2793 C CA . CYS A 1 347 ? -11.611 -10.936 17.739 1.00 93.06 347 CYS A CA 1
ATOM 2794 C C . CYS A 1 347 ? -12.036 -12.380 18.041 1.00 93.06 347 CYS A C 1
ATOM 2796 O O . CYS A 1 347 ? -13.002 -12.872 17.457 1.00 93.06 347 CYS A O 1
ATOM 2798 N N . ALA A 1 348 ? -11.355 -13.064 18.966 1.00 93.62 348 ALA A N 1
ATOM 2799 C CA . ALA A 1 348 ? -11.684 -14.436 19.348 1.00 93.62 348 ALA A CA 1
ATOM 2800 C C . ALA A 1 348 ? -13.083 -14.520 19.972 1.00 93.62 348 ALA A C 1
ATOM 2802 O O . ALA A 1 348 ? -13.894 -15.354 19.568 1.00 93.62 348 ALA A O 1
ATOM 2803 N N . LEU A 1 349 ? -13.398 -13.604 20.894 1.00 92.12 349 LEU A N 1
ATOM 2804 C CA . LEU A 1 349 ? -14.721 -13.504 21.507 1.00 92.12 349 LEU A CA 1
ATOM 2805 C C . LEU A 1 349 ? -15.783 -12.965 20.545 1.00 92.12 349 LEU A C 1
ATOM 2807 O O . LEU A 1 349 ? -16.949 -13.293 20.726 1.00 92.12 349 LEU A O 1
ATOM 2811 N N . ALA A 1 350 ? -15.418 -12.193 19.520 1.00 90.94 350 ALA A N 1
ATOM 2812 C CA . ALA A 1 350 ? -16.337 -11.703 18.491 1.00 90.94 350 ALA A CA 1
ATOM 2813 C C . ALA A 1 350 ? -16.611 -12.725 17.369 1.00 90.94 350 ALA A C 1
ATOM 2815 O O . ALA A 1 350 ? -17.592 -12.582 16.642 1.00 90.94 350 ALA A O 1
ATOM 2816 N N . SER A 1 351 ? -15.795 -13.780 17.243 1.00 88.44 351 SER A N 1
ATOM 2817 C CA . SER A 1 351 ? -15.868 -14.769 16.156 1.00 88.44 351 SER A CA 1
ATOM 2818 C C . SER A 1 351 ? -17.282 -15.334 15.941 1.00 88.44 351 SER A C 1
ATOM 2820 O O . SER A 1 351 ? -17.987 -15.708 16.880 1.00 88.44 351 SER A O 1
ATOM 2822 N N . GLY A 1 352 ? -17.737 -15.387 14.690 1.00 79.00 352 GLY A N 1
ATOM 2823 C CA . GLY A 1 352 ? -19.058 -15.918 14.346 1.00 79.00 352 GLY A CA 1
ATOM 2824 C C . GLY A 1 352 ? -19.168 -17.440 14.534 1.00 79.00 352 GLY A C 1
ATOM 2825 O O . GLY A 1 352 ? -18.192 -18.179 14.420 1.00 79.00 352 GLY A O 1
ATOM 2826 N N . GLY A 1 353 ? -20.383 -17.938 14.780 1.00 81.62 353 GLY A N 1
ATOM 2827 C CA . GLY A 1 353 ? -20.661 -19.380 14.871 1.00 81.62 353 GLY A CA 1
ATOM 2828 C C . GLY A 1 353 ? -20.167 -20.035 16.167 1.00 81.62 353 GLY A C 1
ATOM 2829 O O . GLY A 1 353 ? -20.111 -19.381 17.203 1.00 81.62 353 GLY A O 1
ATOM 2830 N N . ASP A 1 354 ? -19.833 -21.331 16.112 1.00 84.75 354 ASP A N 1
ATOM 2831 C CA . ASP A 1 354 ? -19.411 -22.141 17.274 1.00 84.75 354 ASP A CA 1
ATOM 2832 C C . ASP A 1 354 ? -17.883 -22.166 17.498 1.00 84.75 354 ASP A C 1
ATOM 2834 O O . ASP A 1 354 ? -17.402 -22.752 18.470 1.00 84.75 354 ASP A O 1
ATOM 2838 N N . GLN A 1 355 ? -17.106 -21.535 16.609 1.00 88.69 355 GLN A N 1
ATOM 2839 C CA . GLN A 1 355 ? -15.638 -21.618 16.609 1.00 88.69 355 GLN A CA 1
ATOM 2840 C C . GLN A 1 355 ? -14.976 -20.753 17.689 1.00 88.69 355 GLN A C 1
ATOM 2842 O O . GLN A 1 355 ? -13.867 -21.070 18.119 1.00 88.69 355 GLN A O 1
ATOM 2847 N N . TRP A 1 356 ? -15.658 -19.708 18.172 1.00 91.31 356 TRP A N 1
ATOM 2848 C CA . TRP A 1 356 ? -15.127 -18.769 19.168 1.00 91.31 356 TRP A CA 1
ATOM 2849 C C . TRP A 1 356 ? -14.536 -19.475 20.396 1.00 91.31 356 TRP A C 1
ATOM 2851 O O . TRP A 1 356 ? -13.465 -19.099 20.850 1.00 91.31 356 TRP A O 1
ATOM 2861 N N . LYS A 1 357 ? -15.156 -20.560 20.892 1.00 90.94 357 LYS A N 1
ATOM 2862 C CA . LYS A 1 357 ? -14.630 -21.323 22.042 1.00 90.94 357 LYS A CA 1
ATOM 2863 C C . LYS A 1 357 ? -13.261 -21.912 21.742 1.00 90.94 357 LYS A C 1
ATOM 2865 O O . LYS A 1 357 ? -12.328 -21.736 22.512 1.00 90.94 357 LYS A O 1
ATOM 2870 N N . ALA A 1 358 ? -13.141 -22.592 20.604 1.00 91.94 358 ALA A N 1
ATOM 2871 C CA . ALA A 1 358 ? -11.908 -23.262 20.219 1.00 91.94 358 ALA A CA 1
ATOM 2872 C C . ALA A 1 358 ? -10.775 -22.259 19.957 1.00 91.94 358 ALA A C 1
ATOM 2874 O O . ALA A 1 358 ? -9.624 -22.541 20.286 1.00 91.94 358 ALA A O 1
ATOM 2875 N N . VAL A 1 359 ? -11.105 -21.095 19.391 1.00 93.06 359 VAL A N 1
ATOM 2876 C CA . VAL A 1 359 ? -10.154 -20.015 19.104 1.00 93.06 359 VAL A CA 1
ATOM 2877 C C . VAL A 1 359 ? -9.726 -19.291 20.376 1.00 93.06 359 VAL A C 1
ATOM 2879 O O . VAL A 1 359 ? -8.530 -19.088 20.578 1.00 93.06 359 VAL A O 1
ATOM 2882 N N . THR A 1 360 ? -10.662 -18.956 21.265 1.00 92.12 360 THR A N 1
ATOM 2883 C CA . THR A 1 360 ? -10.344 -18.354 22.565 1.00 92.12 360 THR A CA 1
ATOM 2884 C C . THR A 1 360 ? -9.507 -19.311 23.409 1.00 92.12 360 THR A C 1
ATOM 2886 O O . THR A 1 360 ? -8.466 -18.912 23.924 1.00 92.12 360 THR A O 1
ATOM 2889 N N . ASP A 1 361 ? -9.873 -20.595 23.469 1.00 91.19 361 ASP A N 1
ATOM 2890 C CA . ASP A 1 361 ? -9.071 -21.623 24.142 1.00 91.19 361 ASP A CA 1
ATOM 2891 C C . ASP A 1 361 ? -7.670 -21.731 23.529 1.00 91.19 361 ASP A C 1
ATOM 2893 O O . ASP A 1 361 ? -6.686 -21.929 24.248 1.00 91.19 361 ASP A O 1
ATOM 2897 N N . TRP A 1 362 ? -7.552 -21.605 22.204 1.00 94.19 362 TRP A N 1
ATOM 2898 C CA . TRP A 1 362 ? -6.263 -21.627 21.522 1.00 94.19 362 TRP A CA 1
ATOM 2899 C C . TRP A 1 362 ? -5.390 -20.442 21.942 1.00 94.19 362 TRP A C 1
ATOM 2901 O O . TRP A 1 362 ? -4.257 -20.663 22.371 1.00 94.19 362 TRP A O 1
ATOM 2911 N N . TRP A 1 363 ? -5.921 -19.216 21.917 1.00 92.75 363 TRP A N 1
ATOM 2912 C CA . TRP A 1 363 ? -5.188 -18.028 22.361 1.00 92.75 363 TRP A CA 1
ATOM 2913 C C . TRP A 1 363 ? -4.784 -18.127 23.832 1.00 92.75 363 TRP A C 1
ATOM 2915 O O . TRP A 1 363 ? -3.624 -17.889 24.159 1.00 92.75 363 TRP A O 1
ATOM 2925 N N . MET A 1 364 ? -5.698 -18.575 24.693 1.00 88.69 364 MET A N 1
ATOM 2926 C CA . MET A 1 364 ? -5.506 -18.643 26.144 1.00 88.69 364 MET A CA 1
ATOM 2927 C C . MET A 1 364 ? -4.560 -19.754 26.607 1.00 88.69 364 MET A C 1
ATOM 2929 O O . MET A 1 364 ? -3.893 -19.601 27.627 1.00 88.69 364 MET A O 1
ATOM 2933 N N . SER A 1 365 ? -4.518 -20.893 25.907 1.00 87.88 365 SER A N 1
ATOM 2934 C CA . SER A 1 365 ? -3.817 -22.089 26.405 1.00 87.88 365 SER A CA 1
ATOM 2935 C C . SER A 1 365 ? -2.812 -22.713 25.438 1.00 87.88 365 SER A C 1
ATOM 2937 O O . SER A 1 365 ? -1.917 -23.432 25.883 1.00 87.88 365 SER A O 1
ATOM 2939 N N . LYS A 1 366 ? -2.937 -22.475 24.126 1.00 88.44 366 LYS A N 1
ATOM 2940 C CA . LYS A 1 366 ? -2.141 -23.164 23.091 1.00 88.44 366 LYS A CA 1
ATOM 2941 C C . LYS A 1 366 ? -1.185 -22.256 22.324 1.00 88.44 366 LYS A C 1
ATOM 2943 O O . LYS A 1 366 ? -0.255 -22.780 21.714 1.00 88.44 366 LYS A O 1
ATOM 2948 N N . SER A 1 367 ? -1.387 -20.940 22.366 1.00 87.19 367 SER A N 1
ATOM 2949 C CA . SER A 1 367 ? -0.541 -19.949 21.689 1.00 87.19 367 SER A CA 1
ATOM 2950 C C . SER A 1 367 ? 0.904 -19.945 22.205 1.00 87.19 367 SER A C 1
ATOM 2952 O O . SER A 1 367 ? 1.828 -19.612 21.468 1.00 87.19 367 SER A O 1
ATOM 2954 N N . GLY A 1 368 ? 1.112 -20.341 23.467 1.00 84.56 368 GLY A N 1
ATOM 2955 C CA . GLY A 1 368 ? 2.414 -20.280 24.136 1.00 84.56 368 GLY A CA 1
ATOM 2956 C C . GLY A 1 368 ? 2.817 -18.869 24.576 1.00 84.56 368 GLY A C 1
ATOM 2957 O O . GLY A 1 368 ? 3.931 -18.693 25.066 1.00 84.56 368 GLY A O 1
ATOM 2958 N N . ILE A 1 369 ? 1.929 -17.883 24.419 1.00 86.31 369 ILE A N 1
ATOM 2959 C CA . ILE A 1 369 ? 2.120 -16.506 24.879 1.00 86.31 369 ILE A CA 1
ATOM 2960 C C . ILE A 1 369 ? 1.641 -16.396 26.326 1.00 86.31 369 ILE A C 1
ATOM 2962 O O . ILE A 1 369 ? 0.568 -16.886 26.676 1.00 86.31 369 ILE A O 1
ATOM 2966 N N . GLU A 1 370 ? 2.414 -15.710 27.163 1.00 85.12 370 GLU A N 1
ATOM 2967 C CA . GLU A 1 370 ? 1.952 -15.305 28.488 1.00 85.12 370 GLU A CA 1
ATOM 2968 C C . GLU A 1 370 ? 1.028 -14.087 28.352 1.00 85.12 370 GLU A C 1
ATOM 2970 O O . GLU A 1 370 ? 1.472 -12.981 28.039 1.00 85.12 370 GLU A O 1
ATOM 2975 N N . ILE A 1 371 ? -0.276 -14.302 28.539 1.00 85.25 371 ILE A N 1
ATOM 2976 C CA . ILE A 1 371 ? -1.288 -13.247 28.438 1.00 85.25 371 ILE A CA 1
ATOM 2977 C C . ILE A 1 371 ? -1.424 -12.545 29.791 1.00 85.25 371 ILE A C 1
ATOM 2979 O O . ILE A 1 371 ? -1.891 -13.131 30.769 1.00 85.25 371 ILE A O 1
ATOM 2983 N N . ALA A 1 372 ? -1.062 -11.265 29.826 1.00 87.56 372 ALA A N 1
ATOM 2984 C CA . ALA A 1 372 ? -1.329 -10.376 30.951 1.00 87.56 372 ALA A CA 1
ATOM 2985 C C . ALA A 1 372 ? -2.811 -9.956 30.935 1.00 87.56 372 ALA A C 1
ATOM 2987 O O . ALA A 1 372 ? -3.184 -8.972 30.294 1.00 87.56 372 ALA A O 1
ATOM 2988 N N . LEU A 1 373 ? -3.672 -10.746 31.586 1.00 85.00 373 LEU A N 1
ATOM 2989 C CA . LEU A 1 373 ? -5.128 -10.543 31.572 1.00 85.00 373 LEU A CA 1
ATOM 2990 C C . LEU A 1 373 ? -5.564 -9.190 32.147 1.00 85.00 373 LEU A C 1
ATOM 2992 O O . LEU A 1 373 ? -6.574 -8.648 31.716 1.00 85.00 373 LEU A O 1
ATOM 2996 N N . ASP A 1 374 ? -4.791 -8.625 33.071 1.00 84.12 374 ASP A N 1
ATOM 2997 C CA . ASP A 1 374 ? -4.992 -7.280 33.616 1.00 84.12 374 ASP A CA 1
ATOM 2998 C C . ASP A 1 374 ? -4.931 -6.189 32.540 1.00 84.12 374 ASP A C 1
ATOM 3000 O O . ASP A 1 374 ? -5.662 -5.208 32.626 1.00 84.12 374 ASP A O 1
ATOM 3004 N N . LYS A 1 375 ? -4.115 -6.387 31.499 1.00 84.38 375 LYS A N 1
ATOM 3005 C CA . LYS A 1 375 ? -4.020 -5.478 30.346 1.00 84.38 375 LYS A CA 1
ATOM 3006 C C . LYS A 1 375 ? -5.093 -5.721 29.289 1.00 84.38 375 LYS A C 1
ATOM 3008 O O . LYS A 1 375 ? -5.178 -4.968 28.331 1.00 84.38 375 LYS A O 1
ATOM 3013 N N . CYS A 1 376 ? -5.877 -6.788 29.432 1.00 88.06 376 CYS A N 1
ATOM 3014 C CA . CYS A 1 376 ? -6.934 -7.152 28.491 1.00 88.06 376 CYS A CA 1
ATOM 3015 C C . CYS A 1 376 ? -8.316 -6.674 28.958 1.00 88.06 376 CYS A C 1
ATOM 3017 O O . CYS A 1 376 ? -9.306 -6.984 28.301 1.00 88.06 376 CYS A O 1
ATOM 3019 N N . SER A 1 377 ? -8.400 -5.946 30.076 1.00 89.75 377 SER A N 1
ATOM 3020 C CA . SER A 1 377 ? -9.658 -5.416 30.616 1.00 89.75 377 SER A CA 1
ATOM 3021 C C . SER A 1 377 ? -10.412 -4.555 29.601 1.00 89.75 377 SER A C 1
ATOM 3023 O O . SER A 1 377 ? -11.639 -4.615 29.550 1.00 89.75 377 SER A O 1
ATOM 3025 N N . ASP A 1 378 ? -9.691 -3.859 28.719 1.00 88.81 378 ASP A N 1
ATOM 3026 C CA . ASP A 1 378 ? -10.248 -3.050 27.628 1.00 88.81 378 ASP A CA 1
ATOM 3027 C C . ASP A 1 378 ? -11.132 -3.852 26.660 1.00 88.81 378 ASP A C 1
ATOM 3029 O O . ASP A 1 378 ? -12.065 -3.294 26.087 1.00 88.81 378 ASP A O 1
ATOM 3033 N N . VAL A 1 379 ? -10.924 -5.172 26.527 1.00 90.44 379 VAL A N 1
ATOM 3034 C CA . VAL A 1 379 ? -11.801 -6.045 25.719 1.00 90.44 379 VAL A CA 1
ATOM 3035 C C . VAL A 1 379 ? -13.244 -6.008 26.227 1.00 90.44 379 VAL A C 1
ATOM 3037 O O . VAL A 1 379 ? -14.178 -6.078 25.432 1.00 90.44 379 VAL A O 1
ATOM 3040 N N . ILE A 1 380 ? -13.420 -5.919 27.548 1.00 93.12 380 ILE A N 1
ATOM 3041 C CA . ILE A 1 380 ? -14.731 -5.903 28.201 1.00 93.12 380 ILE A CA 1
ATOM 3042 C C . ILE A 1 380 ? -15.167 -4.468 28.499 1.00 93.12 380 ILE A C 1
ATOM 3044 O O . ILE A 1 380 ? -16.321 -4.127 28.247 1.00 93.12 380 ILE A O 1
ATOM 3048 N N . ASN A 1 381 ? -14.254 -3.617 28.978 1.00 90.62 381 ASN A N 1
ATOM 3049 C CA . ASN A 1 381 ? -14.560 -2.228 29.319 1.00 90.62 381 ASN A CA 1
ATOM 3050 C C . ASN A 1 381 ? -15.040 -1.428 28.099 1.00 90.62 381 ASN A C 1
ATOM 3052 O O . ASN A 1 381 ? -15.982 -0.657 28.221 1.00 90.62 381 ASN A O 1
ATOM 3056 N N . CYS A 1 382 ? -14.447 -1.655 26.924 1.00 88.38 382 CYS A N 1
ATOM 3057 C CA . CYS A 1 382 ? -14.782 -0.943 25.688 1.00 88.38 382 CYS A CA 1
ATOM 3058 C C . CYS A 1 382 ? -15.643 -1.794 24.736 1.00 88.38 382 CYS A C 1
ATOM 3060 O O . CYS A 1 382 ? -15.576 -1.642 23.516 1.00 88.38 382 CYS A O 1
ATOM 3062 N N . CYS A 1 383 ? -16.403 -2.753 25.275 1.00 89.50 383 CYS A N 1
ATOM 3063 C CA . CYS A 1 383 ? -17.144 -3.728 24.480 1.00 89.50 383 CYS A CA 1
ATOM 3064 C C . CYS A 1 383 ? -18.357 -3.106 23.771 1.00 89.50 383 CYS A C 1
ATOM 3066 O O . CYS A 1 383 ? -19.223 -2.504 24.406 1.00 89.50 383 CYS A O 1
ATOM 3068 N N . ASP A 1 384 ? -18.455 -3.310 22.460 1.00 88.44 384 ASP A N 1
ATOM 3069 C CA . ASP A 1 384 ? -19.522 -2.810 21.584 1.00 88.44 384 ASP A CA 1
ATOM 3070 C C . ASP A 1 384 ? -20.513 -3.901 21.141 1.00 88.44 384 ASP A C 1
ATOM 3072 O O . ASP A 1 384 ? -21.442 -3.643 20.376 1.00 88.44 384 ASP A O 1
ATOM 3076 N N . ASN A 1 385 ? -20.332 -5.135 21.616 1.00 90.62 385 ASN A N 1
ATOM 3077 C CA . ASN A 1 385 ? -21.097 -6.287 21.163 1.00 90.62 385 ASN A CA 1
ATOM 3078 C C . ASN A 1 385 ? -21.492 -7.197 22.330 1.00 90.62 385 ASN A C 1
ATOM 3080 O O . ASN A 1 385 ? -20.653 -7.870 22.928 1.00 90.62 385 ASN A O 1
ATOM 3084 N N . VAL A 1 386 ? -22.798 -7.297 22.592 1.00 93.00 386 VAL A N 1
ATOM 3085 C CA . VAL A 1 386 ? -23.363 -8.125 23.671 1.00 93.00 386 VAL A CA 1
ATOM 3086 C C . VAL A 1 386 ? -22.913 -9.588 23.577 1.00 93.00 386 VAL A C 1
ATOM 3088 O O . VAL A 1 386 ? -22.658 -10.220 24.599 1.00 93.00 386 VAL A O 1
ATOM 3091 N N . ALA A 1 387 ? -22.703 -10.119 22.366 1.00 92.12 387 ALA A N 1
ATOM 3092 C CA . ALA A 1 387 ? -22.234 -11.491 22.191 1.00 92.12 387 ALA A CA 1
ATOM 3093 C C . ALA A 1 387 ? -20.848 -11.726 22.816 1.00 92.12 387 ALA A C 1
ATOM 3095 O O . ALA A 1 387 ? -20.573 -12.830 23.281 1.00 92.12 387 ALA A O 1
ATOM 3096 N N . ILE A 1 388 ? -19.972 -10.715 22.845 1.00 92.62 388 ILE A N 1
ATOM 3097 C CA . ILE A 1 388 ? -18.668 -10.806 23.519 1.00 92.62 388 ILE A CA 1
ATOM 3098 C C . ILE A 1 388 ? -18.877 -10.957 25.028 1.00 92.62 388 ILE A C 1
ATOM 3100 O O . ILE A 1 388 ? -18.228 -11.808 25.636 1.00 92.62 388 ILE A O 1
ATOM 3104 N N . LEU A 1 389 ? -19.804 -10.191 25.615 1.00 93.56 389 LEU A N 1
ATOM 3105 C CA . LEU A 1 389 ? -20.126 -10.254 27.045 1.00 93.56 389 LEU A CA 1
ATOM 3106 C C . LEU A 1 389 ? -20.738 -11.607 27.424 1.00 93.56 389 LEU A C 1
ATOM 3108 O O . LEU A 1 389 ? -20.238 -12.258 28.340 1.00 93.56 389 LEU A O 1
ATOM 3112 N N . ASP A 1 390 ? -21.712 -12.096 26.651 1.00 92.94 390 ASP A N 1
ATOM 3113 C CA . ASP A 1 390 ? -22.311 -13.426 26.841 1.00 92.94 390 ASP A CA 1
ATOM 3114 C C . ASP A 1 390 ? -21.248 -14.537 26.817 1.00 92.94 390 ASP A C 1
ATOM 3116 O O . ASP A 1 390 ? -21.264 -15.487 27.604 1.00 92.94 390 ASP A O 1
ATOM 3120 N N . ARG A 1 391 ? -20.291 -14.435 25.889 1.00 93.88 391 ARG A N 1
ATOM 3121 C CA . ARG A 1 391 ? -19.209 -15.415 25.719 1.00 93.88 391 ARG A CA 1
ATOM 3122 C C . ARG A 1 391 ? -18.167 -15.320 26.826 1.00 93.88 391 ARG A C 1
ATOM 3124 O O . ARG A 1 391 ? -17.692 -16.354 27.296 1.00 93.88 391 ARG A O 1
ATOM 3131 N N . TRP A 1 392 ? -17.827 -14.109 27.254 1.00 93.06 392 TRP A N 1
ATOM 3132 C CA . TRP A 1 392 ? -16.961 -13.861 28.404 1.00 93.06 392 TRP A CA 1
ATOM 3133 C C . TRP A 1 392 ? -17.576 -14.413 29.695 1.00 93.06 392 TRP A C 1
ATOM 3135 O O . TRP A 1 392 ? -16.891 -15.108 30.452 1.00 93.06 392 TRP A O 1
ATOM 3145 N N . GLU A 1 393 ? -18.876 -14.211 29.910 1.00 92.19 393 GLU A N 1
ATOM 3146 C CA . GLU A 1 393 ? -19.603 -14.776 31.046 1.00 92.19 393 GLU A CA 1
ATOM 3147 C C . GLU A 1 393 ? -19.678 -16.307 30.976 1.00 92.19 393 GLU A C 1
ATOM 3149 O O . GLU A 1 393 ? -19.397 -16.984 31.967 1.00 92.19 393 GLU A O 1
ATOM 3154 N N . ALA A 1 394 ? -19.946 -16.879 29.798 1.00 91.38 394 ALA A N 1
ATOM 3155 C CA . ALA A 1 394 ? -19.950 -18.329 29.595 1.00 91.38 394 ALA A CA 1
ATOM 3156 C C . ALA A 1 394 ? -18.585 -18.990 29.877 1.00 91.38 394 ALA A C 1
ATOM 3158 O O . ALA A 1 394 ? -18.533 -20.174 30.220 1.00 91.38 394 ALA A O 1
ATOM 3159 N N . LEU A 1 395 ? -17.488 -18.238 29.746 1.00 90.06 395 LEU A N 1
ATOM 3160 C CA . LEU A 1 395 ? -16.130 -18.657 30.108 1.00 90.06 395 LEU A CA 1
ATOM 3161 C C . LEU A 1 395 ? -15.766 -18.347 31.572 1.00 90.06 395 LEU A C 1
ATOM 3163 O O . LEU A 1 395 ? -14.620 -18.540 31.975 1.00 90.06 395 LEU A O 1
ATOM 3167 N N . GLY A 1 396 ? -16.727 -17.899 32.382 1.00 90.31 396 GLY A N 1
ATOM 3168 C CA . GLY A 1 396 ? -16.543 -17.642 33.808 1.00 90.31 396 GLY A CA 1
ATOM 3169 C C . GLY A 1 396 ? -15.839 -16.324 34.116 1.00 90.31 396 GLY A C 1
ATOM 3170 O O . GLY A 1 396 ? -15.119 -16.258 35.109 1.00 90.31 396 GLY A O 1
ATOM 3171 N N . ARG A 1 397 ? -16.026 -15.298 33.271 1.00 89.19 397 ARG A N 1
ATOM 3172 C CA . ARG A 1 397 ? -15.484 -13.940 33.455 1.00 89.19 397 ARG A CA 1
ATOM 3173 C C . ARG A 1 397 ? -13.964 -13.924 33.658 1.00 89.19 397 ARG A C 1
ATOM 3175 O O . ARG A 1 397 ? -13.432 -13.299 34.570 1.00 89.19 397 ARG A O 1
ATOM 3182 N N . PHE A 1 398 ? -13.259 -14.665 32.805 1.00 88.00 398 PHE A N 1
ATOM 3183 C CA . PHE A 1 398 ? -11.815 -14.894 32.926 1.00 88.00 398 PHE A CA 1
ATOM 3184 C C . PHE A 1 398 ? -10.963 -13.623 32.757 1.00 88.00 398 PHE A C 1
ATOM 3186 O O . PHE A 1 398 ? -9.859 -13.561 33.294 1.00 88.00 398 PHE A O 1
ATOM 3193 N N . ILE A 1 399 ? -11.458 -12.626 32.012 1.00 88.38 399 ILE A N 1
ATOM 3194 C CA . ILE A 1 399 ? -10.823 -11.307 31.877 1.00 88.38 399 ILE A CA 1
ATOM 3195 C C . ILE A 1 399 ? -11.296 -10.415 33.035 1.00 88.38 399 ILE A C 1
ATOM 3197 O O . ILE A 1 399 ? -12.512 -10.272 33.193 1.00 88.38 399 ILE A O 1
ATOM 3201 N N . PRO A 1 400 ? -10.384 -9.810 33.821 1.00 90.00 400 PRO A N 1
ATOM 3202 C CA . PRO A 1 400 ? -10.726 -8.799 34.816 1.00 90.00 400 PRO A CA 1
ATOM 3203 C C . PRO A 1 400 ? -11.449 -7.606 34.188 1.00 90.00 400 PRO A C 1
ATOM 3205 O O . PRO A 1 400 ? -11.076 -7.152 33.109 1.00 90.00 400 PRO A O 1
ATOM 3208 N N . VAL A 1 401 ? -12.437 -7.064 34.892 1.00 89.31 401 VAL A N 1
ATOM 3209 C CA . VAL A 1 401 ? -13.238 -5.928 34.427 1.00 89.31 401 VAL A CA 1
ATOM 3210 C C . VAL A 1 401 ? -13.254 -4.827 35.480 1.00 89.31 401 VAL A C 1
ATOM 3212 O O . VAL A 1 401 ? -13.261 -5.106 36.681 1.00 89.31 401 VAL A O 1
ATOM 3215 N N . ASP A 1 402 ? -13.259 -3.578 35.024 1.00 89.94 402 ASP A N 1
ATOM 3216 C CA . ASP A 1 402 ? -13.688 -2.447 35.840 1.00 89.94 402 ASP A CA 1
ATOM 3217 C C . ASP A 1 402 ? -15.129 -2.125 35.446 1.00 89.94 402 ASP A C 1
ATOM 3219 O O . ASP A 1 402 ? -15.382 -1.435 34.461 1.00 89.94 402 ASP A O 1
ATOM 3223 N N . GLU A 1 403 ? -16.079 -2.661 36.211 1.00 87.75 403 GLU A N 1
ATOM 3224 C CA . GLU A 1 403 ? -17.517 -2.532 35.948 1.00 87.75 403 GLU A CA 1
ATOM 3225 C C . GLU A 1 403 ? -17.946 -1.063 35.833 1.00 87.75 403 GLU A C 1
ATOM 3227 O O . GLU A 1 403 ? -18.776 -0.717 34.995 1.00 87.75 403 GLU A O 1
ATOM 3232 N N . THR A 1 404 ? -17.347 -0.174 36.634 1.00 88.69 404 THR A N 1
ATOM 3233 C CA . THR A 1 404 ? -17.668 1.257 36.590 1.00 88.69 404 THR A CA 1
ATOM 3234 C C . THR A 1 404 ? -17.231 1.860 35.263 1.00 88.69 404 THR A C 1
ATOM 3236 O O . THR A 1 404 ? -18.020 2.545 34.612 1.00 88.69 404 THR A O 1
ATOM 3239 N N . SER A 1 405 ? -15.998 1.576 34.840 1.00 89.31 405 SER A N 1
ATOM 3240 C CA . SER A 1 405 ? -15.479 2.045 33.554 1.00 89.31 405 SER A CA 1
ATOM 3241 C C . SER A 1 405 ? -16.254 1.451 32.375 1.00 89.31 405 SER A C 1
ATOM 3243 O O . SER A 1 405 ? -16.625 2.198 31.475 1.00 89.31 405 SER A O 1
ATOM 3245 N N . ALA A 1 406 ? -16.591 0.158 32.418 1.00 91.75 406 ALA A N 1
ATOM 3246 C CA . ALA A 1 406 ? -17.355 -0.521 31.370 1.00 91.75 406 ALA A CA 1
ATOM 3247 C C . ALA A 1 406 ? -18.758 0.078 31.169 1.00 91.75 406 ALA A C 1
ATOM 3249 O O . ALA A 1 406 ? -19.192 0.331 30.044 1.00 91.75 406 ALA A O 1
ATOM 3250 N N . ILE A 1 407 ? -19.470 0.344 32.269 1.00 92.38 407 ILE A N 1
ATOM 3251 C CA . ILE A 1 407 ? -20.810 0.940 32.222 1.00 92.38 407 ILE A CA 1
ATOM 3252 C C . ILE A 1 407 ? -20.738 2.398 31.736 1.00 92.38 407 ILE A C 1
ATOM 3254 O O . ILE A 1 407 ? -21.591 2.831 30.959 1.00 92.38 407 ILE A O 1
ATOM 3258 N N . ILE A 1 408 ? -19.728 3.166 32.165 1.00 91.25 408 ILE A N 1
ATOM 3259 C CA . ILE A 1 408 ? -19.548 4.560 31.728 1.00 91.25 408 ILE A CA 1
ATOM 3260 C C . ILE A 1 408 ? -19.197 4.639 30.240 1.00 91.25 408 ILE A C 1
ATOM 3262 O O . ILE A 1 408 ? -19.764 5.481 29.545 1.00 91.25 408 ILE A O 1
ATOM 3266 N N . ASP A 1 409 ? -18.313 3.776 29.747 1.00 92.06 409 ASP A N 1
ATOM 3267 C CA . ASP A 1 409 ? -17.929 3.736 28.334 1.00 92.06 409 ASP A CA 1
ATOM 3268 C C . ASP A 1 409 ? -19.125 3.372 27.435 1.00 92.06 409 ASP A C 1
ATOM 3270 O O . ASP A 1 409 ? -19.440 4.095 26.486 1.00 92.06 409 ASP A O 1
ATOM 3274 N N . ALA A 1 410 ? -19.890 2.334 27.799 1.00 93.06 410 ALA A N 1
ATOM 3275 C CA . ALA A 1 410 ? -21.131 1.975 27.103 1.00 93.06 410 ALA A CA 1
ATOM 3276 C C . ALA A 1 410 ? -22.146 3.133 27.091 1.00 93.06 410 ALA A C 1
ATOM 3278 O O . ALA A 1 410 ? -22.809 3.401 26.082 1.00 93.06 410 ALA A O 1
ATOM 3279 N N . ALA A 1 411 ? -22.242 3.868 28.203 1.00 92.12 411 ALA A N 1
ATOM 3280 C CA . ALA A 1 411 ? -23.087 5.047 28.299 1.00 92.12 411 ALA A CA 1
ATOM 3281 C C . ALA A 1 411 ? -22.630 6.182 27.373 1.00 92.12 411 ALA A C 1
ATOM 3283 O O . ALA A 1 411 ? -23.480 6.798 26.727 1.00 92.12 411 ALA A O 1
ATOM 3284 N N . GLN A 1 412 ? -21.321 6.429 27.273 1.00 90.94 412 GLN A N 1
ATOM 3285 C CA . GLN A 1 412 ? -20.738 7.438 26.385 1.00 90.94 412 GLN A CA 1
ATOM 3286 C C . GLN A 1 412 ? -20.928 7.089 24.904 1.00 90.94 412 GLN A C 1
ATOM 3288 O O . GLN A 1 412 ? -21.250 7.969 24.110 1.00 90.94 412 GLN A O 1
ATOM 3293 N N . ARG A 1 413 ? -20.817 5.810 24.530 1.00 89.88 413 ARG A N 1
ATOM 3294 C CA . ARG A 1 413 ? -21.040 5.343 23.149 1.00 89.88 413 ARG A CA 1
ATOM 3295 C C . ARG A 1 413 ? -22.513 5.262 22.741 1.00 89.88 413 ARG A C 1
ATOM 3297 O O . ARG A 1 413 ? -22.806 5.018 21.575 1.00 89.88 413 ARG A O 1
ATOM 3304 N N . ASN A 1 414 ? -23.435 5.564 23.662 1.00 90.94 414 ASN A N 1
ATOM 3305 C CA . ASN A 1 414 ? -24.884 5.526 23.452 1.00 90.94 414 ASN A CA 1
ATOM 3306 C C . ASN A 1 414 ? -25.452 4.102 23.233 1.00 90.94 414 ASN A C 1
ATOM 3308 O O . ASN A 1 414 ? -26.514 3.941 22.623 1.00 90.94 414 ASN A O 1
ATOM 3312 N N . ASP A 1 415 ? -24.774 3.079 23.771 1.00 93.00 415 ASP A N 1
ATOM 3313 C CA . ASP A 1 415 ? -25.079 1.660 23.554 1.00 93.00 415 ASP A CA 1
ATOM 3314 C C . ASP A 1 415 ? -25.989 1.083 24.642 1.00 93.00 415 ASP A C 1
ATOM 3316 O O . ASP A 1 415 ? -25.573 0.399 25.582 1.00 93.00 415 ASP A O 1
ATOM 3320 N N . THR A 1 416 ? -27.290 1.329 24.491 1.00 94.44 416 THR A N 1
ATOM 3321 C CA . THR A 1 416 ? -28.296 0.862 25.461 1.00 94.44 416 THR A CA 1
ATOM 3322 C C . THR A 1 416 ? -28.408 -0.663 25.573 1.00 94.44 416 THR A C 1
ATOM 3324 O O . THR A 1 416 ? -28.861 -1.150 26.604 1.00 94.44 416 THR A O 1
ATOM 3327 N N . GLU A 1 417 ? -27.981 -1.426 24.560 1.00 94.94 417 GLU A N 1
ATOM 3328 C CA . GLU A 1 417 ? -27.983 -2.897 24.604 1.00 94.94 417 GLU A CA 1
ATOM 3329 C C . GLU A 1 417 ? -26.937 -3.441 25.587 1.00 94.94 417 GLU A C 1
ATOM 3331 O O . GLU A 1 417 ? -27.240 -4.336 26.373 1.00 94.94 417 GLU A O 1
ATOM 3336 N N . ILE A 1 418 ? -25.738 -2.850 25.607 1.00 94.62 418 ILE A N 1
ATOM 3337 C CA . ILE A 1 418 ? -24.674 -3.206 26.554 1.00 94.62 418 ILE A CA 1
ATOM 3338 C C . ILE A 1 418 ? -25.070 -2.799 27.975 1.00 94.62 418 ILE A C 1
ATOM 3340 O O . ILE A 1 418 ? -24.913 -3.579 28.912 1.00 94.62 418 ILE A O 1
ATOM 3344 N N . LEU A 1 419 ? -25.652 -1.607 28.144 1.00 93.25 419 LEU A N 1
ATOM 3345 C CA . LEU A 1 419 ? -26.187 -1.171 29.439 1.00 93.25 419 LEU A CA 1
ATOM 3346 C C . LEU A 1 419 ? -27.288 -2.106 29.950 1.00 93.25 419 LEU A C 1
ATOM 3348 O O . LEU A 1 419 ? -27.322 -2.428 31.138 1.00 93.25 419 LEU A O 1
ATOM 3352 N N . GLN A 1 420 ? -28.167 -2.567 29.056 1.00 94.75 420 GLN A N 1
ATOM 3353 C CA . GLN A 1 420 ? -29.192 -3.544 29.404 1.00 94.75 420 GLN A CA 1
ATOM 3354 C C . GLN A 1 420 ? -28.576 -4.882 29.817 1.00 94.75 420 GLN A C 1
ATOM 3356 O O . GLN A 1 420 ? -29.016 -5.457 30.807 1.00 94.75 420 GLN A O 1
ATOM 3361 N N . TRP A 1 421 ? -27.530 -5.340 29.127 1.00 95.50 421 TRP A N 1
ATOM 3362 C CA . TRP A 1 421 ? -26.816 -6.555 29.512 1.00 95.50 421 TRP A CA 1
ATOM 3363 C C . TRP A 1 421 ? -26.258 -6.460 30.939 1.00 95.50 421 TRP A C 1
ATOM 3365 O O . TRP A 1 421 ? -26.500 -7.359 31.745 1.00 95.50 421 TRP A O 1
ATOM 3375 N N . TRP A 1 422 ? -25.598 -5.347 31.284 1.00 93.25 422 TRP A N 1
ATOM 3376 C CA . TRP A 1 422 ? -25.101 -5.100 32.644 1.00 93.25 422 TRP A CA 1
ATOM 3377 C C . TRP A 1 422 ? -26.229 -5.034 33.677 1.00 93.25 422 TRP A C 1
ATOM 3379 O O . TRP A 1 422 ? -26.094 -5.580 34.769 1.00 93.25 422 TRP A O 1
ATOM 3389 N N . ALA A 1 423 ? -27.361 -4.416 33.336 1.00 92.44 423 ALA A N 1
ATOM 3390 C CA . ALA A 1 423 ? -28.533 -4.378 34.208 1.00 92.44 423 ALA A CA 1
ATOM 3391 C C . ALA A 1 423 ? -29.116 -5.773 34.494 1.00 92.44 423 ALA A C 1
ATOM 3393 O O . ALA A 1 423 ? -29.593 -6.017 35.603 1.00 92.44 423 ALA A O 1
ATOM 3394 N N . ASP A 1 424 ? -29.077 -6.670 33.508 1.00 93.19 424 ASP A N 1
ATOM 3395 C CA . ASP A 1 424 ? -29.633 -8.019 33.613 1.00 93.19 424 ASP A CA 1
ATOM 3396 C C . ASP A 1 424 ? -28.701 -8.988 34.371 1.00 93.19 424 ASP A C 1
ATOM 3398 O O . ASP A 1 424 ? -29.195 -9.898 35.042 1.00 93.19 424 ASP A O 1
ATOM 3402 N N . HIS A 1 425 ? -27.377 -8.788 34.300 1.00 90.06 425 HIS A N 1
ATOM 3403 C CA . HIS A 1 425 ? -26.378 -9.728 34.836 1.00 90.06 425 HIS A CA 1
ATOM 3404 C C . HIS A 1 425 ? -25.644 -9.231 36.095 1.00 90.06 425 HIS A C 1
ATOM 3406 O O . HIS A 1 425 ? -25.293 -10.056 36.936 1.00 90.06 425 HIS A O 1
ATOM 3412 N N . ASP A 1 426 ? -25.465 -7.917 36.284 1.00 87.00 426 ASP A N 1
ATOM 3413 C CA . ASP A 1 426 ? -24.773 -7.309 37.439 1.00 87.00 426 ASP A CA 1
ATOM 3414 C C . ASP A 1 426 ? -25.542 -6.101 37.997 1.00 87.00 426 ASP A C 1
ATOM 3416 O O . ASP A 1 426 ? -25.048 -4.978 38.139 1.00 87.00 426 ASP A O 1
ATOM 3420 N N . GLN A 1 427 ? -26.793 -6.367 38.362 1.00 88.81 427 GLN A N 1
ATOM 3421 C CA . GLN A 1 427 ? -27.738 -5.378 38.869 1.00 88.81 427 GLN A CA 1
ATOM 3422 C C . GLN A 1 427 ? -27.197 -4.564 40.065 1.00 88.81 427 GLN A C 1
ATOM 3424 O O . GLN A 1 427 ? -27.372 -3.346 40.117 1.00 88.81 427 GLN A O 1
ATOM 3429 N N . ASP A 1 428 ? -26.517 -5.219 41.012 1.00 87.88 428 ASP A N 1
ATOM 3430 C CA . ASP A 1 428 ? -25.983 -4.569 42.217 1.00 87.88 428 ASP A CA 1
ATOM 3431 C C . ASP A 1 428 ? -24.868 -3.561 41.886 1.00 87.88 428 ASP A C 1
ATOM 3433 O O . ASP A 1 428 ? -24.789 -2.498 42.506 1.00 87.88 428 ASP A O 1
ATOM 3437 N N . ALA A 1 429 ? -24.010 -3.867 40.907 1.00 86.12 429 ALA A N 1
ATOM 3438 C CA . ALA A 1 429 ? -22.928 -2.980 40.484 1.00 86.12 429 ALA A CA 1
ATOM 3439 C C . ALA A 1 429 ? -23.486 -1.696 39.861 1.00 86.12 429 ALA A C 1
ATOM 3441 O O . ALA A 1 429 ? -23.099 -0.588 40.246 1.00 86.12 429 ALA A O 1
ATOM 3442 N N . LEU A 1 430 ? -24.465 -1.843 38.964 1.00 88.38 430 LEU A N 1
ATOM 3443 C CA . LEU A 1 430 ? -25.129 -0.720 38.313 1.00 88.38 430 LEU A CA 1
ATOM 3444 C C . LEU A 1 430 ? -25.898 0.157 39.313 1.00 88.38 430 LEU A C 1
ATOM 3446 O O . LEU A 1 430 ? -25.837 1.384 39.241 1.00 88.38 430 LEU A O 1
ATOM 3450 N N . ASP A 1 431 ? -26.588 -0.448 40.280 1.00 90.81 431 ASP A N 1
ATOM 3451 C CA . ASP A 1 431 ? -27.301 0.305 41.312 1.00 90.81 431 ASP A CA 1
ATOM 3452 C C . ASP A 1 431 ? -26.340 1.094 42.201 1.00 90.81 431 ASP A C 1
ATOM 3454 O O . ASP A 1 431 ? -26.565 2.278 42.457 1.00 90.81 431 ASP A O 1
ATOM 3458 N N . ASN A 1 432 ? -25.242 0.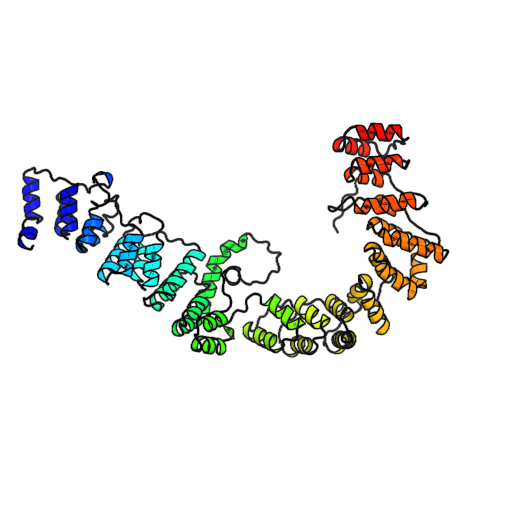467 42.632 1.00 88.38 432 ASN A N 1
ATOM 3459 C CA . ASN A 1 432 ? -24.204 1.133 43.416 1.00 88.38 432 ASN A CA 1
ATOM 3460 C C . ASN A 1 432 ? -23.566 2.296 42.645 1.00 88.38 432 ASN A C 1
ATOM 3462 O O . ASN A 1 432 ? -23.261 3.327 43.245 1.00 88.38 432 ASN A O 1
ATOM 3466 N N . LEU A 1 433 ? -23.401 2.156 41.325 1.00 89.19 433 LEU A N 1
ATOM 3467 C CA . LEU A 1 433 ? -22.901 3.227 40.469 1.00 89.19 433 LEU A CA 1
ATOM 3468 C C . LEU A 1 433 ? -23.890 4.390 40.344 1.00 89.19 433 LEU A C 1
ATOM 3470 O O . LEU A 1 433 ? -23.449 5.514 40.153 1.00 89.19 433 LEU A O 1
ATOM 3474 N N . LEU A 1 434 ? -25.198 4.150 40.434 1.00 89.50 434 LEU A N 1
ATOM 3475 C CA . LEU A 1 434 ? -26.229 5.182 40.276 1.00 89.50 434 LEU A CA 1
ATOM 3476 C C . LEU A 1 434 ? -26.572 5.904 41.587 1.00 89.50 434 LEU A C 1
ATOM 3478 O O . LEU A 1 434 ? -26.916 7.087 41.572 1.00 89.50 434 LEU A O 1
ATOM 3482 N N . VAL A 1 435 ? -26.496 5.220 42.730 1.00 90.38 435 VAL A N 1
ATOM 3483 C CA . VAL A 1 435 ? -26.910 5.781 44.024 1.00 90.38 435 VAL A CA 1
ATOM 3484 C C . VAL A 1 435 ? -25.990 6.931 44.445 1.00 90.38 435 VAL A C 1
ATOM 3486 O O . VAL A 1 435 ? -24.841 6.737 44.835 1.00 90.38 435 VAL A O 1
ATOM 3489 N N . GLY A 1 436 ? -26.524 8.156 44.407 1.00 83.62 436 GLY A N 1
ATOM 3490 C CA . GLY A 1 436 ? -25.827 9.366 44.857 1.00 83.62 436 GLY A CA 1
ATOM 3491 C C . GLY A 1 436 ? -24.644 9.790 43.980 1.00 83.62 436 GLY A C 1
ATOM 3492 O O . GLY A 1 436 ? -23.907 10.701 44.361 1.00 83.62 436 GLY A O 1
ATOM 3493 N N . ASN A 1 437 ? -24.455 9.160 42.819 1.00 88.56 437 ASN A N 1
ATOM 3494 C CA . ASN A 1 437 ? -23.378 9.464 41.887 1.00 88.56 437 ASN A CA 1
ATOM 3495 C C . ASN A 1 437 ? -23.939 10.154 40.636 1.00 88.56 437 ASN A C 1
ATOM 3497 O O . ASN A 1 437 ? -25.004 9.817 40.131 1.00 88.56 437 ASN A O 1
ATOM 3501 N N . THR A 1 438 ? -23.205 11.144 40.141 1.00 90.81 438 THR A N 1
ATOM 3502 C CA . THR A 1 438 ? -23.583 11.962 38.978 1.00 90.81 438 THR A CA 1
ATOM 3503 C C . THR A 1 438 ? -22.840 11.555 37.707 1.00 90.81 438 THR A C 1
ATOM 3505 O O . THR A 1 438 ? -23.247 11.931 36.612 1.00 90.81 438 THR A O 1
ATOM 3508 N N . GLN A 1 439 ? -21.777 10.753 37.835 1.00 90.31 439 GLN A N 1
ATOM 3509 C CA . GLN A 1 439 ? -20.806 10.492 36.776 1.00 90.31 439 GLN A CA 1
ATOM 3510 C C . GLN A 1 439 ? -21.430 9.870 35.526 1.00 90.31 439 GLN A C 1
ATOM 3512 O O . GLN A 1 439 ? -21.141 10.329 34.428 1.00 90.31 439 GLN A O 1
ATOM 3517 N N . LEU A 1 440 ? -22.301 8.867 35.669 1.00 91.19 440 LEU A N 1
ATOM 3518 C CA . LEU A 1 440 ? -22.893 8.184 34.516 1.00 91.19 440 LEU A CA 1
ATOM 3519 C C . LEU A 1 440 ? -23.771 9.128 33.679 1.00 91.19 440 LEU A C 1
ATOM 3521 O O . LEU A 1 440 ? -23.644 9.182 32.457 1.00 91.19 440 LEU A O 1
ATOM 3525 N N . MET A 1 441 ? -24.628 9.901 34.351 1.00 91.25 441 MET A N 1
ATOM 3526 C CA . MET A 1 441 ? -25.538 10.851 33.710 1.00 91.25 441 MET A CA 1
ATOM 3527 C C . MET A 1 441 ? -24.777 12.023 33.084 1.00 91.25 441 MET A C 1
ATOM 3529 O O . MET A 1 441 ? -25.066 12.424 31.956 1.00 91.25 441 MET A O 1
ATOM 3533 N N . ASP A 1 442 ? -23.775 12.544 33.797 1.00 90.69 442 ASP A N 1
ATOM 3534 C CA . ASP A 1 442 ? -22.918 13.618 33.306 1.00 90.69 442 ASP A CA 1
ATOM 3535 C C . ASP A 1 442 ? -22.134 13.160 32.064 1.00 90.69 442 ASP A C 1
ATOM 3537 O O . ASP A 1 442 ? -22.149 13.854 31.049 1.00 90.69 442 ASP A O 1
ATOM 3541 N N . SER A 1 443 ? -21.513 11.975 32.102 1.00 89.25 443 SER A N 1
ATOM 3542 C CA . SER A 1 443 ? -20.749 11.406 30.983 1.00 89.25 443 SER A CA 1
ATOM 3543 C C . SER A 1 443 ? -21.613 11.118 29.755 1.00 89.25 443 SER A C 1
ATOM 3545 O O . SER A 1 443 ? -21.230 11.497 28.650 1.00 89.25 443 SER A O 1
ATOM 3547 N N . ALA A 1 444 ? -22.787 10.499 29.928 1.00 90.75 444 ALA A N 1
ATOM 3548 C CA . ALA A 1 444 ? -23.720 10.249 28.827 1.00 90.75 444 ALA A CA 1
ATOM 3549 C C . ALA A 1 444 ? -24.181 11.559 28.172 1.00 90.75 444 ALA A C 1
ATOM 3551 O O . ALA A 1 444 ? -24.269 11.663 26.949 1.00 90.75 444 ALA A O 1
ATOM 3552 N N . SER A 1 445 ? -24.439 12.585 28.987 1.00 88.12 445 SER A N 1
ATOM 3553 C CA . SER A 1 445 ? -24.831 13.898 28.486 1.00 88.12 445 SER A CA 1
ATOM 3554 C C . SER A 1 445 ? -23.700 14.533 27.675 1.00 88.12 445 SER A C 1
ATOM 3556 O O . SER A 1 445 ? -23.920 14.911 26.526 1.00 88.12 445 SER A O 1
ATOM 3558 N N . LEU A 1 446 ? -22.476 14.567 28.216 1.00 84.50 446 LEU A N 1
ATOM 3559 C CA . LEU A 1 446 ? -21.293 15.119 27.543 1.00 84.50 446 LEU A CA 1
ATOM 3560 C C . LEU A 1 446 ? -20.971 14.429 26.211 1.00 84.50 446 LEU A C 1
ATOM 3562 O O . LEU A 1 446 ? -20.549 15.101 25.276 1.00 84.50 446 LEU A O 1
ATOM 3566 N N . ALA A 1 447 ? -21.215 13.122 26.105 1.00 84.75 447 ALA A N 1
ATOM 3567 C CA . ALA A 1 447 ? -21.026 12.355 24.873 1.00 84.75 447 ALA A CA 1
ATOM 3568 C C . ALA A 1 447 ? -22.200 12.470 23.876 1.00 84.75 447 ALA A C 1
ATOM 3570 O O . ALA A 1 447 ? -22.226 11.792 22.853 1.00 84.75 447 ALA A O 1
ATOM 3571 N N . ALA A 1 448 ? -23.191 13.317 24.168 1.00 85.19 448 ALA A N 1
ATOM 3572 C CA . ALA A 1 448 ? -24.417 13.477 23.391 1.00 85.19 448 ALA A CA 1
ATOM 3573 C C . ALA A 1 448 ? -25.267 12.184 23.250 1.00 85.19 448 ALA A C 1
ATOM 3575 O O . ALA A 1 448 ? -26.039 12.025 22.297 1.00 85.19 448 ALA A O 1
ATOM 3576 N N . ALA A 1 449 ? -25.182 11.274 24.225 1.00 88.69 449 ALA A N 1
ATOM 3577 C CA . ALA A 1 449 ? -25.813 9.955 24.219 1.00 88.69 449 ALA A CA 1
ATOM 3578 C C . ALA A 1 449 ? -27.295 9.990 24.658 1.00 88.69 449 ALA A C 1
ATOM 3580 O O . ALA A 1 449 ? -27.675 9.544 25.742 1.00 88.69 449 ALA A O 1
ATOM 3581 N N . SER A 1 450 ? -28.167 10.544 23.808 1.00 88.75 450 SER A N 1
ATOM 3582 C CA . SER A 1 450 ? -29.594 10.746 24.133 1.00 88.75 450 SER A CA 1
ATOM 3583 C C . SER A 1 450 ? -30.393 9.466 24.438 1.00 88.75 450 SER A C 1
ATOM 3585 O O . SER A 1 450 ? -31.304 9.509 25.268 1.00 88.75 450 SER A O 1
ATOM 3587 N N . LEU A 1 451 ? -30.063 8.325 23.816 1.00 91.06 451 LEU A N 1
ATOM 3588 C CA . LEU A 1 451 ? -30.738 7.049 24.099 1.00 91.06 451 LEU A CA 1
ATOM 3589 C C . LEU A 1 451 ? -30.349 6.539 25.484 1.00 91.06 451 LEU A C 1
ATOM 3591 O O . LEU A 1 451 ? -31.217 6.098 26.238 1.00 91.06 451 LEU A O 1
ATOM 3595 N N . THR A 1 452 ? -29.072 6.669 25.840 1.00 93.38 452 THR A N 1
ATOM 3596 C CA . THR A 1 452 ? -28.570 6.355 27.177 1.00 93.38 452 THR A CA 1
ATOM 3597 C C . THR A 1 452 ? -29.237 7.211 28.249 1.00 93.38 452 THR A C 1
ATOM 3599 O O . THR A 1 452 ? -29.672 6.665 29.257 1.00 93.38 452 THR A O 1
ATOM 3602 N N . LEU A 1 453 ? -29.385 8.528 28.049 1.00 93.00 453 LEU A N 1
ATOM 3603 C CA . LEU A 1 453 ? -30.062 9.399 29.027 1.00 93.00 453 LEU A CA 1
ATOM 3604 C C . LEU A 1 453 ? -31.494 8.928 29.311 1.00 93.00 453 LEU A C 1
ATOM 3606 O O . LEU A 1 453 ? -31.919 8.822 30.466 1.00 93.00 453 LEU A O 1
ATOM 3610 N N . GLU A 1 454 ? -32.232 8.591 28.252 1.00 94.06 454 GLU A N 1
ATOM 3611 C CA . GLU A 1 454 ? -33.582 8.049 28.378 1.00 94.06 454 GLU A CA 1
ATOM 3612 C C . GLU A 1 454 ? -33.591 6.684 29.073 1.00 94.06 454 GLU A C 1
ATOM 3614 O O . GLU A 1 454 ? -34.464 6.414 29.903 1.00 94.06 454 GLU A O 1
ATOM 3619 N N . TRP A 1 455 ? -32.623 5.827 28.748 1.00 96.00 455 TRP A N 1
ATOM 3620 C CA . TRP A 1 455 ? -32.467 4.512 29.356 1.00 96.00 455 TRP A CA 1
ATOM 3621 C C . TRP A 1 455 ? -32.181 4.621 30.860 1.00 96.00 455 TRP A C 1
ATOM 3623 O O . TRP A 1 455 ? -32.921 4.033 31.649 1.00 96.00 455 TRP A O 1
ATOM 3633 N N . ILE A 1 456 ? -31.217 5.454 31.274 1.00 94.31 456 ILE A N 1
ATOM 3634 C CA . ILE A 1 456 ? -30.877 5.696 32.687 1.00 94.31 456 ILE A CA 1
ATOM 3635 C C . ILE A 1 456 ? -32.109 6.212 33.434 1.00 94.31 456 ILE A C 1
ATOM 3637 O O . ILE A 1 456 ? -32.452 5.699 34.499 1.00 94.31 456 ILE A O 1
ATOM 3641 N N . ARG A 1 457 ? -32.834 7.186 32.861 1.00 93.81 457 ARG A N 1
ATOM 3642 C CA . ARG A 1 457 ? -34.066 7.720 33.461 1.00 93.81 457 ARG A CA 1
ATOM 3643 C C . ARG A 1 457 ? -35.103 6.621 33.697 1.00 93.81 457 ARG A C 1
ATOM 3645 O O . ARG A 1 457 ? -35.688 6.546 34.778 1.00 93.81 457 ARG A O 1
ATOM 3652 N N . LYS A 1 458 ? -35.352 5.773 32.695 1.00 94.38 458 LYS A N 1
ATOM 3653 C CA . LYS A 1 458 ? -36.297 4.651 32.807 1.00 94.38 458 LYS A CA 1
ATOM 3654 C C . LYS A 1 458 ? -35.842 3.630 33.843 1.00 94.38 458 LYS A C 1
ATOM 3656 O O . LYS A 1 458 ? -36.671 3.188 34.637 1.00 94.38 458 LYS A O 1
ATOM 3661 N N . TYR A 1 459 ? -34.555 3.296 33.858 1.00 93.88 459 TYR A N 1
ATOM 3662 C CA . TYR A 1 459 ? -33.976 2.349 34.801 1.00 93.88 459 TYR A CA 1
ATOM 3663 C C . TYR A 1 459 ? -34.093 2.855 36.246 1.00 93.88 459 TYR A C 1
ATOM 3665 O O . TYR A 1 459 ? -34.679 2.173 37.085 1.00 93.88 459 TYR A O 1
ATOM 3673 N N . CYS A 1 460 ? -33.671 4.090 36.533 1.00 93.00 460 CYS A N 1
ATOM 3674 C CA . CYS A 1 460 ? -33.811 4.698 37.860 1.00 93.00 460 CYS A CA 1
ATOM 3675 C C . CYS A 1 460 ? -35.272 4.726 38.336 1.00 93.00 460 CYS A C 1
ATOM 3677 O O . CYS A 1 460 ? -35.560 4.322 39.463 1.00 93.00 460 CYS A O 1
ATOM 3679 N N . ASN A 1 461 ? -36.211 5.110 37.462 1.00 92.62 461 ASN A N 1
ATOM 3680 C CA . ASN A 1 461 ? -37.644 5.102 37.775 1.00 92.62 461 ASN A CA 1
ATOM 3681 C C . ASN A 1 461 ? -38.170 3.695 38.096 1.00 92.62 461 ASN A C 1
ATOM 3683 O O . ASN A 1 461 ? -38.950 3.532 39.034 1.00 92.62 461 ASN A O 1
ATOM 3687 N N . LEU A 1 462 ? -37.749 2.681 37.334 1.00 93.06 462 LEU A N 1
ATOM 3688 C CA . LEU A 1 462 ? -38.129 1.285 37.560 1.00 93.06 462 LEU A CA 1
ATOM 3689 C C . LEU A 1 462 ? -37.599 0.768 38.903 1.00 93.06 462 LEU A C 1
ATOM 3691 O O . LEU A 1 462 ? -38.293 0.032 39.604 1.00 93.06 462 LEU A O 1
ATOM 3695 N N . ARG A 1 463 ? -36.372 1.154 39.259 1.00 91.81 463 ARG A N 1
ATOM 3696 C CA . ARG A 1 463 ? -35.684 0.700 40.472 1.00 91.81 463 ARG A CA 1
ATOM 3697 C C . ARG A 1 463 ? -36.010 1.529 41.714 1.00 91.81 463 ARG A C 1
ATOM 3699 O O . ARG A 1 463 ? -35.695 1.100 42.820 1.00 91.81 463 ARG A O 1
ATOM 3706 N N . GLY A 1 464 ? -36.657 2.684 41.550 1.00 91.38 464 GLY A N 1
ATOM 3707 C CA . GLY A 1 464 ? -36.890 3.637 42.635 1.00 91.38 464 GLY A CA 1
ATOM 3708 C C . GLY A 1 464 ? -35.605 4.315 43.121 1.00 91.38 464 GLY A C 1
ATOM 3709 O O . GLY A 1 464 ? -35.527 4.694 44.288 1.00 91.38 464 GLY A O 1
ATOM 3710 N N . ILE A 1 465 ? -34.599 4.437 42.249 1.00 92.62 465 ILE A N 1
ATOM 3711 C CA . ILE A 1 465 ? -33.334 5.126 42.526 1.00 92.62 465 ILE A CA 1
ATOM 3712 C C . ILE A 1 465 ? -33.500 6.602 42.156 1.00 92.62 465 ILE A C 1
ATOM 3714 O O . ILE A 1 465 ? -34.026 6.931 41.093 1.00 92.62 465 ILE A O 1
ATOM 3718 N N . GLU A 1 466 ? -33.058 7.502 43.034 1.00 90.81 466 GLU A N 1
ATOM 3719 C CA . GLU A 1 466 ? -33.068 8.937 42.750 1.00 90.81 466 GLU A CA 1
ATOM 3720 C C . GLU A 1 466 ? -32.046 9.276 41.657 1.00 90.81 466 GLU A C 1
ATOM 3722 O O . GLU A 1 466 ? -30.851 9.015 41.799 1.00 90.81 466 GLU A O 1
ATOM 3727 N N . LEU A 1 467 ? -32.518 9.876 40.563 1.00 91.25 467 LEU A N 1
ATOM 3728 C CA . LEU A 1 467 ? -31.673 10.248 39.433 1.00 91.25 467 LEU A CA 1
ATOM 3729 C C . LEU A 1 467 ? -30.781 11.445 39.792 1.00 91.25 467 LEU A C 1
ATOM 3731 O O . LEU A 1 467 ? -31.260 12.571 39.933 1.00 91.25 467 LEU A O 1
ATOM 3735 N N . CYS A 1 468 ? -29.476 11.199 39.888 1.00 91.62 468 CYS A N 1
ATOM 3736 C CA . CYS A 1 468 ? -28.473 12.198 40.240 1.00 91.62 468 CYS A CA 1
ATOM 3737 C C . CYS A 1 468 ? -27.685 12.678 39.008 1.00 91.62 468 CYS A C 1
ATOM 3739 O O . CYS A 1 468 ? -27.265 11.890 38.167 1.00 91.62 468 CYS A O 1
ATOM 3741 N N . TYR A 1 469 ? -27.469 13.990 38.918 1.00 90.62 469 TYR A N 1
ATOM 3742 C CA . TYR A 1 469 ? -26.638 14.658 37.906 1.00 90.62 469 TYR A CA 1
ATOM 3743 C C . TYR A 1 469 ? -26.123 15.992 38.454 1.00 90.62 469 TYR A C 1
ATOM 3745 O O . TYR A 1 469 ? -26.729 16.584 39.366 1.00 90.62 469 TYR A O 1
ATOM 3753 N N . SER A 1 470 ? -24.998 16.453 37.910 1.00 89.62 470 SER A N 1
ATOM 3754 C CA . SER A 1 470 ? -24.353 17.705 38.299 1.00 89.62 470 SER A CA 1
ATOM 3755 C C . SER A 1 470 ? -24.478 18.767 37.205 1.00 89.62 470 SER A C 1
ATOM 3757 O O . SER A 1 470 ? -25.024 18.534 36.129 1.00 89.62 470 SER A O 1
ATOM 3759 N N . GLU A 1 471 ? -23.950 19.963 37.468 1.00 82.06 471 GLU A N 1
ATOM 3760 C CA . GLU A 1 471 ? -23.875 21.029 36.464 1.00 82.06 471 GLU A CA 1
ATOM 3761 C C . GLU A 1 471 ? -23.021 20.637 35.244 1.00 82.06 471 GLU A C 1
ATOM 3763 O O . GLU A 1 471 ? -23.165 21.243 34.178 1.00 82.06 471 GLU A O 1
ATOM 3768 N N . LYS A 1 472 ? -22.147 19.622 35.365 1.00 81.88 472 LYS A N 1
ATOM 3769 C CA . LYS A 1 472 ? -21.302 19.139 34.262 1.00 81.88 472 LYS A CA 1
ATOM 3770 C C . LYS A 1 472 ? -22.116 18.558 33.111 1.00 81.88 472 LYS A C 1
ATOM 3772 O O . LYS A 1 472 ? -21.719 18.777 31.969 1.00 81.88 472 LYS A O 1
ATOM 3777 N N . ALA A 1 473 ? -23.249 17.907 33.394 1.00 82.38 473 ALA A N 1
ATOM 3778 C CA . ALA A 1 473 ? -24.107 17.301 32.377 1.00 82.38 473 ALA A CA 1
ATOM 3779 C C . ALA A 1 473 ? -24.471 18.277 31.249 1.00 82.38 473 ALA A C 1
ATOM 3781 O O . ALA A 1 473 ? -24.451 17.904 30.080 1.00 82.38 473 ALA A O 1
ATOM 3782 N N . MET A 1 474 ? -24.767 19.533 31.592 1.00 76.62 474 MET A N 1
ATOM 3783 C CA . MET A 1 474 ? -25.122 20.572 30.622 1.00 76.62 474 MET A CA 1
ATOM 3784 C C . MET A 1 474 ? -23.960 21.521 30.300 1.00 76.62 474 MET A C 1
ATOM 3786 O O . MET A 1 474 ? -23.883 22.043 29.191 1.00 76.62 474 MET A O 1
ATOM 3790 N N . SER A 1 475 ? -23.044 21.759 31.247 1.00 71.94 475 SER A N 1
ATOM 3791 C CA . SER A 1 475 ? -21.990 22.776 31.087 1.00 71.94 475 SER A CA 1
ATOM 3792 C C . SER A 1 475 ? -20.927 22.432 30.046 1.00 71.94 475 SER A C 1
ATOM 3794 O O . SER A 1 475 ? -20.351 23.344 29.455 1.00 71.94 475 SER A O 1
ATOM 3796 N N . GLY A 1 476 ? -20.652 21.144 29.825 1.00 62.59 476 GLY A N 1
ATOM 3797 C CA . GLY A 1 476 ? -19.598 20.698 28.908 1.00 62.59 476 GLY A CA 1
ATOM 3798 C C . GLY A 1 476 ? -20.078 20.267 27.520 1.00 62.59 476 GLY A C 1
ATOM 3799 O O . GLY A 1 476 ? -19.247 19.843 26.725 1.00 62.59 476 GLY A O 1
ATOM 3800 N N . LEU A 1 477 ? -21.370 20.412 27.192 1.00 65.00 477 LEU A N 1
ATOM 3801 C CA . LEU A 1 477 ? -21.990 19.968 25.924 1.00 65.00 477 LEU A CA 1
ATOM 3802 C C . LEU A 1 477 ? -21.431 20.630 24.647 1.00 65.00 477 LEU A C 1
ATOM 3804 O O . LEU A 1 477 ? -21.993 20.466 23.570 1.00 65.00 477 LEU A O 1
ATOM 3808 N N . VAL A 1 478 ? -20.384 21.452 24.741 1.00 58.16 478 VAL A N 1
ATOM 3809 C CA . VAL A 1 478 ? -19.940 22.297 23.628 1.00 58.16 478 VAL A CA 1
ATOM 3810 C C . VAL A 1 478 ? -18.415 22.491 23.591 1.00 58.16 478 VAL A C 1
ATOM 3812 O O . VAL A 1 478 ? -17.933 23.401 22.921 1.00 58.16 478 VAL A O 1
ATOM 3815 N N . TRP A 1 479 ? -17.626 21.685 24.317 1.00 49.88 479 TRP A N 1
ATOM 3816 C CA . TRP A 1 479 ? -16.189 21.973 24.434 1.00 49.88 479 TRP A CA 1
ATOM 3817 C C . TRP A 1 479 ? -15.279 21.316 23.391 1.00 49.88 479 TRP A C 1
ATOM 3819 O O . TRP A 1 479 ? -14.190 21.833 23.176 1.00 49.88 479 TRP A O 1
ATOM 3829 N N . ASP A 1 480 ? -15.707 20.269 22.681 1.00 42.09 480 ASP A N 1
ATOM 3830 C CA . ASP A 1 480 ? -14.790 19.599 21.750 1.00 42.09 480 ASP A CA 1
ATOM 3831 C C . ASP A 1 480 ? -15.497 18.856 20.613 1.00 42.09 480 ASP A C 1
ATOM 3833 O O . ASP A 1 480 ? -15.619 17.634 20.602 1.00 42.09 480 ASP A O 1
ATOM 3837 N N . SER A 1 481 ? -16.017 19.591 19.629 1.00 44.53 481 SER A N 1
ATOM 3838 C CA . SER A 1 481 ? -16.290 18.947 18.347 1.00 44.53 481 SER A CA 1
ATOM 3839 C C . SER A 1 481 ? -16.009 19.888 17.184 1.00 44.53 481 SER A C 1
ATOM 3841 O O . SER A 1 481 ? -16.760 20.809 16.871 1.00 44.53 481 SER A O 1
ATOM 3843 N N . ALA A 1 482 ? -14.953 19.559 16.446 1.00 45.19 482 ALA A N 1
ATOM 3844 C CA . ALA A 1 482 ? -14.846 19.888 15.028 1.00 45.19 482 ALA A CA 1
ATOM 3845 C C . ALA A 1 482 ? -15.980 19.234 14.189 1.00 45.19 482 ALA A C 1
ATOM 3847 O O . ALA A 1 482 ? -16.054 19.448 12.981 1.00 45.19 482 ALA A O 1
ATOM 3848 N N . TYR A 1 483 ? -16.889 18.471 14.820 1.00 45.53 483 TYR A N 1
ATOM 3849 C CA . TYR A 1 483 ? -17.947 17.686 14.192 1.00 45.53 483 TYR A CA 1
ATOM 3850 C C . TYR A 1 483 ? -19.328 17.882 14.855 1.00 45.53 483 TYR A C 1
ATOM 3852 O O . TYR A 1 483 ? -19.698 17.237 15.827 1.00 45.53 483 TYR A O 1
ATOM 3860 N N . SER A 1 484 ? -20.153 18.700 14.196 1.00 51.84 484 SER A N 1
ATOM 3861 C CA . SER A 1 484 ? -21.629 18.708 14.223 1.00 51.84 484 SER A CA 1
ATOM 3862 C C . SER A 1 484 ? -22.364 19.186 15.498 1.00 51.84 484 SER A C 1
ATOM 3864 O O . SER A 1 484 ? -22.812 18.415 16.342 1.00 51.84 484 SER A O 1
ATOM 3866 N N . GLY A 1 485 ? -22.725 20.475 15.528 1.00 55.97 485 GLY A N 1
ATOM 3867 C CA . GLY A 1 485 ? -23.682 21.047 16.495 1.00 55.97 485 GLY A CA 1
ATOM 3868 C C . GLY A 1 485 ? -25.127 20.499 16.431 1.00 55.97 485 GLY A C 1
ATOM 3869 O O . GLY A 1 485 ? -26.000 20.996 17.139 1.00 55.97 485 GLY A O 1
ATOM 3870 N N . TYR A 1 486 ? -25.419 19.494 15.593 1.00 58.38 486 TYR A N 1
ATOM 3871 C CA . TYR A 1 486 ? -26.749 18.875 15.488 1.00 58.38 486 TYR A CA 1
ATOM 3872 C C . TYR A 1 486 ? -27.003 17.799 16.552 1.00 58.38 486 TYR A C 1
ATOM 3874 O O . TYR A 1 486 ? -28.112 17.741 17.079 1.00 58.38 486 TYR A O 1
ATOM 3882 N N . VAL A 1 487 ? -26.002 16.980 16.898 1.00 59.66 487 VAL A N 1
ATOM 3883 C CA . VAL A 1 487 ? -26.175 15.841 17.824 1.00 59.66 487 VAL A CA 1
ATOM 3884 C C . VAL A 1 487 ? -26.403 16.333 19.258 1.00 59.66 487 VAL A C 1
ATOM 3886 O O . VAL A 1 487 ? -27.325 15.885 19.938 1.00 59.66 487 VAL A O 1
ATOM 3889 N N . PHE A 1 488 ? -25.670 17.367 19.676 1.00 71.88 488 PHE A N 1
ATOM 3890 C CA . PHE A 1 488 ? -25.848 18.007 20.984 1.00 71.88 488 PHE A CA 1
ATOM 3891 C C . PHE A 1 488 ? -27.237 18.630 21.176 1.00 71.88 488 PHE A C 1
ATOM 3893 O O . PHE A 1 488 ? -27.757 18.665 22.291 1.00 71.88 488 PHE A O 1
ATOM 3900 N N . MET A 1 489 ? -27.889 19.066 20.091 1.00 73.69 489 MET A N 1
ATOM 3901 C CA . MET A 1 489 ? -29.231 19.641 20.172 1.00 73.69 489 MET A CA 1
ATOM 3902 C C . MET A 1 489 ? -30.283 18.612 20.608 1.00 73.69 489 MET A C 1
ATOM 3904 O O . MET A 1 489 ? -31.273 18.983 21.234 1.00 73.69 489 MET A O 1
ATOM 3908 N N . TRP A 1 490 ? -30.089 17.321 20.319 1.00 77.88 490 TRP A N 1
ATOM 3909 C CA . TRP A 1 490 ? -30.994 16.276 20.806 1.00 77.88 490 TRP A CA 1
ATOM 3910 C C . TRP A 1 490 ? -30.897 16.088 22.317 1.00 77.88 490 TRP A C 1
ATOM 3912 O O . TRP A 1 490 ? -31.929 15.948 22.967 1.00 77.88 490 TRP A O 1
ATOM 3922 N N . VAL A 1 491 ? -29.694 16.167 22.889 1.00 81.94 491 VAL A N 1
ATOM 3923 C CA . VAL A 1 491 ? -29.506 16.096 24.345 1.00 81.94 491 VAL A CA 1
ATOM 3924 C C . VAL A 1 491 ? -30.039 17.343 25.045 1.00 81.94 491 VAL A C 1
ATOM 3926 O O . VAL A 1 491 ? -30.735 17.215 26.047 1.00 81.94 491 VAL A O 1
ATOM 3929 N N . ILE A 1 492 ? -29.820 18.542 24.495 1.00 78.69 492 ILE A N 1
ATOM 3930 C CA . ILE A 1 492 ? -30.395 19.779 25.054 1.00 78.69 492 ILE A CA 1
ATOM 3931 C C . ILE A 1 492 ? -31.927 19.712 25.051 1.00 78.69 492 ILE A C 1
ATOM 3933 O O . ILE A 1 492 ? -32.561 20.006 26.064 1.00 78.69 492 ILE A O 1
ATOM 3937 N N . LYS A 1 493 ? -32.533 19.282 23.936 1.00 80.19 493 LYS A N 1
ATOM 3938 C CA . LYS A 1 493 ? -33.984 19.055 23.862 1.00 80.19 493 LYS A CA 1
ATOM 3939 C C . LYS A 1 493 ? -34.448 18.037 24.891 1.00 80.19 493 LYS A C 1
ATOM 3941 O O . LYS A 1 493 ? -35.413 18.310 25.596 1.00 80.19 493 LYS A O 1
ATOM 3946 N N . TRP A 1 494 ? -33.735 16.918 25.015 1.00 88.12 494 TRP A N 1
ATOM 3947 C CA . TRP A 1 494 ? -34.037 15.898 26.011 1.00 88.12 494 TRP A CA 1
ATOM 3948 C C . TRP A 1 494 ? -34.050 16.488 27.424 1.00 88.12 494 TRP A C 1
ATOM 3950 O O . TRP A 1 494 ? -35.024 16.289 28.141 1.00 88.12 494 TRP A O 1
ATOM 3960 N N . TRP A 1 495 ? -33.044 17.284 27.804 1.00 85.75 495 TRP A N 1
ATOM 3961 C CA . TRP A 1 495 ? -33.007 17.955 29.106 1.00 85.75 495 TRP A CA 1
ATOM 3962 C C . TRP A 1 495 ? -34.198 18.896 29.305 1.00 85.75 495 TRP A C 1
ATOM 3964 O O . TRP A 1 495 ? -34.893 18.771 30.314 1.00 85.75 495 TRP A O 1
ATOM 3974 N N . CYS A 1 496 ? -34.493 19.771 28.340 1.00 80.88 496 CYS A N 1
ATOM 3975 C CA . CYS A 1 496 ? -35.635 20.692 28.408 1.00 80.88 496 CYS A CA 1
ATOM 3976 C C . CYS A 1 496 ? -36.985 19.965 28.537 1.00 80.88 496 CYS A C 1
ATOM 3978 O O . CYS A 1 496 ? -37.872 20.417 29.258 1.00 80.88 496 CYS A O 1
ATOM 3980 N N . GLU A 1 497 ? -37.144 18.831 27.856 1.00 85.12 497 GLU A N 1
ATOM 3981 C CA . GLU A 1 497 ? -38.377 18.035 27.849 1.00 85.12 497 GLU A CA 1
ATOM 3982 C C . GLU A 1 497 ? -38.440 17.016 29.002 1.00 85.12 497 GLU A C 1
ATOM 3984 O O . GLU A 1 497 ? -39.502 16.461 29.289 1.00 85.12 497 GLU A O 1
ATOM 3989 N N . SER A 1 498 ? -37.322 16.767 29.692 1.00 85.75 498 SER A N 1
ATOM 3990 C CA . SER A 1 498 ? -37.214 15.732 30.727 1.00 85.75 498 SER A CA 1
ATOM 3991 C C . SER A 1 498 ? -38.049 16.021 31.977 1.00 85.75 498 SER A C 1
ATOM 3993 O O . SER A 1 498 ? -38.400 15.083 32.696 1.00 85.75 498 SER A O 1
ATOM 3995 N N . GLY A 1 499 ? -38.345 17.300 32.244 1.00 83.62 499 GLY A N 1
ATOM 3996 C CA . GLY A 1 499 ? -38.951 17.771 33.493 1.00 83.62 499 GLY A CA 1
ATOM 3997 C C . GLY A 1 499 ? -37.999 17.772 34.698 1.00 83.62 499 GLY A C 1
ATOM 3998 O O . GLY A 1 499 ? -38.452 18.001 35.818 1.00 83.62 499 GLY A O 1
ATOM 3999 N N . LEU A 1 500 ? -36.706 17.500 34.486 1.00 85.69 500 LEU A N 1
ATOM 4000 C CA . LEU A 1 500 ? -35.661 17.567 35.509 1.00 85.69 500 LEU A CA 1
ATOM 4001 C C . LEU A 1 500 ? -35.215 19.018 35.745 1.00 85.69 500 LEU A C 1
ATOM 4003 O O . LEU A 1 500 ? -35.357 19.880 34.878 1.00 85.69 500 LEU A O 1
ATOM 4007 N N . GLU A 1 501 ? -34.663 19.294 36.927 1.00 84.31 501 GLU A N 1
ATOM 4008 C CA . GLU A 1 501 ? -34.036 20.585 37.214 1.00 84.31 501 GLU A CA 1
ATOM 4009 C C . GLU A 1 501 ? -32.831 20.799 36.290 1.00 84.31 501 GLU A C 1
ATOM 4011 O O . GLU A 1 501 ? -31.935 19.967 36.191 1.00 84.31 501 GLU A O 1
ATOM 4016 N N . LEU A 1 502 ? -32.779 21.937 35.607 1.00 80.12 502 LEU A N 1
ATOM 4017 C CA . LEU A 1 502 ? -31.693 22.222 34.678 1.00 80.12 502 LEU A CA 1
ATOM 4018 C C . LEU A 1 502 ? -30.522 22.853 35.432 1.00 80.12 502 LEU A C 1
ATOM 4020 O O . LEU A 1 502 ? -30.565 24.024 35.805 1.00 80.12 502 LEU A O 1
ATOM 4024 N N . LYS A 1 503 ? -29.470 22.059 35.650 1.00 81.12 503 LYS A N 1
ATOM 4025 C CA . LYS A 1 503 ? -28.231 22.472 36.323 1.00 81.12 503 LYS A CA 1
ATOM 4026 C C . LYS A 1 503 ? -27.167 22.801 35.282 1.00 81.12 503 LYS A C 1
ATOM 4028 O O . LYS A 1 503 ? -26.677 21.901 34.606 1.00 81.12 503 LYS A O 1
ATOM 4033 N N . TYR A 1 504 ? -26.800 24.071 35.141 1.00 72.31 504 TYR A N 1
ATOM 4034 C CA . TYR A 1 504 ? -25.753 24.496 34.211 1.00 72.31 504 TYR A CA 1
ATOM 4035 C C . TYR A 1 504 ? -25.041 25.763 34.686 1.00 72.31 504 TYR A C 1
ATOM 4037 O O . TYR A 1 504 ? -25.613 26.610 35.373 1.00 72.31 504 TYR A O 1
ATOM 4045 N N . THR A 1 505 ? -23.777 25.883 34.291 1.00 71.62 505 THR A N 1
ATOM 4046 C CA . THR A 1 505 ? -22.951 27.072 34.520 1.00 71.62 505 THR A CA 1
ATOM 4047 C C . THR A 1 505 ? -23.073 28.056 33.357 1.00 71.62 505 THR A C 1
ATOM 4049 O O . THR A 1 505 ? -23.565 27.723 32.278 1.00 71.62 505 THR A O 1
ATOM 4052 N N . GLU A 1 506 ? -22.575 29.274 33.559 1.00 66.12 506 GLU A N 1
ATOM 4053 C CA . GLU A 1 506 ? -22.512 30.338 32.539 1.00 66.12 506 GLU A CA 1
ATOM 4054 C C . GLU A 1 506 ? -21.776 29.886 31.265 1.00 66.12 506 GLU A C 1
ATOM 4056 O O . GLU A 1 506 ? -22.123 30.281 30.149 1.00 66.12 506 GLU A O 1
ATOM 4061 N N . SER A 1 507 ? -20.807 28.979 31.425 1.00 63.66 507 SER A N 1
ATOM 4062 C CA . SER A 1 507 ? -20.040 28.368 30.339 1.00 63.66 507 SER A CA 1
ATOM 4063 C C . SER A 1 507 ? -20.921 27.614 29.338 1.00 63.66 507 SER A C 1
ATOM 4065 O O . SER A 1 507 ? -20.612 27.611 28.150 1.00 63.66 507 SER A O 1
ATOM 4067 N N . ALA A 1 508 ? -22.037 27.018 29.778 1.00 62.88 508 ALA A N 1
ATOM 4068 C CA . ALA A 1 508 ? -22.927 26.240 28.912 1.00 62.88 508 ALA A CA 1
ATOM 4069 C C . ALA A 1 508 ? -23.485 27.090 27.762 1.00 62.88 508 ALA A C 1
ATOM 4071 O O . ALA A 1 508 ? -23.455 26.685 26.600 1.00 62.88 508 ALA A O 1
ATOM 4072 N N . PHE A 1 509 ? -23.960 28.296 28.089 1.00 63.56 509 PHE A N 1
ATOM 4073 C CA . PHE A 1 509 ? -24.563 29.206 27.122 1.00 63.56 509 PHE A CA 1
ATOM 4074 C C . PHE A 1 509 ? -23.507 29.903 26.261 1.00 63.56 509 PHE A C 1
ATOM 4076 O O . PHE A 1 509 ? -23.662 29.963 25.042 1.00 63.56 509 PHE A O 1
ATOM 4083 N N . LEU A 1 510 ? -22.419 30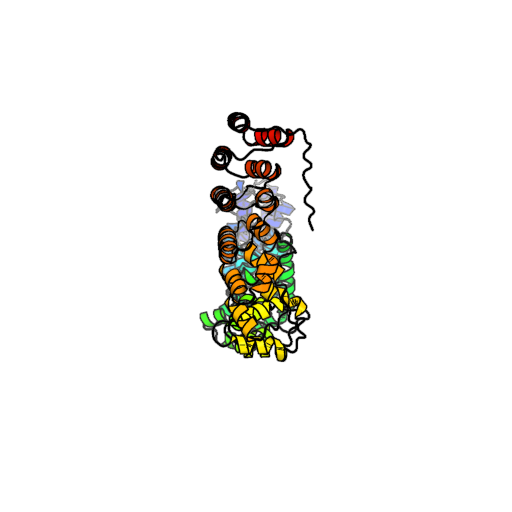.385 26.876 1.00 62.19 510 LEU A N 1
ATOM 4084 C CA . LEU A 1 510 ? -21.321 31.022 26.145 1.00 62.19 510 LEU A CA 1
ATOM 4085 C C . LEU A 1 510 ? -20.760 30.082 25.075 1.00 62.19 510 LEU A C 1
ATOM 4087 O O . LEU A 1 510 ? -20.600 30.478 23.920 1.00 62.19 510 LEU A O 1
ATOM 4091 N N . ASN A 1 511 ? -20.529 28.821 25.441 1.00 62.84 511 ASN A N 1
ATOM 4092 C CA . ASN A 1 511 ? -20.024 27.839 24.501 1.00 62.84 511 ASN A CA 1
ATOM 4093 C C . ASN A 1 511 ? -21.091 27.512 23.445 1.00 62.84 511 ASN A C 1
ATOM 4095 O O . ASN A 1 511 ? -20.803 27.591 22.257 1.00 62.84 511 ASN A O 1
ATOM 4099 N N . ALA A 1 512 ? -22.343 27.246 23.832 1.00 62.03 512 ALA A N 1
ATOM 4100 C CA . ALA A 1 512 ? -23.430 26.948 22.891 1.00 62.03 512 ALA A CA 1
ATOM 4101 C C . ALA A 1 512 ? -23.588 28.009 21.798 1.00 62.03 512 ALA A C 1
ATOM 4103 O O . ALA A 1 512 ? -23.604 27.691 20.606 1.00 62.03 512 ALA A O 1
ATOM 4104 N N . VAL A 1 513 ? -23.633 29.282 22.193 1.00 61.34 513 VAL A N 1
ATOM 4105 C CA . VAL A 1 513 ? -23.776 30.405 21.269 1.00 61.34 513 VAL A CA 1
ATOM 4106 C C . VAL A 1 513 ? -22.575 30.538 20.342 1.00 61.34 513 VAL A C 1
ATOM 4108 O O . VAL A 1 513 ? -22.733 31.061 19.254 1.00 61.34 513 VAL A O 1
ATOM 4111 N N . LEU A 1 514 ? -21.379 30.047 20.645 1.00 61.41 514 LEU A N 1
ATOM 4112 C CA . LEU A 1 514 ? -20.278 30.127 19.676 1.00 61.41 514 LEU A CA 1
ATOM 4113 C C . LEU A 1 514 ? -20.415 29.121 18.518 1.00 61.41 514 LEU A C 1
ATOM 4115 O O . LEU A 1 514 ? -19.866 29.377 17.444 1.00 61.41 514 LEU A O 1
ATOM 4119 N N . TRP A 1 515 ? -21.198 28.048 18.679 1.00 65.62 515 TRP A N 1
ATOM 4120 C CA . TRP A 1 515 ? -21.145 26.888 17.775 1.00 65.62 515 TRP A CA 1
ATOM 4121 C C . TRP A 1 515 ? -22.484 26.445 17.157 1.00 65.62 515 TRP A C 1
ATOM 4123 O O . TRP A 1 515 ? -22.466 25.818 16.100 1.00 65.62 515 TRP A O 1
ATOM 4133 N N . ILE A 1 516 ? -23.642 26.788 17.736 1.00 69.44 516 ILE A N 1
ATOM 4134 C CA . ILE A 1 516 ? -24.967 26.406 17.186 1.00 69.44 516 ILE A CA 1
ATOM 4135 C C . ILE A 1 516 ? -25.490 27.416 16.140 1.00 69.44 516 ILE A C 1
ATOM 4137 O O . ILE A 1 516 ? -24.944 28.498 15.980 1.00 69.44 516 ILE A O 1
ATOM 4141 N N . SER A 1 517 ? -26.528 27.112 15.365 1.00 71.88 517 SER A N 1
ATOM 4142 C CA . SER A 1 517 ? -27.124 28.081 14.417 1.00 71.88 517 SER A CA 1
ATOM 4143 C C . SER A 1 517 ? -27.925 29.187 15.122 1.00 71.88 517 SER A C 1
ATOM 4145 O O . SER A 1 517 ? -28.354 29.025 16.262 1.00 71.88 517 SER A O 1
ATOM 4147 N N . ASP A 1 518 ? -28.190 30.307 14.441 1.00 74.75 518 ASP A N 1
ATOM 4148 C CA . ASP A 1 518 ? -29.019 31.390 15.001 1.00 74.75 518 ASP A CA 1
ATOM 4149 C C . ASP A 1 518 ? -30.444 30.922 15.342 1.00 74.75 518 ASP A C 1
ATOM 4151 O O . ASP A 1 518 ? -31.034 31.376 16.319 1.00 74.75 518 ASP A O 1
ATOM 4155 N N . GLU A 1 519 ? -30.993 29.985 14.565 1.00 76.88 519 GLU A N 1
ATOM 4156 C CA . GLU A 1 519 ? -32.294 29.352 14.825 1.00 76.88 519 GLU A CA 1
ATOM 4157 C C . GLU A 1 519 ? -32.264 28.510 16.106 1.00 76.88 519 GLU A C 1
ATOM 4159 O O . GLU A 1 519 ? -33.171 28.592 16.933 1.00 76.88 519 GLU A O 1
ATOM 4164 N N . GLN A 1 520 ? -31.187 27.750 16.305 1.00 73.62 520 GLN A N 1
ATOM 4165 C CA . GLN A 1 520 ? -30.946 26.959 17.510 1.00 73.62 520 GLN A CA 1
ATOM 4166 C C . GLN A 1 520 ? -30.727 27.839 18.750 1.00 73.62 520 GLN A C 1
ATOM 4168 O O . GLN A 1 520 ? -31.270 27.535 19.812 1.00 73.62 520 GLN A O 1
ATOM 4173 N N . CYS A 1 521 ? -29.996 28.953 18.615 1.00 72.44 521 CYS A N 1
ATOM 4174 C CA . CYS A 1 521 ? -29.864 29.961 19.668 1.00 72.44 521 CYS A CA 1
ATOM 4175 C C . CYS A 1 521 ? -31.227 30.554 20.044 1.00 72.44 521 CYS A C 1
ATOM 4177 O O . CYS A 1 521 ? -31.560 30.593 21.224 1.00 72.44 521 CYS A O 1
ATOM 4179 N N . LYS A 1 522 ? -32.034 30.986 19.064 1.00 75.19 522 LYS A N 1
ATOM 4180 C CA . LYS A 1 522 ? -33.379 31.536 19.315 1.00 75.19 522 LYS A CA 1
ATOM 4181 C C . LYS A 1 522 ? -34.274 30.536 20.034 1.00 75.19 522 LYS A C 1
ATOM 4183 O O . LYS A 1 522 ? -34.871 30.889 21.044 1.00 75.19 522 LYS A O 1
ATOM 4188 N N . TRP A 1 523 ? -34.300 29.287 19.569 1.00 77.62 523 TRP A N 1
ATOM 4189 C CA . TRP A 1 523 ? -35.079 28.231 20.210 1.00 77.62 523 TRP A CA 1
ATOM 4190 C C . TRP A 1 523 ? -34.679 28.028 21.678 1.00 77.62 523 TRP A C 1
ATOM 4192 O O . TRP A 1 523 ? -35.556 27.940 22.533 1.00 77.62 523 TRP A O 1
ATOM 4202 N N . TRP A 1 524 ? -33.376 28.003 21.988 1.00 72.12 524 TRP A N 1
ATOM 4203 C CA . TRP A 1 524 ? -32.886 27.886 23.368 1.00 72.12 524 TRP A CA 1
ATOM 4204 C C . TRP A 1 524 ? -33.361 29.074 24.217 1.00 72.12 524 TRP A C 1
ATOM 4206 O O . TRP A 1 524 ? -33.912 28.881 25.301 1.00 72.12 524 TRP A O 1
ATOM 4216 N N . LEU A 1 525 ? -33.201 30.299 23.709 1.00 69.31 525 LEU A N 1
ATOM 4217 C CA . LEU A 1 525 ? -33.592 31.536 24.393 1.00 69.31 525 LEU A CA 1
ATOM 4218 C C . LEU A 1 525 ? -35.104 31.603 24.688 1.00 69.31 525 LEU A C 1
ATOM 4220 O O . LEU A 1 525 ? -35.509 32.121 25.727 1.00 69.31 525 LEU A O 1
ATOM 4224 N N . GLU A 1 526 ? -35.939 31.035 23.816 1.00 74.44 526 GLU A N 1
ATOM 4225 C CA . GLU A 1 526 ? -37.394 30.944 24.002 1.00 74.44 526 GLU A CA 1
ATOM 4226 C C . GLU A 1 526 ? -37.807 29.991 25.139 1.00 74.44 526 GLU A C 1
ATOM 4228 O O . GLU A 1 526 ? -38.876 30.168 25.725 1.00 74.44 526 GLU A O 1
ATOM 4233 N N . GLN A 1 527 ? -36.965 29.019 25.518 1.00 69.94 527 GLN A N 1
ATOM 4234 C CA . GLN A 1 527 ? -37.267 28.075 26.607 1.00 69.94 527 GLN A CA 1
ATOM 4235 C C . GLN A 1 527 ? -37.171 28.700 28.014 1.00 69.94 527 GLN A C 1
ATOM 4237 O O . GLN A 1 527 ? -37.290 27.988 29.009 1.00 69.94 527 GLN A O 1
ATOM 4242 N N . SER A 1 528 ? -36.982 30.026 28.123 1.00 57.09 528 SER A N 1
ATOM 4243 C CA . SER A 1 528 ? -36.894 30.766 29.398 1.00 57.09 528 SER A CA 1
ATOM 4244 C C . SER A 1 528 ? -35.818 30.223 30.348 1.00 57.09 528 SER A C 1
ATOM 4246 O O . SER A 1 528 ? -35.943 30.312 31.570 1.00 57.09 528 SER A O 1
ATOM 4248 N N . LEU A 1 529 ? -34.754 29.647 29.784 1.00 60.56 529 LEU A N 1
ATOM 4249 C CA . LEU A 1 529 ? -33.608 29.172 30.546 1.00 60.56 529 LEU A CA 1
ATOM 4250 C C . LEU A 1 529 ? -32.828 30.391 31.052 1.00 60.56 529 LEU A C 1
ATOM 4252 O O . LEU A 1 529 ? -32.391 31.190 30.221 1.00 60.56 529 LEU A O 1
ATOM 4256 N N . PRO A 1 530 ? -32.664 30.586 32.378 1.00 55.06 530 PRO A N 1
ATOM 4257 C CA . PRO A 1 530 ? -31.950 31.741 32.905 1.00 55.06 530 PRO A CA 1
ATOM 4258 C C . PRO A 1 530 ? -30.544 31.809 32.313 1.00 55.06 530 PRO A C 1
ATOM 4260 O O . PRO A 1 530 ? -29.714 30.921 32.520 1.00 55.06 530 PRO A O 1
ATOM 4263 N N . ILE A 1 531 ? -30.282 32.865 31.551 1.00 55.94 531 ILE A N 1
ATOM 4264 C CA . ILE A 1 531 ? -28.978 33.080 30.940 1.00 55.94 531 ILE A CA 1
ATOM 4265 C C . ILE A 1 531 ? -28.118 33.792 31.961 1.00 55.94 531 ILE A C 1
ATOM 4267 O O . ILE A 1 531 ? -28.398 34.930 32.341 1.00 55.94 531 ILE A O 1
ATOM 4271 N N . ARG A 1 532 ? -27.068 33.107 32.391 1.00 56.81 532 ARG A N 1
ATOM 4272 C CA . ARG A 1 532 ? -25.989 33.706 33.158 1.00 56.81 532 ARG A CA 1
ATOM 4273 C C . ARG A 1 532 ? -24.841 33.936 32.191 1.00 56.81 532 ARG A C 1
ATOM 4275 O O . ARG A 1 532 ? -24.386 32.987 31.556 1.00 56.81 532 ARG A O 1
ATOM 4282 N N . TYR A 1 533 ? -24.436 35.186 32.025 1.00 59.00 533 TYR A N 1
ATOM 4283 C CA . TYR A 1 533 ? -23.282 35.543 31.210 1.00 59.00 533 TYR A CA 1
ATOM 4284 C C . TYR A 1 533 ? -22.443 36.596 31.924 1.00 59.00 533 TYR A C 1
ATOM 4286 O O . TYR A 1 533 ? -22.968 37.538 32.526 1.00 59.00 533 TYR A O 1
ATOM 4294 N N . THR A 1 534 ? -21.127 36.458 31.793 1.00 61.59 534 THR A N 1
ATOM 4295 C CA . THR A 1 534 ? -20.180 37.514 32.134 1.00 61.59 534 THR A CA 1
ATOM 4296 C C . THR A 1 534 ? -20.197 38.593 31.053 1.00 61.59 534 THR A C 1
ATOM 4298 O O . THR A 1 534 ? -20.547 38.350 29.892 1.00 61.59 534 THR A O 1
ATOM 4301 N N . LYS A 1 535 ? -19.783 39.810 31.413 1.00 65.88 535 LYS A N 1
ATOM 4302 C CA . LYS A 1 535 ? -19.643 40.921 30.458 1.00 65.88 535 LYS A CA 1
ATOM 4303 C C . LYS A 1 535 ? -18.709 40.571 29.287 1.00 65.88 535 LYS A C 1
ATOM 4305 O O . LYS A 1 535 ? -19.008 40.896 28.146 1.00 65.88 535 LYS A O 1
ATOM 4310 N N . GLU A 1 536 ? -17.626 39.854 29.575 1.00 64.44 536 GLU A N 1
ATOM 4311 C CA . GLU A 1 536 ? -16.628 39.403 28.595 1.00 64.44 536 GLU A CA 1
ATOM 4312 C C . GLU A 1 536 ? -17.209 38.376 27.607 1.00 64.44 536 GLU A C 1
ATOM 4314 O O . GLU A 1 536 ? -16.963 38.461 26.404 1.00 64.44 536 GLU A O 1
ATOM 4319 N N . GLY A 1 537 ? -18.033 37.438 28.090 1.00 64.00 537 GLY A N 1
ATOM 4320 C CA . GLY A 1 537 ? -18.713 36.466 27.234 1.00 64.00 537 GLY A CA 1
ATOM 4321 C C . GLY A 1 537 ? -19.742 37.111 26.300 1.00 64.00 537 GLY A C 1
ATOM 4322 O O . GLY A 1 537 ? -19.854 36.730 25.132 1.00 64.00 537 GLY A O 1
ATOM 4323 N N . LEU A 1 538 ? -20.454 38.136 26.782 1.00 67.81 538 LEU A N 1
ATOM 4324 C CA . LEU A 1 538 ? -21.398 38.897 25.964 1.00 67.81 538 LEU A CA 1
ATOM 4325 C C . LEU A 1 538 ? -20.683 39.619 24.813 1.00 67.81 538 LEU A C 1
ATOM 4327 O O . LEU A 1 538 ? -21.115 39.503 23.667 1.00 67.81 538 LEU A O 1
ATOM 4331 N N . ASP A 1 539 ? -19.567 40.293 25.091 1.00 69.44 539 ASP A N 1
ATOM 4332 C CA . ASP A 1 539 ? -18.794 41.008 24.069 1.00 69.44 539 ASP A CA 1
ATOM 4333 C C . ASP A 1 539 ? -18.297 40.050 22.964 1.00 69.44 539 ASP A C 1
ATOM 4335 O O . ASP A 1 539 ? -18.476 40.332 21.775 1.00 69.44 539 ASP A O 1
ATOM 4339 N N . ALA A 1 540 ? -17.790 38.866 23.337 1.00 67.06 540 ALA A N 1
ATOM 4340 C CA . ALA A 1 540 ? -17.349 37.839 22.386 1.00 67.06 540 ALA A CA 1
ATOM 4341 C C . ALA A 1 540 ? -18.493 37.292 21.505 1.00 67.06 540 ALA A C 1
ATOM 4343 O O . ALA A 1 540 ? -18.320 37.054 20.306 1.00 67.06 540 ALA A O 1
ATOM 4344 N N . THR A 1 541 ? -19.690 37.099 22.072 1.00 66.38 541 THR A N 1
ATOM 4345 C CA . THR A 1 541 ? -20.860 36.644 21.295 1.00 66.38 541 THR A CA 1
ATOM 4346 C C . THR A 1 541 ? -21.384 37.704 20.324 1.00 66.38 541 THR A C 1
ATOM 4348 O O . THR A 1 541 ? -21.762 37.361 19.200 1.00 66.38 541 THR A O 1
ATOM 4351 N N . VAL A 1 542 ? -21.352 38.986 20.706 1.00 73.44 542 VAL A N 1
ATOM 4352 C CA . VAL A 1 542 ? -21.743 40.110 19.837 1.00 73.44 542 VAL A CA 1
ATOM 4353 C C . VAL A 1 542 ? -20.780 40.268 18.666 1.00 73.44 542 VAL A C 1
ATOM 4355 O O . VAL A 1 542 ? -21.236 40.472 17.540 1.00 73.44 542 VAL A O 1
ATOM 4358 N N . GLU A 1 543 ? -19.472 40.133 18.898 1.00 72.56 543 GLU A N 1
ATOM 4359 C CA . GLU A 1 543 ? -18.458 40.198 17.838 1.00 72.56 543 GLU A CA 1
ATOM 4360 C C . GLU A 1 543 ? -18.698 39.137 16.752 1.00 72.56 543 GLU A C 1
ATOM 4362 O O . GLU A 1 543 ? -18.578 39.425 15.561 1.00 72.56 543 GLU A O 1
ATOM 4367 N N . ARG A 1 544 ? -19.107 37.923 17.145 1.00 70.38 544 ARG A N 1
ATOM 4368 C CA . ARG A 1 544 ? -19.300 36.802 16.215 1.00 70.38 544 ARG A CA 1
ATOM 4369 C C . ARG A 1 544 ? -20.674 36.767 15.537 1.00 70.38 544 ARG A C 1
ATOM 4371 O O . ARG A 1 544 ? -20.752 36.361 14.381 1.00 70.38 544 ARG A O 1
ATOM 4378 N N . ARG A 1 545 ? -21.760 37.134 16.233 1.00 69.31 545 ARG A N 1
ATOM 4379 C CA . ARG A 1 545 ? -23.151 36.970 15.738 1.00 69.31 545 ARG A CA 1
ATOM 4380 C C . ARG A 1 545 ? -23.908 38.261 15.476 1.00 69.31 545 ARG A C 1
ATOM 4382 O O . ARG A 1 545 ? -25.003 38.227 14.915 1.00 69.31 545 ARG A O 1
ATOM 4389 N N . GLY A 1 546 ? -23.335 39.393 15.857 1.00 76.00 546 GLY A N 1
ATOM 4390 C CA . GLY A 1 546 ? -23.977 40.690 15.758 1.00 76.00 546 GLY A CA 1
ATOM 4391 C C . GLY A 1 546 ? -24.912 41.009 16.935 1.00 76.00 546 GLY A C 1
ATOM 4392 O O . GLY A 1 546 ? -25.148 40.187 17.820 1.00 76.00 546 GLY A O 1
ATOM 4393 N N . PRO A 1 547 ? -25.465 42.232 16.950 1.00 75.19 547 PRO A N 1
ATOM 4394 C CA . PRO A 1 547 ? -26.125 42.819 18.120 1.00 75.19 547 PRO A CA 1
ATOM 4395 C C . PRO A 1 547 ? -27.504 42.228 18.451 1.00 75.19 547 PRO A C 1
ATOM 4397 O O . PRO A 1 547 ? -28.026 42.476 19.538 1.00 75.19 547 PRO A O 1
ATOM 4400 N N . TRP A 1 548 ? -28.096 41.435 17.548 1.00 79.50 548 TRP A N 1
ATOM 4401 C CA . TRP A 1 548 ? -29.436 40.868 17.738 1.00 79.50 548 TRP A CA 1
ATOM 4402 C C . TRP A 1 548 ? -29.521 39.974 18.981 1.00 79.50 548 TRP A C 1
ATOM 4404 O O . TRP A 1 548 ? -30.574 39.903 19.611 1.00 79.50 548 TRP A O 1
ATOM 4414 N N . ILE A 1 549 ? -28.422 39.311 19.355 1.00 72.06 549 ILE A N 1
ATOM 4415 C CA . ILE A 1 549 ? -28.393 38.420 20.516 1.00 72.06 549 ILE A CA 1
ATOM 4416 C C . ILE A 1 549 ? -28.556 39.189 21.829 1.00 72.06 549 ILE A C 1
ATOM 4418 O O . ILE A 1 549 ? -29.237 38.720 22.737 1.00 72.06 549 ILE A O 1
ATOM 4422 N N . THR A 1 550 ? -28.002 40.400 21.904 1.00 68.00 550 THR A N 1
ATOM 4423 C CA . THR A 1 550 ? -28.093 41.280 23.071 1.00 68.00 550 THR A CA 1
ATOM 4424 C C . THR A 1 550 ? -29.514 41.791 23.253 1.00 68.00 550 THR A C 1
ATOM 4426 O O . THR A 1 550 ? -30.045 41.770 24.361 1.00 68.00 550 THR A O 1
ATOM 4429 N N . GLU A 1 551 ? -30.150 42.206 22.156 1.00 72.81 551 GLU A N 1
ATOM 4430 C CA . GLU A 1 551 ? -31.547 42.652 22.147 1.00 72.81 551 GLU A CA 1
ATOM 4431 C C . GLU A 1 551 ? -32.495 41.505 22.530 1.00 72.81 551 GLU A C 1
ATOM 4433 O O . GLU A 1 551 ? -33.403 41.680 23.347 1.00 72.81 551 GLU A O 1
ATOM 4438 N N . PHE A 1 552 ? -32.248 40.306 21.996 1.00 70.38 552 PHE A N 1
ATOM 4439 C CA . PHE A 1 552 ? -33.062 39.129 22.282 1.00 70.38 552 PHE A CA 1
ATOM 4440 C C . PHE A 1 552 ? -32.906 38.663 23.735 1.00 70.38 552 PHE A C 1
ATOM 4442 O O . PHE A 1 552 ? -33.914 38.443 24.407 1.00 70.38 552 PHE A O 1
ATOM 4449 N N . ALA A 1 553 ? -31.675 38.587 24.251 1.00 64.12 553 ALA A N 1
ATOM 4450 C CA . ALA A 1 553 ? -31.390 38.229 25.641 1.00 64.12 553 ALA A CA 1
ATOM 4451 C C . ALA A 1 553 ? -32.059 39.205 26.627 1.00 64.12 553 ALA A C 1
ATOM 4453 O O . ALA A 1 553 ? -32.774 38.780 27.532 1.00 64.12 553 ALA A O 1
ATOM 4454 N N . GLN A 1 554 ? -31.939 40.517 26.397 1.00 67.69 554 GLN A N 1
ATOM 4455 C CA . GLN A 1 554 ? -32.575 41.538 27.242 1.00 67.69 554 GLN A CA 1
ATOM 4456 C C . GLN A 1 554 ? -34.107 41.430 27.265 1.00 67.69 554 GLN A C 1
ATOM 4458 O O . GLN A 1 554 ? -34.725 41.674 28.301 1.00 67.69 554 GLN A O 1
ATOM 4463 N N . SER A 1 555 ? -34.728 41.039 26.148 1.00 66.50 555 SER A N 1
ATOM 4464 C CA . SER A 1 555 ? -36.187 40.869 26.065 1.00 66.50 555 SER A CA 1
ATOM 4465 C C . SER A 1 555 ? -36.733 39.637 26.805 1.00 66.50 555 SER A C 1
ATOM 4467 O O . SER A 1 555 ? -37.933 39.592 27.071 1.00 66.50 555 SER A O 1
ATOM 4469 N N . HIS A 1 556 ? -35.872 38.687 27.194 1.00 61.50 556 HIS A N 1
ATOM 4470 C CA . HIS A 1 556 ? -36.251 37.428 27.857 1.00 61.50 556 HIS A CA 1
ATOM 4471 C C . HIS A 1 556 ? -35.743 37.311 29.311 1.00 61.50 556 HIS A C 1
ATOM 4473 O O . HIS A 1 556 ? -35.827 36.240 29.905 1.00 61.50 556 HIS A O 1
ATOM 4479 N N . GLY A 1 557 ? -35.293 38.419 29.921 1.00 56.47 557 GLY A N 1
ATOM 4480 C CA . GLY A 1 557 ? -35.083 38.523 31.374 1.00 56.47 557 GLY A CA 1
ATOM 4481 C C . GLY A 1 557 ? -33.777 37.911 31.889 1.00 56.47 557 GLY A C 1
ATOM 4482 O O . GLY A 1 557 ? -33.798 36.946 32.648 1.00 56.47 557 GLY A O 1
ATOM 4483 N N . THR A 1 558 ? -32.641 38.500 31.513 1.00 54.94 558 THR A N 1
ATOM 4484 C CA . THR A 1 558 ? -31.303 38.033 31.902 1.00 54.94 558 THR A CA 1
ATOM 4485 C C . THR A 1 558 ? -30.695 38.807 33.068 1.00 54.94 558 THR A C 1
ATOM 4487 O O . THR A 1 558 ? -30.964 39.994 33.258 1.00 54.94 558 THR A O 1
ATOM 4490 N N . GLU A 1 559 ? -29.841 38.135 33.841 1.00 54.16 559 GLU A N 1
ATOM 4491 C CA . GLU A 1 559 ? -29.113 38.717 34.972 1.00 54.16 559 GLU A CA 1
ATOM 4492 C C . GLU A 1 559 ? -27.619 38.786 34.618 1.00 54.16 559 GLU A C 1
ATOM 4494 O O . GLU A 1 559 ? -26.998 37.774 34.294 1.00 54.16 559 GLU A O 1
ATOM 4499 N N . VAL A 1 560 ? -27.050 39.997 34.614 1.00 53.84 560 VAL A N 1
ATOM 4500 C CA . VAL A 1 560 ? -25.623 40.221 34.330 1.00 53.84 560 VAL A CA 1
ATOM 4501 C C . VAL A 1 560 ? -24.835 39.993 35.613 1.00 53.84 560 VAL A C 1
ATOM 4503 O O . VAL A 1 560 ? -25.096 40.663 36.613 1.00 53.84 560 VAL A O 1
ATOM 4506 N N . LEU A 1 561 ? -23.868 39.077 35.582 1.00 53.97 561 LEU A N 1
ATOM 4507 C CA . LEU A 1 561 ? -23.018 38.778 36.731 1.00 53.97 561 LEU A CA 1
ATOM 4508 C C . LEU A 1 561 ? -21.656 39.469 36.563 1.00 53.97 561 LEU A C 1
ATOM 4510 O O . LEU A 1 561 ? -20.983 39.331 35.540 1.00 53.97 561 LEU A O 1
ATOM 4514 N N . ASP A 1 562 ? -21.256 40.246 37.572 1.00 42.47 562 ASP A N 1
ATOM 4515 C CA . ASP A 1 562 ? -19.950 40.913 37.626 1.00 42.47 562 ASP A CA 1
ATOM 4516 C C . ASP A 1 562 ? -18.867 39.889 38.028 1.00 42.47 562 ASP A C 1
ATOM 4518 O O . ASP A 1 562 ? -18.513 39.762 39.201 1.00 42.47 562 ASP A O 1
ATOM 4522 N N . GLY A 1 563 ? -18.351 39.123 37.064 1.00 48.41 563 GLY A N 1
ATOM 4523 C CA . GLY A 1 563 ? -17.279 38.143 37.279 1.00 48.41 563 GLY A CA 1
ATOM 4524 C C . GLY A 1 563 ? -16.374 37.971 36.056 1.00 48.41 563 GLY A C 1
ATOM 4525 O O . GLY A 1 563 ? -16.852 37.991 34.924 1.00 48.41 563 GLY A O 1
ATOM 4526 N N . HIS A 1 564 ? -15.064 37.828 36.287 1.00 39.81 564 HIS A N 1
ATOM 4527 C CA . HIS A 1 564 ? -14.053 37.594 35.247 1.00 39.81 564 HIS A CA 1
ATOM 4528 C C . HIS A 1 564 ? -14.073 36.137 34.764 1.00 39.81 564 HIS A C 1
ATOM 4530 O O . HIS A 1 564 ? -14.015 35.209 35.573 1.00 39.81 564 HIS A O 1
ATOM 4536 N N . PHE A 1 565 ? -14.091 35.943 33.448 1.00 38.34 565 PHE A N 1
ATOM 4537 C CA . PHE A 1 565 ? -13.944 34.656 32.781 1.00 38.34 565 PHE A CA 1
ATOM 4538 C C . PHE A 1 565 ? -12.450 34.319 32.651 1.00 38.34 565 PHE A C 1
ATOM 4540 O O . PHE A 1 565 ? -11.707 35.005 31.952 1.00 38.34 565 PHE A O 1
ATOM 4547 N N . GLN A 1 566 ? -11.984 33.257 33.316 1.00 31.25 566 GLN A N 1
ATOM 4548 C CA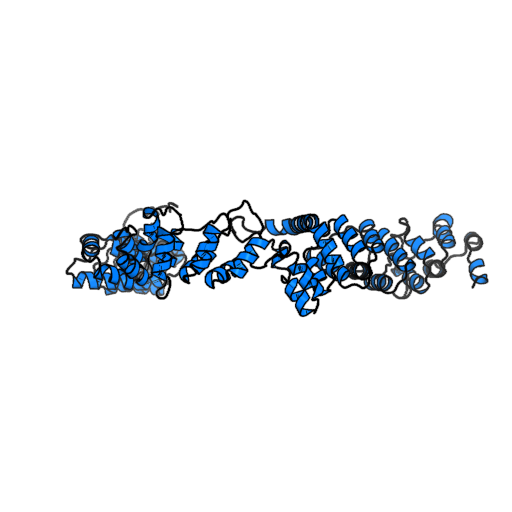 . GLN A 1 566 ? -10.712 32.623 32.959 1.00 31.25 566 GLN A CA 1
ATOM 4549 C C . GLN A 1 566 ? -11.011 31.438 32.034 1.00 31.25 566 GLN A C 1
ATOM 4551 O O . GLN A 1 566 ? -11.568 30.447 32.512 1.00 31.25 566 GLN A O 1
ATOM 4556 N N . PRO A 1 567 ? -10.657 31.497 30.738 1.00 33.62 567 PRO A N 1
ATOM 4557 C CA . PRO A 1 567 ? -10.665 30.300 29.912 1.00 33.62 567 PRO A CA 1
ATOM 4558 C C . PRO A 1 567 ? -9.667 29.313 30.526 1.00 33.62 567 PRO A C 1
ATOM 4560 O O . PRO A 1 567 ? -8.491 29.639 30.684 1.00 33.62 567 PRO A O 1
ATOM 4563 N N . GLN A 1 568 ? -10.127 28.125 30.925 1.00 33.38 568 GLN A N 1
ATOM 4564 C CA . GLN A 1 568 ? -9.197 27.051 31.259 1.00 33.38 568 GLN A CA 1
ATOM 4565 C C . GLN A 1 568 ? -8.452 26.682 29.977 1.00 33.38 568 GLN A C 1
ATOM 4567 O O . GLN A 1 568 ? -9.055 26.216 29.012 1.00 33.38 568 GLN A O 1
ATOM 4572 N N . GLU A 1 569 ? -7.148 26.959 29.960 1.00 28.83 569 GLU A N 1
ATOM 4573 C CA . GLU A 1 569 ? -6.238 26.495 28.921 1.00 28.83 569 GLU A CA 1
ATOM 4574 C C . GLU A 1 569 ? -6.357 24.974 28.808 1.00 28.83 569 GLU A C 1
ATOM 4576 O O . GLU A 1 569 ? -6.275 24.257 29.810 1.00 28.83 569 GLU A O 1
ATOM 4581 N N . ALA A 1 570 ? -6.558 24.498 27.580 1.00 31.00 570 ALA A N 1
ATOM 4582 C CA . ALA A 1 570 ? -6.469 23.094 27.232 1.00 31.00 570 ALA A CA 1
ATOM 4583 C C . ALA A 1 570 ? -5.115 22.550 27.712 1.00 31.00 570 ALA A C 1
ATOM 4585 O O . ALA A 1 570 ? -4.069 22.844 27.131 1.00 31.00 570 ALA A O 1
ATOM 4586 N N . ARG A 1 571 ? -5.121 21.769 28.796 1.00 25.48 571 ARG A N 1
ATOM 4587 C CA . ARG A 1 571 ? -4.014 20.857 29.061 1.00 25.48 571 ARG A CA 1
ATOM 4588 C C . ARG A 1 571 ? -4.171 19.701 28.093 1.00 25.48 571 ARG A C 1
ATOM 4590 O O . ARG A 1 571 ? -5.068 18.884 28.247 1.00 25.48 571 ARG A O 1
ATOM 4597 N N . VAL A 1 572 ? -3.304 19.706 27.092 1.00 33.22 572 VAL A N 1
ATOM 4598 C CA . VAL A 1 572 ? -2.946 18.519 26.327 1.00 33.22 572 VAL A CA 1
ATOM 4599 C C . VAL A 1 572 ? -2.212 17.591 27.296 1.00 33.22 572 VAL A C 1
ATOM 4601 O O . VAL A 1 572 ? -1.050 17.841 27.611 1.00 33.22 572 VAL A O 1
ATOM 4604 N N . GLU A 1 573 ? -2.915 16.586 27.809 1.00 26.31 573 GLU A N 1
ATOM 4605 C CA . GLU A 1 573 ? -2.354 15.290 28.210 1.00 26.31 573 GLU A CA 1
ATOM 4606 C C . GLU A 1 573 ? -3.261 14.186 27.677 1.00 26.31 573 GLU A C 1
ATOM 4608 O O . GLU A 1 573 ? -4.490 14.286 27.904 1.00 26.31 573 GLU A O 1
#

Nearest PDB structures (foldseek):
  5et0-assembly2_C  TM=3.930E-01  e=8.688E-02  Mus musculus
  7l08-assembly1_A4  TM=1.825E-01  e=3.736E-01  Homo sapiens
  7w7g-assembly1_A  TM=1.727E-01  e=2.230E+00  Mus musculus
  5wby-assembly2_A  TM=1.661E-01  e=2.677E+00  Homo sapiens
  7onu-assembly1_E  TM=2.419E-01  e=7.992E+00  Homo sapiens

Radius of gyration: 41.3 Å; Cα contacts (8 Å, |Δi|>4): 757; chains: 1; bounding box: 83×67×110 Å

InterPro domains:
  IPR052050 Secreted Effector and Ankyrin Repeat [PTHR46586] (24-453)

Organism: NCBI:txid765915

Foldseek 3Di:
DVVVVVCQALVNVVVCVVVVHDDPQLVNVLVCLLVLHLRSVCCCCVPVVHAHDEPVSDPDLCSDSQNSNVVSVSLNSLLSCLPLVNLVRYNDDEALVRLLCLLQPPDPSSLLSLLSNLLSQRDHPDDNQSNLLSCLQAVSVSNVNSNVNRDDDDDQLVSLQSSLLSNLNHPHDSPSVVVSCLVVLRAHQCQLLSCLLVLPPVSVVVCVVCVVSNVVSNCVNQVVVCPVDDPPPPDDPPRCSNAVPDDLPSLVSNVVNVNVVSNVVCVVVLLPRDDHVLLVVLLVCLLVLVVVVVVSSLSNVPDDPDADECASSLLSNLQNLNVVSLCCVQPPSPGRYDYDLLSSLLSLQNRDDDSSVVSNCCSVPVSPDDDPLQVNQCSQLQPPDVSSVVSCVVVVVPRDYDLLSSLLNCLLVLPVVSNVSCCVPPVVSVLVCFAVHARSLLNSLLSLNLNSNVSLVVVCVVVVHDGDHAQSSQLNNQPDDPDDPPSNLSSVVCVLPVPDDNRHDLNNLLRNLVDDDPVSNLVVLVSLDAHEHEPVSVVVSCVRPNDVSVVSNVVSDYDYDHDDDDDDPDDDD

Sequence (573 aa):
MMVQKQRFGPSYLQKLYDSGYRFCIGSAFSAAVTSNRGDVLDWWIDVAKLGVPRFRDYYDWDDSPIRLAVQAEAWDSLDWLARGKYHKMCDDGLTDEELADLVRTGDKRQLQFVALWLAAGFGVLEYIKGVIEAACEMGAVEVLQGWVDGHDVWFEPDTMDEMCAAAVNGQGPVAPVLEWMLNNEWAMPNLAEYASKVGNLELLEWWKKNKVQIDAQVRAAYMDQERELDPASDMELVPEWLSEVKHGYCLDLARENGHEHVVDWWMQNLELLVIPESVEKVDAASGNGDLEFLKFWNRCRGPSPQQYDCDKALCQATTNGQLAVLEWWFKESHVQLKFDIVNMLRCALASGGDQWKAVTDWWMSKSGIEIALDKCSDVINCCDNVAILDRWEALGRFIPVDETSAIIDAAQRNDTEILQWWADHDQDALDNLLVGNTQLMDSASLAAASLTLEWIRKYCNLRGIELCYSEKAMSGLVWDSAYSGYVFMWVIKWWCESGLELKYTESAFLNAVLWISDEQCKWWLEQSLPIRYTKEGLDATVERRGPWITEFAQSHGTEVLDGHFQPQEARVE